Protein AF-A0A8H7BJP9-F1 (afdb_monomer_lite)

Structure (mmCIF, N/CA/C/O backbone):
data_AF-A0A8H7BJP9-F1
#
_entry.id   AF-A0A8H7BJP9-F1
#
loop_
_atom_site.group_PDB
_atom_site.id
_atom_site.type_symbol
_atom_site.label_atom_id
_atom_site.label_alt_id
_atom_site.label_comp_id
_atom_site.label_asym_id
_atom_site.label_entity_id
_atom_site.label_seq_id
_atom_site.pdbx_PDB_ins_code
_atom_site.Cartn_x
_atom_site.Cartn_y
_atom_site.Cartn_z
_atom_site.occupancy
_atom_site.B_iso_or_equiv
_atom_site.auth_seq_id
_atom_site.auth_comp_id
_atom_site.auth_asym_id
_atom_site.auth_atom_id
_atom_site.pdbx_PDB_model_num
ATOM 1 N N . MET A 1 1 ? 34.238 6.259 1.792 1.00 56.47 1 MET A N 1
ATOM 2 C CA . MET A 1 1 ? 33.805 6.046 0.398 1.00 56.47 1 MET A CA 1
ATOM 3 C C . MET A 1 1 ? 32.664 6.997 0.134 1.00 56.47 1 MET A C 1
ATOM 5 O O . MET A 1 1 ? 31.692 6.946 0.882 1.00 56.47 1 MET A O 1
ATOM 9 N N . GLU A 1 2 ? 32.837 7.898 -0.827 1.00 85.00 2 GLU A N 1
ATOM 10 C CA . GLU A 1 2 ? 31.797 8.832 -1.268 1.00 85.00 2 GLU A CA 1
ATOM 11 C C . GLU A 1 2 ? 30.540 8.046 -1.684 1.00 85.00 2 GLU A C 1
ATOM 13 O O . GLU A 1 2 ? 30.663 6.960 -2.253 1.00 85.00 2 GLU A O 1
ATOM 18 N N . LEU A 1 3 ? 29.339 8.536 -1.356 1.00 86.88 3 LEU A N 1
ATOM 19 C CA . LEU A 1 3 ? 28.077 7.824 -1.619 1.00 86.88 3 LEU A CA 1
ATOM 20 C C . LEU A 1 3 ? 27.932 7.447 -3.101 1.00 86.88 3 LEU A C 1
ATOM 22 O O . LEU A 1 3 ? 27.558 6.319 -3.410 1.00 86.88 3 LEU A O 1
ATOM 26 N N . THR A 1 4 ? 28.319 8.352 -4.000 1.00 86.44 4 THR A N 1
ATOM 27 C CA . THR A 1 4 ? 28.382 8.140 -5.453 1.00 86.44 4 THR A CA 1
ATOM 28 C C . THR A 1 4 ? 29.189 6.897 -5.826 1.00 86.44 4 THR A C 1
ATOM 30 O O . THR A 1 4 ? 28.762 6.095 -6.652 1.00 86.44 4 THR A O 1
ATOM 33 N N . GLU A 1 5 ? 30.333 6.697 -5.175 1.00 86.38 5 GLU A N 1
ATOM 34 C CA . GLU A 1 5 ? 31.206 5.552 -5.421 1.00 86.38 5 GLU A CA 1
ATOM 35 C C . GLU A 1 5 ? 30.614 4.257 -4.851 1.00 86.38 5 GLU A C 1
ATOM 37 O O . GLU A 1 5 ? 30.704 3.207 -5.481 1.00 86.38 5 GLU A O 1
ATOM 42 N N . LYS A 1 6 ? 29.912 4.328 -3.709 1.00 86.31 6 LYS A N 1
ATOM 43 C CA . LYS A 1 6 ? 29.147 3.178 -3.197 1.00 86.31 6 LYS A CA 1
ATOM 44 C C . LYS A 1 6 ? 28.046 2.751 -4.166 1.00 86.31 6 LYS A C 1
ATOM 46 O O . LYS A 1 6 ? 27.875 1.558 -4.407 1.00 86.31 6 LYS A O 1
ATOM 51 N N . VAL A 1 7 ? 27.301 3.717 -4.709 1.00 85.75 7 VAL A N 1
ATOM 52 C CA . VAL A 1 7 ? 26.249 3.460 -5.700 1.00 85.75 7 VAL A CA 1
ATOM 53 C C . VAL A 1 7 ? 26.863 2.847 -6.957 1.00 85.75 7 VAL A C 1
ATOM 55 O O . VAL A 1 7 ? 26.384 1.805 -7.394 1.00 85.75 7 VAL A O 1
ATOM 58 N N . ARG A 1 8 ? 27.961 3.414 -7.479 1.00 85.31 8 ARG A N 1
ATOM 59 C CA . ARG A 1 8 ? 28.689 2.873 -8.641 1.00 85.31 8 ARG A CA 1
ATOM 60 C C . ARG A 1 8 ? 29.083 1.412 -8.445 1.00 85.31 8 ARG A C 1
ATOM 62 O O . ARG A 1 8 ? 28.679 0.564 -9.233 1.00 85.31 8 ARG A O 1
ATOM 69 N N . GLN A 1 9 ? 29.814 1.120 -7.371 1.00 84.50 9 GLN A N 1
ATOM 70 C CA . GLN A 1 9 ? 30.292 -0.232 -7.076 1.00 84.50 9 GLN A CA 1
ATOM 71 C C . GLN A 1 9 ? 29.139 -1.220 -6.930 1.00 84.50 9 GLN A C 1
ATOM 73 O O . GLN A 1 9 ? 29.225 -2.362 -7.377 1.00 84.50 9 GLN A O 1
ATOM 78 N N . TRP A 1 10 ? 28.034 -0.789 -6.321 1.00 84.62 10 TRP A N 1
ATOM 79 C CA . TRP A 1 10 ? 26.868 -1.648 -6.203 1.00 84.62 10 TRP A CA 1
ATOM 80 C C . TRP A 1 10 ? 26.217 -1.932 -7.567 1.00 84.62 10 TRP A C 1
ATOM 82 O O . TRP A 1 10 ? 25.880 -3.083 -7.847 1.00 84.62 10 TRP A O 1
ATOM 92 N N . LEU A 1 11 ? 26.088 -0.918 -8.430 1.00 81.75 11 LEU A N 1
ATOM 93 C CA . LEU A 1 11 ? 25.561 -1.075 -9.789 1.00 81.75 11 LEU A CA 1
ATOM 94 C C . LEU A 1 11 ? 26.451 -1.981 -10.659 1.00 81.75 11 LEU A C 1
ATOM 96 O O . LEU A 1 11 ? 25.933 -2.784 -11.428 1.00 81.75 11 LEU A O 1
ATOM 100 N N . GLU A 1 12 ? 27.775 -1.920 -10.508 1.00 78.38 12 GLU A N 1
ATOM 101 C CA . GLU A 1 12 ? 28.727 -2.805 -11.203 1.00 78.38 12 GLU A CA 1
ATOM 102 C C . GLU A 1 12 ? 28.582 -4.279 -10.796 1.00 78.38 12 GLU A C 1
ATOM 104 O O . GLU A 1 12 ? 28.774 -5.191 -11.604 1.00 78.38 12 GLU A O 1
ATOM 109 N N . LEU A 1 13 ? 28.220 -4.526 -9.536 1.00 75.88 13 LEU A N 1
ATOM 110 C CA . LEU A 1 13 ? 28.045 -5.865 -8.972 1.00 75.88 13 LEU A CA 1
ATOM 111 C C . LEU A 1 13 ? 26.636 -6.433 -9.184 1.00 75.88 13 LEU A C 1
ATOM 113 O O . LEU A 1 13 ? 26.347 -7.548 -8.732 1.00 75.88 13 LEU A O 1
ATOM 117 N N . LEU A 1 14 ? 25.754 -5.701 -9.871 1.00 71.25 14 LEU A N 1
ATOM 118 C CA . LEU A 1 14 ? 24.419 -6.179 -10.196 1.00 71.25 14 LEU A CA 1
ATOM 119 C C . LEU A 1 14 ? 24.489 -7.468 -11.030 1.00 71.25 14 LEU A C 1
ATOM 121 O O . LEU A 1 14 ? 25.165 -7.504 -12.064 1.00 71.25 14 LEU A O 1
ATOM 125 N N . PRO A 1 15 ? 23.736 -8.516 -10.651 1.00 60.03 15 PRO A N 1
ATOM 126 C CA . PRO A 1 15 ? 23.698 -9.787 -11.370 1.00 60.03 15 PRO A CA 1
ATOM 127 C C . PRO A 1 15 ? 22.862 -9.722 -12.668 1.00 60.03 15 PRO A C 1
ATOM 129 O O . PRO A 1 15 ? 22.268 -10.720 -13.061 1.00 60.03 15 PRO A O 1
ATOM 132 N N . ILE A 1 16 ? 22.801 -8.561 -13.328 1.00 61.38 16 ILE A N 1
ATOM 133 C CA . ILE A 1 16 ? 22.075 -8.325 -14.583 1.00 61.38 16 ILE A CA 1
ATOM 134 C C . ILE A 1 16 ? 23.117 -8.217 -15.706 1.00 61.38 16 ILE A C 1
ATOM 136 O O . ILE A 1 16 ? 23.556 -7.124 -16.035 1.00 61.38 16 ILE A O 1
ATOM 140 N N . ARG A 1 17 ? 23.606 -9.347 -16.233 1.00 52.72 17 ARG A N 1
ATOM 141 C CA . ARG A 1 17 ? 24.662 -9.351 -17.264 1.00 52.72 17 ARG A CA 1
ATOM 142 C C . ARG A 1 17 ? 24.103 -9.663 -18.646 1.00 52.72 17 ARG A C 1
ATOM 144 O O . ARG A 1 17 ? 23.692 -10.796 -18.904 1.00 52.72 17 ARG A O 1
ATOM 151 N N . VAL A 1 18 ? 24.196 -8.702 -19.559 1.00 51.00 18 VAL A N 1
ATOM 152 C CA . VAL A 1 18 ? 24.001 -8.890 -21.004 1.00 51.00 18 VAL A CA 1
ATOM 153 C C . VAL A 1 18 ? 25.356 -9.122 -21.682 1.00 51.00 18 VAL A C 1
ATOM 155 O O . VAL A 1 18 ? 26.391 -8.736 -21.147 1.00 51.00 18 VAL A O 1
ATOM 158 N N . ARG A 1 19 ? 25.366 -9.786 -22.848 1.00 46.28 19 ARG A N 1
ATOM 159 C CA . ARG A 1 19 ? 26.585 -10.014 -23.645 1.00 46.28 19 ARG A CA 1
ATOM 160 C C . ARG A 1 19 ? 27.254 -8.707 -24.106 1.00 46.28 19 ARG A C 1
ATOM 162 O O . ARG A 1 19 ? 28.478 -8.706 -24.155 1.00 46.28 19 ARG A O 1
ATOM 169 N N . ASP A 1 20 ? 26.482 -7.637 -24.339 1.00 49.59 20 ASP A N 1
ATOM 170 C CA . ASP A 1 20 ? 26.975 -6.361 -24.895 1.00 49.59 20 ASP A CA 1
ATOM 171 C C . ASP A 1 20 ? 26.549 -5.079 -24.125 1.00 49.59 20 ASP A C 1
ATOM 173 O O . ASP A 1 20 ? 27.076 -4.007 -24.415 1.00 49.59 20 ASP A O 1
ATOM 177 N N . SER A 1 21 ? 25.665 -5.162 -23.114 1.00 56.09 21 SER A N 1
ATOM 178 C CA . SER A 1 21 ? 25.257 -4.020 -22.258 1.00 56.09 21 SER A CA 1
ATOM 179 C C . SER A 1 21 ? 25.691 -4.219 -20.802 1.00 56.09 21 SER A C 1
ATOM 181 O O . SER A 1 21 ? 25.569 -5.321 -20.255 1.00 56.09 21 SER A O 1
ATOM 183 N N . SER A 1 22 ? 26.193 -3.168 -20.145 1.00 66.12 22 SER A N 1
ATOM 184 C CA . SER A 1 22 ? 26.624 -3.267 -18.746 1.00 66.12 22 SER A CA 1
ATOM 185 C C . SER A 1 22 ? 25.413 -3.322 -17.801 1.00 66.12 22 SER A C 1
ATOM 187 O O . SER A 1 22 ? 24.374 -2.721 -18.076 1.00 66.12 22 SER A O 1
ATOM 189 N N . SER A 1 23 ? 25.533 -3.999 -16.649 1.00 71.69 23 SER A N 1
ATOM 190 C CA . SER A 1 23 ? 24.479 -4.023 -15.613 1.00 71.69 23 SER A CA 1
ATOM 191 C C . SER A 1 23 ? 24.035 -2.615 -15.184 1.00 71.69 23 SER A C 1
ATOM 193 O O . SER A 1 23 ? 22.908 -2.413 -14.726 1.00 71.69 23 SER A O 1
ATOM 195 N N . ILE A 1 24 ? 24.936 -1.642 -15.342 1.00 79.38 24 ILE A N 1
ATOM 196 C CA . ILE A 1 24 ? 24.729 -0.228 -15.051 1.00 79.38 24 ILE A CA 1
ATOM 197 C C . ILE A 1 24 ? 23.747 0.392 -16.048 1.00 79.38 24 ILE A C 1
ATOM 199 O O . ILE A 1 24 ? 22.848 1.111 -15.623 1.00 79.38 24 ILE A O 1
ATOM 203 N N . ASP A 1 25 ? 23.861 0.085 -17.342 1.00 80.88 25 ASP A N 1
ATOM 204 C CA . ASP A 1 25 ? 23.016 0.688 -18.380 1.00 80.88 25 ASP A CA 1
ATOM 205 C C . ASP A 1 25 ? 21.542 0.331 -18.164 1.00 80.88 25 ASP A C 1
ATOM 207 O O . ASP A 1 25 ? 20.677 1.207 -18.164 1.00 80.88 25 ASP A O 1
ATOM 211 N N . ILE A 1 26 ? 21.253 -0.941 -17.870 1.00 82.50 26 ILE A N 1
ATOM 212 C CA . ILE A 1 26 ? 19.890 -1.392 -17.549 1.00 82.50 26 ILE A CA 1
ATOM 213 C C . ILE A 1 26 ? 19.389 -0.710 -16.275 1.00 82.50 26 ILE A C 1
ATOM 215 O O . ILE A 1 26 ? 18.263 -0.216 -16.235 1.00 82.50 26 ILE A O 1
ATOM 219 N N . ALA A 1 27 ? 20.216 -0.649 -15.229 1.00 85.62 27 ALA A N 1
ATOM 220 C CA . ALA A 1 27 ? 19.838 0.003 -13.981 1.00 85.62 27 ALA A CA 1
ATOM 221 C C . ALA A 1 27 ? 19.524 1.496 -14.171 1.00 85.62 27 ALA A C 1
ATOM 223 O O . ALA A 1 27 ? 18.567 1.994 -13.576 1.00 85.62 27 ALA A O 1
ATOM 224 N N . ILE A 1 28 ? 20.277 2.190 -15.029 1.00 85.94 28 ILE A N 1
ATOM 225 C CA . ILE A 1 28 ? 20.031 3.587 -15.402 1.00 85.94 28 ILE A CA 1
ATOM 226 C C . ILE A 1 28 ? 18.720 3.715 -16.192 1.00 85.94 28 ILE A C 1
ATOM 228 O O . ILE A 1 28 ? 17.907 4.582 -15.873 1.00 85.94 28 ILE A O 1
ATOM 232 N N . GLN A 1 29 ? 18.444 2.833 -17.160 1.00 86.94 29 GLN A N 1
ATOM 233 C CA . GLN A 1 29 ? 17.166 2.844 -17.889 1.00 86.94 29 GLN A CA 1
ATOM 234 C C . GLN A 1 29 ? 15.960 2.644 -16.949 1.00 86.94 29 GLN A C 1
ATOM 236 O O . GLN A 1 29 ? 14.958 3.364 -17.046 1.00 86.94 29 GLN A O 1
ATOM 241 N N . VAL A 1 30 ? 16.061 1.704 -16.001 1.00 88.50 30 VAL A N 1
ATOM 242 C CA . VAL A 1 30 ? 15.042 1.470 -14.963 1.00 88.50 30 VAL A CA 1
ATOM 243 C C . VAL A 1 30 ? 14.878 2.712 -14.085 1.00 88.50 30 VAL A C 1
ATOM 245 O O . VAL A 1 30 ? 13.754 3.167 -13.862 1.00 88.50 30 VAL A O 1
ATOM 248 N N . PHE A 1 31 ? 15.990 3.290 -13.622 1.00 89.75 31 PHE A N 1
ATOM 249 C CA . PHE A 1 31 ? 16.003 4.510 -12.818 1.00 89.75 31 PHE A CA 1
ATOM 250 C C . PHE A 1 31 ? 15.279 5.659 -13.535 1.00 89.75 31 PHE A C 1
ATOM 252 O O . PHE A 1 31 ? 14.331 6.221 -12.984 1.00 89.75 31 PHE A O 1
ATOM 259 N N . HIS A 1 32 ? 15.639 5.953 -14.789 1.00 87.00 32 HIS A N 1
ATOM 260 C CA . HIS A 1 32 ? 14.995 6.998 -15.592 1.00 87.00 32 HIS A CA 1
ATOM 261 C C . HIS A 1 32 ? 13.494 6.755 -15.755 1.00 87.00 32 HIS A C 1
ATOM 263 O O . HIS A 1 32 ? 12.687 7.673 -15.594 1.00 87.00 32 HIS A O 1
ATOM 269 N N . SER A 1 33 ? 13.103 5.514 -16.051 1.00 86.81 33 SER A N 1
ATOM 270 C CA . SER A 1 33 ? 11.699 5.142 -16.247 1.00 86.81 33 SER A CA 1
ATOM 271 C C . SER A 1 33 ? 10.863 5.440 -15.004 1.00 86.81 33 SER A C 1
ATOM 273 O O . SER A 1 33 ? 9.784 6.024 -15.109 1.00 86.81 33 SER A O 1
ATOM 275 N N . LEU A 1 34 ? 11.391 5.114 -13.822 1.00 89.19 34 LEU A N 1
ATOM 276 C CA . LEU A 1 34 ? 10.744 5.345 -12.531 1.00 89.19 34 LEU A CA 1
ATOM 277 C C . LEU A 1 34 ? 10.738 6.825 -12.126 1.00 89.19 34 LEU A C 1
ATOM 279 O O . LEU A 1 34 ? 9.741 7.310 -11.583 1.00 89.19 34 LEU A O 1
ATOM 283 N N . ARG A 1 35 ? 11.811 7.571 -12.407 1.00 89.19 35 ARG A N 1
ATOM 284 C CA . ARG A 1 35 ? 11.872 9.013 -12.123 1.00 89.19 35 ARG A CA 1
ATOM 285 C C . ARG A 1 35 ? 10.869 9.813 -12.954 1.00 89.19 35 ARG A C 1
ATOM 287 O O . ARG A 1 35 ? 10.219 10.691 -12.393 1.00 89.19 35 ARG A O 1
ATOM 294 N N . LYS A 1 36 ? 10.640 9.448 -14.224 1.00 84.81 36 LYS A N 1
ATOM 295 C CA . LYS A 1 36 ? 9.620 10.074 -15.101 1.00 84.81 36 LYS A CA 1
ATOM 296 C C . LYS A 1 36 ? 8.205 10.071 -14.512 1.00 84.81 36 LYS A C 1
ATOM 298 O O . LYS A 1 36 ? 7.393 10.924 -14.858 1.00 84.81 36 LYS A O 1
ATOM 303 N N . ILE A 1 37 ? 7.909 9.117 -13.634 1.00 82.75 37 ILE A N 1
ATOM 304 C CA . ILE A 1 37 ? 6.606 8.960 -12.979 1.00 82.75 37 ILE A CA 1
ATOM 305 C C . ILE A 1 37 ? 6.675 9.255 -11.476 1.00 82.75 37 ILE A C 1
ATOM 307 O O . ILE A 1 37 ? 5.866 8.735 -10.713 1.00 82.75 37 ILE A O 1
ATOM 311 N N . HIS A 1 38 ? 7.635 10.072 -11.034 1.00 88.19 38 HIS A N 1
ATOM 312 C CA . HIS A 1 38 ? 7.782 10.533 -9.645 1.00 88.19 38 HIS A CA 1
ATOM 313 C C . HIS A 1 38 ? 7.994 9.419 -8.613 1.00 88.19 38 HIS A C 1
ATOM 315 O O . HIS A 1 38 ? 7.478 9.480 -7.499 1.00 88.19 38 HIS A O 1
ATOM 321 N N . CYS A 1 39 ? 8.766 8.381 -8.938 1.00 91.88 39 CYS A N 1
ATOM 322 C CA . CYS A 1 39 ? 9.269 7.480 -7.899 1.00 91.88 39 CYS A CA 1
ATOM 323 C C . CYS A 1 39 ? 10.460 8.113 -7.167 1.00 91.88 39 CYS A C 1
ATOM 325 O O . CYS A 1 39 ? 11.360 8.654 -7.804 1.00 91.88 39 CYS A O 1
ATOM 327 N N . CYS A 1 40 ? 10.502 8.021 -5.838 1.00 93.56 40 CYS A N 1
ATOM 328 C CA . CYS A 1 40 ? 11.639 8.485 -5.037 1.00 93.56 40 CYS A CA 1
ATOM 329 C C . CYS A 1 40 ? 12.898 7.628 -5.286 1.00 93.56 40 CYS A C 1
ATOM 331 O O . CYS A 1 40 ? 12.799 6.483 -5.746 1.00 93.56 40 CYS A O 1
ATOM 333 N N . HIS A 1 41 ? 14.082 8.149 -4.971 1.00 94.06 41 HIS A N 1
ATOM 334 C CA . HIS A 1 41 ? 15.368 7.491 -5.221 1.00 94.06 41 HIS A CA 1
ATOM 335 C C . HIS A 1 41 ? 15.485 6.165 -4.464 1.00 94.06 41 HIS A C 1
ATOM 337 O O . HIS A 1 41 ? 15.937 5.166 -5.026 1.00 94.06 41 HIS A O 1
ATOM 343 N N . ARG A 1 42 ? 14.970 6.095 -3.228 1.00 95.44 42 ARG A N 1
ATOM 344 C CA . ARG A 1 42 ? 14.884 4.834 -2.469 1.00 95.44 42 ARG A CA 1
ATOM 345 C C . ARG A 1 42 ? 14.008 3.790 -3.164 1.00 95.44 42 ARG A C 1
ATOM 347 O O . ARG A 1 42 ? 14.326 2.605 -3.142 1.00 95.44 42 ARG A O 1
ATOM 354 N N . CYS A 1 43 ? 12.911 4.189 -3.811 1.00 95.81 43 CYS A N 1
ATOM 355 C CA . CYS A 1 43 ? 12.119 3.245 -4.603 1.00 95.81 43 CYS A CA 1
ATOM 356 C C . CYS A 1 43 ? 12.852 2.832 -5.877 1.00 95.81 43 CYS A C 1
ATOM 358 O O . CYS A 1 43 ? 12.825 1.656 -6.214 1.00 95.81 43 CYS A O 1
ATOM 360 N N . CYS A 1 44 ? 13.590 3.732 -6.525 1.00 93.50 44 CYS A N 1
ATOM 361 C CA . CYS A 1 44 ? 14.430 3.354 -7.662 1.00 93.50 44 CYS A CA 1
ATOM 362 C C . CYS A 1 44 ? 15.447 2.268 -7.264 1.00 93.50 44 CYS A C 1
ATOM 364 O O . CYS A 1 44 ? 15.524 1.230 -7.918 1.00 93.50 44 CYS A O 1
ATOM 366 N N . LEU A 1 45 ? 16.121 2.419 -6.116 1.00 92.75 45 LEU A N 1
ATOM 367 C CA . LEU A 1 45 ? 16.990 1.378 -5.551 1.00 92.75 45 LEU A CA 1
ATOM 368 C C . LEU A 1 45 ? 16.253 0.042 -5.330 1.00 92.75 45 LEU A C 1
ATOM 370 O O . LEU A 1 45 ? 16.803 -1.015 -5.647 1.00 92.75 45 LEU A O 1
ATOM 374 N N . ARG A 1 46 ? 15.001 0.063 -4.844 1.00 94.69 46 ARG A N 1
ATOM 375 C CA . ARG A 1 46 ? 14.190 -1.160 -4.656 1.00 94.69 46 ARG A CA 1
ATOM 376 C C . ARG A 1 46 ? 13.919 -1.894 -5.959 1.00 94.69 46 ARG A C 1
ATOM 378 O O . ARG A 1 46 ? 14.036 -3.119 -5.991 1.00 94.69 46 ARG A O 1
ATOM 385 N N . PHE A 1 47 ? 13.554 -1.159 -7.002 1.00 91.81 47 PHE A N 1
ATOM 386 C CA . PHE A 1 47 ? 13.231 -1.719 -8.315 1.00 91.81 47 PHE A CA 1
ATOM 387 C C . PHE A 1 47 ? 14.468 -2.188 -9.073 1.00 91.81 47 PHE A C 1
ATOM 389 O O . PHE A 1 47 ? 14.380 -3.134 -9.843 1.00 91.81 47 PHE A O 1
ATOM 396 N N . ILE A 1 48 ? 15.635 -1.604 -8.806 1.00 88.75 48 ILE A N 1
ATOM 397 C CA . ILE A 1 48 ? 16.920 -2.101 -9.318 1.00 88.75 48 ILE A CA 1
ATOM 398 C C . ILE A 1 48 ? 17.417 -3.300 -8.478 1.00 88.75 48 ILE A C 1
ATOM 400 O O . ILE A 1 48 ? 18.313 -4.034 -8.875 1.00 88.75 48 ILE A O 1
ATOM 404 N N . GLY A 1 49 ? 16.770 -3.602 -7.346 1.00 87.44 49 GLY A N 1
ATOM 405 C CA . GLY A 1 49 ? 17.046 -4.792 -6.531 1.00 87.44 49 GLY A CA 1
ATOM 406 C C . GLY A 1 49 ? 18.130 -4.589 -5.471 1.00 87.44 49 GLY A C 1
ATOM 407 O O . GLY A 1 49 ? 18.736 -5.566 -5.014 1.00 87.44 49 GLY A O 1
ATOM 408 N N . CYS A 1 50 ? 18.362 -3.341 -5.050 1.00 87.75 50 CYS A N 1
ATOM 409 C CA . CYS A 1 50 ? 19.374 -2.983 -4.063 1.00 87.75 50 CYS A CA 1
ATOM 410 C C . CYS A 1 50 ? 19.197 -3.711 -2.735 1.00 87.75 50 CYS A C 1
ATOM 412 O O . CYS A 1 50 ? 18.164 -3.600 -2.072 1.00 87.75 50 CYS A O 1
ATOM 414 N N . ARG A 1 51 ? 20.233 -4.477 -2.366 1.00 87.00 51 ARG A N 1
ATOM 415 C CA . ARG A 1 51 ? 20.299 -5.277 -1.134 1.00 87.00 51 ARG A CA 1
ATOM 416 C C . ARG A 1 51 ? 21.092 -4.593 -0.025 1.00 87.00 51 ARG A C 1
ATOM 418 O O . ARG A 1 51 ? 20.974 -5.001 1.127 1.00 87.00 51 ARG A O 1
ATOM 425 N N . ASP A 1 52 ? 21.903 -3.597 -0.369 1.00 88.81 52 ASP A N 1
ATOM 426 C CA . ASP A 1 52 ? 22.695 -2.855 0.601 1.00 88.81 52 ASP A CA 1
ATOM 427 C C . ASP A 1 52 ? 21.804 -1.842 1.328 1.00 88.81 52 ASP A C 1
ATOM 429 O O . ASP A 1 52 ? 21.498 -0.763 0.821 1.00 88.81 52 ASP A O 1
ATOM 433 N N . LEU A 1 53 ? 21.380 -2.207 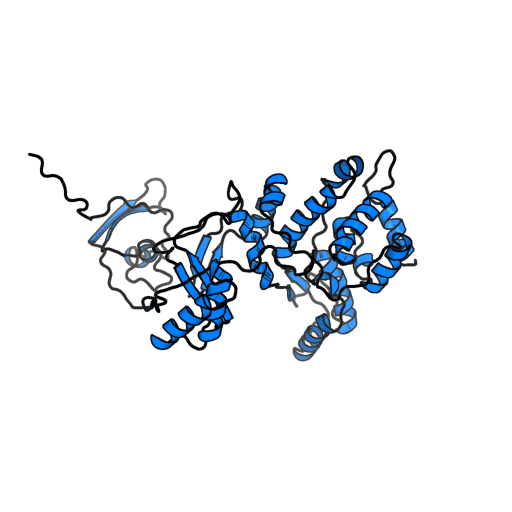2.540 1.00 90.62 53 LEU A N 1
ATOM 434 C CA . LEU A 1 53 ? 20.546 -1.362 3.393 1.00 90.62 53 LEU A CA 1
ATOM 435 C C . LEU A 1 53 ? 21.231 -0.048 3.791 1.00 90.62 53 LEU A C 1
ATOM 437 O O . LEU A 1 53 ? 20.534 0.890 4.170 1.00 90.62 53 LEU A O 1
ATOM 441 N N . SER A 1 54 ? 22.563 0.048 3.695 1.00 90.31 54 SER A N 1
ATOM 442 C CA . SER A 1 54 ? 23.278 1.286 4.006 1.00 90.31 54 SER A CA 1
ATOM 443 C C . SER A 1 54 ? 23.010 2.393 2.984 1.00 90.31 54 SER A C 1
ATOM 445 O O . SER A 1 54 ? 23.001 3.561 3.359 1.00 90.31 54 SER A O 1
ATOM 447 N N . LEU A 1 55 ? 22.708 2.045 1.727 1.00 92.25 55 LEU A N 1
ATOM 448 C CA . LEU A 1 55 ? 22.357 3.023 0.692 1.00 92.25 55 LEU A CA 1
ATOM 449 C C . LEU A 1 55 ? 20.986 3.659 0.939 1.00 92.25 55 LEU A C 1
ATOM 451 O O . LEU A 1 55 ? 20.794 4.835 0.663 1.00 92.25 55 LEU A O 1
ATOM 455 N N . TYR A 1 56 ? 20.038 2.911 1.506 1.00 94.69 56 TYR A N 1
ATOM 456 C CA . TYR A 1 56 ? 18.693 3.425 1.782 1.00 94.69 56 TYR A CA 1
ATOM 457 C C . TYR A 1 56 ? 18.658 4.475 2.895 1.00 94.69 56 TYR A C 1
ATOM 459 O O . TYR A 1 56 ? 17.701 5.243 2.957 1.00 94.69 56 TYR A O 1
ATOM 467 N N . ARG A 1 57 ? 19.679 4.499 3.758 1.00 93.44 57 ARG A N 1
ATOM 468 C CA . ARG A 1 57 ? 19.804 5.441 4.880 1.00 93.44 57 ARG A CA 1
ATOM 469 C C . ARG A 1 57 ? 20.195 6.848 4.448 1.00 93.44 57 ARG A C 1
ATOM 471 O O . ARG A 1 57 ? 19.897 7.788 5.174 1.00 93.44 57 ARG A O 1
ATOM 478 N N . ALA A 1 58 ? 20.826 6.982 3.282 1.00 93.56 58 ALA A N 1
ATOM 479 C CA . ALA A 1 58 ? 21.086 8.284 2.689 1.00 93.56 58 ALA A CA 1
ATOM 480 C C . ALA A 1 58 ? 19.761 9.012 2.424 1.00 93.56 58 ALA A C 1
ATOM 482 O O . ALA A 1 58 ? 18.753 8.369 2.093 1.00 93.56 58 ALA A O 1
ATOM 483 N N . SER A 1 59 ? 19.754 10.331 2.592 1.00 92.44 59 SER A N 1
ATOM 484 C CA . SER A 1 59 ? 18.581 11.164 2.327 1.00 92.44 59 SER A CA 1
ATOM 485 C C . SER A 1 59 ? 18.208 11.136 0.842 1.00 92.44 59 SER A C 1
ATOM 487 O O . SER A 1 59 ? 19.016 10.773 -0.017 1.00 92.44 59 SER A O 1
ATOM 489 N N . GLU A 1 60 ? 16.971 11.513 0.509 1.00 91.31 60 GLU A N 1
ATOM 490 C CA . GLU A 1 60 ? 16.565 11.633 -0.900 1.00 91.31 60 GLU A CA 1
ATOM 491 C C . GLU A 1 60 ? 17.437 12.650 -1.658 1.00 91.31 60 GLU A C 1
ATOM 493 O O . GLU A 1 60 ? 17.784 12.390 -2.806 1.00 91.31 60 GLU A O 1
ATOM 498 N N . GLU A 1 61 ? 17.893 13.720 -0.998 1.00 89.81 61 GLU A N 1
ATOM 499 C CA . GLU A 1 61 ? 18.820 14.706 -1.570 1.00 89.81 61 GLU A CA 1
ATOM 500 C C . GLU A 1 61 ? 20.222 14.119 -1.806 1.00 89.81 61 GLU A C 1
ATOM 502 O O . GLU A 1 61 ? 20.817 14.303 -2.871 1.00 89.81 61 GLU A O 1
ATOM 507 N N . GLU A 1 62 ? 20.763 13.377 -0.837 1.00 92.25 62 GLU A N 1
ATOM 508 C CA . GLU A 1 62 ? 22.062 12.710 -0.970 1.00 92.25 62 GLU A CA 1
ATOM 509 C C . GLU A 1 62 ? 22.039 11.676 -2.099 1.00 92.25 62 GLU A C 1
ATOM 511 O O . GLU A 1 62 ? 22.964 11.612 -2.913 1.00 92.25 62 GLU A O 1
ATOM 516 N N . LEU A 1 63 ? 20.959 10.894 -2.186 1.00 91.81 63 LEU A N 1
ATOM 517 C CA . LEU A 1 63 ? 20.750 9.945 -3.273 1.00 91.81 63 LEU A CA 1
ATOM 518 C C . LEU A 1 63 ? 20.582 10.662 -4.612 1.00 91.81 63 LEU A C 1
ATOM 520 O O . LEU A 1 63 ? 21.205 10.244 -5.585 1.00 91.81 63 LEU A O 1
ATOM 524 N N . ALA A 1 64 ? 19.814 11.750 -4.675 1.00 89.19 64 ALA A N 1
ATOM 525 C CA . ALA A 1 64 ? 19.686 12.557 -5.884 1.00 89.19 64 ALA A CA 1
ATOM 526 C C . ALA A 1 64 ? 21.058 13.029 -6.379 1.00 89.19 64 ALA A C 1
ATOM 528 O O . ALA A 1 64 ? 21.394 12.853 -7.549 1.00 89.19 64 ALA A O 1
ATOM 529 N N . ASN A 1 65 ? 21.891 13.554 -5.478 1.00 88.69 65 ASN A N 1
ATOM 530 C CA . ASN A 1 65 ? 23.248 13.986 -5.797 1.00 88.69 65 ASN A CA 1
ATOM 531 C C . ASN A 1 65 ? 24.141 12.831 -6.270 1.00 88.69 65 ASN A C 1
ATOM 533 O O . ASN A 1 65 ? 24.878 12.995 -7.241 1.00 88.69 65 ASN A O 1
ATOM 537 N N . ALA A 1 66 ? 24.041 11.655 -5.648 1.00 88.88 66 ALA A N 1
ATOM 538 C CA . ALA A 1 66 ? 24.775 10.471 -6.085 1.00 88.88 66 ALA A CA 1
ATOM 539 C C . ALA A 1 66 ? 24.336 10.001 -7.485 1.00 88.88 66 ALA A C 1
ATOM 541 O O . ALA A 1 66 ? 25.177 9.633 -8.304 1.00 88.88 66 ALA A O 1
ATOM 542 N N . PHE A 1 67 ? 23.034 10.048 -7.785 1.00 86.06 67 PHE A N 1
ATOM 543 C CA . PHE A 1 67 ? 22.494 9.642 -9.083 1.00 86.06 67 PHE A CA 1
ATOM 544 C C . PHE A 1 67 ? 22.732 10.671 -10.200 1.00 86.06 67 PHE A C 1
ATOM 546 O O . PHE A 1 67 ? 22.839 10.271 -11.358 1.00 86.06 67 PHE A O 1
ATOM 553 N N . ARG A 1 68 ? 22.941 11.960 -9.884 1.00 83.56 68 ARG A N 1
ATOM 554 C CA . ARG A 1 68 ? 23.317 13.000 -10.870 1.00 83.56 68 ARG A CA 1
ATOM 555 C C . ARG A 1 68 ? 24.596 12.682 -11.646 1.00 83.56 68 ARG A C 1
ATOM 557 O O . ARG A 1 68 ? 24.751 13.126 -12.780 1.00 83.56 68 ARG A O 1
ATOM 564 N N . ALA A 1 69 ? 25.507 11.906 -11.056 1.00 79.94 69 ALA A N 1
ATOM 565 C CA . ALA A 1 69 ? 26.720 11.450 -11.735 1.00 79.94 69 ALA A CA 1
ATOM 566 C C . ALA A 1 69 ? 26.437 10.476 -12.896 1.00 79.94 69 ALA A C 1
ATOM 568 O O . ALA A 1 69 ? 27.302 10.275 -13.746 1.00 79.94 69 ALA A O 1
ATOM 569 N N . PHE A 1 70 ? 25.245 9.877 -12.922 1.00 76.00 70 PHE A N 1
ATOM 570 C CA . PHE A 1 70 ? 24.798 8.910 -13.924 1.00 76.00 70 PHE A CA 1
ATOM 571 C C . PHE A 1 70 ? 23.652 9.458 -14.788 1.00 76.00 70 PHE A C 1
ATOM 573 O O . PHE A 1 70 ? 23.465 8.989 -15.906 1.00 76.00 70 PHE A O 1
ATOM 580 N N . ASP A 1 71 ? 22.923 10.466 -14.293 1.00 68.81 71 ASP A N 1
ATOM 581 C CA . ASP A 1 71 ? 21.798 11.105 -14.974 1.00 68.81 71 ASP A CA 1
ATOM 582 C C . ASP A 1 71 ? 21.778 12.629 -14.755 1.00 68.81 71 ASP A C 1
ATOM 584 O O . ASP A 1 71 ? 21.416 13.129 -13.689 1.00 68.81 71 ASP A O 1
ATOM 588 N N . GLN A 1 72 ? 22.124 13.389 -15.796 1.00 66.12 72 GLN A N 1
ATOM 589 C CA . GLN A 1 72 ? 22.047 14.855 -15.781 1.00 66.12 72 GLN A CA 1
ATOM 590 C C . GLN A 1 72 ? 20.636 15.385 -16.098 1.00 66.12 72 GLN A C 1
ATOM 592 O O . GLN A 1 72 ? 20.401 16.585 -15.983 1.00 66.12 72 GLN A O 1
ATOM 597 N N . SER A 1 73 ? 19.694 14.517 -16.489 1.00 59.69 73 SER A N 1
ATOM 598 C CA . SER A 1 73 ? 18.322 14.880 -16.872 1.00 59.69 73 SER A CA 1
ATOM 599 C C . SER A 1 73 ? 17.347 14.971 -15.692 1.00 59.69 73 SER A C 1
ATOM 601 O O . SER A 1 73 ? 16.141 15.125 -15.893 1.00 59.69 73 SER A O 1
ATOM 603 N N . ALA A 1 74 ? 17.867 14.911 -14.461 1.00 54.81 74 ALA A N 1
ATOM 604 C CA . ALA A 1 74 ? 17.092 14.933 -13.230 1.00 54.81 74 ALA A CA 1
ATOM 605 C C . ALA A 1 74 ? 16.115 16.122 -13.182 1.00 54.81 74 ALA A C 1
ATOM 607 O O . ALA A 1 74 ? 16.504 17.277 -13.008 1.00 54.81 74 ALA A O 1
ATOM 608 N N . THR A 1 75 ? 14.823 15.820 -13.300 1.00 54.94 75 THR A N 1
ATOM 609 C CA . THR A 1 75 ? 13.740 16.773 -13.051 1.00 54.94 75 THR A CA 1
ATOM 610 C C . THR A 1 75 ? 13.700 17.146 -11.572 1.00 54.94 75 THR A C 1
ATOM 612 O O . THR A 1 75 ? 13.867 16.272 -10.714 1.00 54.94 75 THR A O 1
ATOM 615 N N . GLU A 1 76 ? 13.450 18.428 -11.286 1.00 55.44 76 GLU A N 1
ATOM 616 C CA . GLU A 1 76 ? 13.274 18.962 -9.931 1.00 55.44 76 GLU A CA 1
ATOM 617 C C . GLU A 1 76 ? 12.281 18.127 -9.109 1.00 55.44 76 GLU A C 1
ATOM 619 O O . GLU A 1 76 ? 11.318 17.561 -9.638 1.00 55.44 76 GLU A O 1
ATOM 624 N N . GLU A 1 77 ? 12.538 18.028 -7.803 1.00 56.16 77 GLU A N 1
ATOM 625 C CA . GLU A 1 77 ? 11.661 17.327 -6.873 1.00 56.16 77 GLU A CA 1
ATOM 626 C C . GLU A 1 77 ? 10.275 17.971 -6.883 1.00 56.16 77 GLU A C 1
ATOM 628 O O . GLU A 1 77 ? 10.075 19.089 -6.408 1.00 56.16 77 GLU A O 1
ATOM 633 N N . SER A 1 78 ? 9.285 17.249 -7.407 1.00 55.94 78 SER A N 1
ATOM 634 C CA . SER A 1 78 ? 7.906 17.590 -7.107 1.00 55.94 78 SER A CA 1
ATOM 635 C C . SER A 1 78 ? 7.671 17.270 -5.629 1.00 55.94 78 SER A C 1
ATOM 637 O O . SER A 1 78 ? 8.026 16.192 -5.152 1.00 55.94 78 SER A O 1
ATOM 639 N N . GLY A 1 79 ? 7.037 18.181 -4.888 1.00 68.19 79 GLY A N 1
ATOM 640 C CA . GLY A 1 79 ? 6.584 17.922 -3.513 1.00 68.19 79 GLY A CA 1
ATOM 641 C C . GLY A 1 79 ? 5.491 16.844 -3.417 1.00 68.19 79 GLY A C 1
ATOM 642 O O . GLY A 1 79 ? 4.829 16.732 -2.389 1.00 68.19 79 GLY A O 1
ATOM 643 N N . ALA A 1 80 ? 5.257 16.085 -4.491 1.00 82.38 80 ALA A N 1
ATOM 644 C CA . ALA A 1 80 ? 4.267 15.033 -4.554 1.00 82.38 80 ALA A CA 1
ATOM 645 C C . ALA A 1 80 ? 4.780 13.747 -3.875 1.00 82.38 80 ALA A C 1
ATOM 647 O O . ALA A 1 80 ? 5.976 13.431 -3.937 1.00 82.38 80 ALA A O 1
ATOM 648 N N . PRO A 1 81 ? 3.876 12.960 -3.266 1.00 89.06 81 PRO A N 1
ATOM 649 C CA . PRO A 1 81 ? 4.211 11.639 -2.763 1.00 89.06 81 PRO A CA 1
ATOM 650 C C . PRO A 1 81 ? 4.664 10.700 -3.883 1.00 89.06 81 PRO A C 1
ATOM 652 O O . PRO A 1 81 ? 4.089 10.661 -4.970 1.00 89.06 81 PRO A O 1
ATOM 655 N N . CYS A 1 82 ? 5.665 9.884 -3.574 1.00 92.44 82 CYS A N 1
ATOM 656 C CA . CYS A 1 82 ? 6.224 8.883 -4.467 1.00 92.44 82 CYS A CA 1
ATOM 657 C C . CYS A 1 82 ? 5.149 7.933 -5.011 1.00 92.44 82 CYS A C 1
ATOM 659 O O . CYS A 1 82 ? 4.428 7.301 -4.237 1.00 92.44 82 CYS A O 1
ATOM 661 N N . THR A 1 83 ? 5.118 7.733 -6.330 1.00 90.12 83 THR A N 1
ATOM 662 C CA . THR A 1 83 ? 4.140 6.847 -6.989 1.00 90.12 83 THR A CA 1
ATOM 663 C C . THR A 1 83 ? 4.219 5.396 -6.505 1.00 90.12 83 THR A C 1
ATOM 665 O O . THR A 1 83 ? 3.191 4.724 -6.429 1.00 90.12 83 THR A O 1
ATOM 668 N N . ALA A 1 84 ? 5.412 4.911 -6.147 1.00 90.88 84 ALA A N 1
ATOM 669 C CA . ALA A 1 84 ? 5.614 3.539 -5.684 1.00 90.88 84 ALA A CA 1
ATOM 670 C C . ALA A 1 84 ? 5.271 3.347 -4.199 1.00 90.88 84 ALA A C 1
ATOM 672 O O . ALA A 1 84 ? 4.508 2.451 -3.851 1.00 90.88 84 ALA A O 1
ATOM 673 N N . CYS A 1 85 ? 5.843 4.166 -3.307 1.00 93.50 85 CYS A N 1
ATOM 674 C CA . CYS A 1 85 ? 5.719 3.967 -1.857 1.00 93.50 85 CYS A CA 1
ATOM 675 C C . CYS A 1 85 ? 4.713 4.884 -1.163 1.00 93.50 85 CYS A C 1
ATOM 677 O O . CYS A 1 85 ? 4.544 4.750 0.046 1.00 93.50 85 CYS A O 1
ATOM 679 N N . LEU A 1 86 ? 4.074 5.810 -1.885 1.00 90.62 86 LEU A N 1
ATOM 680 C CA . LEU A 1 86 ? 3.099 6.760 -1.337 1.00 90.62 86 LEU A CA 1
ATOM 681 C C . LEU A 1 86 ? 3.670 7.570 -0.163 1.00 90.62 86 LEU A C 1
ATOM 683 O O . LEU A 1 86 ? 3.018 7.773 0.854 1.00 90.62 86 LEU A O 1
ATOM 687 N N . GLY A 1 87 ? 4.940 7.963 -0.272 1.00 92.44 87 GLY A N 1
ATOM 688 C CA . GLY A 1 87 ? 5.653 8.696 0.774 1.00 92.44 87 GLY A CA 1
ATOM 689 C C . GLY A 1 87 ? 6.326 7.823 1.843 1.00 92.44 87 GLY A C 1
ATOM 690 O O . GLY A 1 87 ? 7.227 8.304 2.524 1.00 92.44 87 GLY A O 1
ATOM 691 N N . ALA A 1 88 ? 5.985 6.531 1.955 1.00 92.88 88 ALA A N 1
ATOM 692 C CA . ALA A 1 88 ? 6.437 5.674 3.060 1.00 92.88 88 ALA A CA 1
ATOM 693 C C . ALA A 1 88 ? 7.964 5.565 3.198 1.00 92.88 88 ALA A C 1
ATOM 695 O O . ALA A 1 88 ? 8.473 5.497 4.310 1.00 92.88 88 ALA A O 1
ATOM 696 N N . LEU A 1 89 ? 8.697 5.533 2.080 1.00 95.19 89 LEU A N 1
ATOM 697 C CA . LEU A 1 89 ? 10.169 5.562 2.079 1.00 95.19 89 LEU A CA 1
ATOM 698 C C . LEU A 1 89 ? 10.734 6.949 1.789 1.00 95.19 89 LEU A C 1
ATOM 700 O O . LEU A 1 89 ? 11.839 7.248 2.223 1.00 95.19 89 LEU A O 1
ATOM 704 N N . GLN A 1 90 ? 9.991 7.778 1.058 1.00 94.38 90 GLN A N 1
ATOM 705 C CA . GLN A 1 90 ? 10.412 9.128 0.684 1.00 94.38 90 GLN A CA 1
ATOM 706 C C . GLN A 1 90 ? 10.587 10.013 1.921 1.00 94.38 90 GLN A C 1
ATOM 708 O O . GLN A 1 90 ? 11.565 10.738 2.007 1.00 94.38 90 GLN A O 1
ATOM 713 N N . TYR A 1 91 ? 9.675 9.907 2.892 1.00 93.19 91 TYR A N 1
ATOM 714 C CA . TYR A 1 91 ? 9.659 10.755 4.086 1.00 93.19 91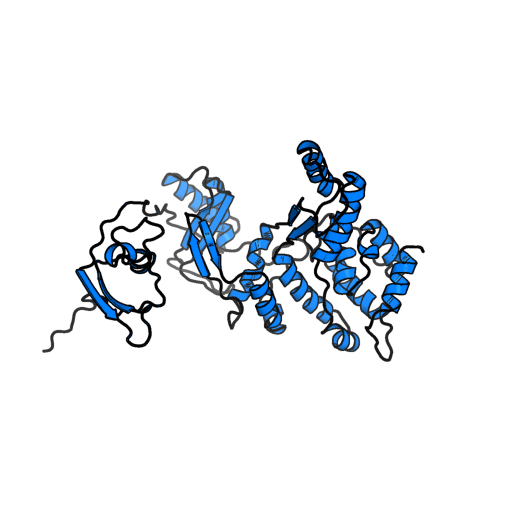 TYR A CA 1
ATOM 715 C C . TYR A 1 91 ? 10.150 10.041 5.354 1.00 93.19 91 TYR A C 1
ATOM 717 O O . TYR A 1 91 ? 10.044 10.589 6.451 1.00 93.19 91 TYR A O 1
ATOM 725 N N . ALA A 1 92 ? 10.673 8.817 5.224 1.00 92.50 92 ALA A N 1
ATOM 726 C CA . ALA A 1 92 ? 10.987 7.934 6.349 1.00 92.50 92 ALA A CA 1
ATOM 727 C C . ALA A 1 92 ? 12.015 8.512 7.339 1.00 92.50 92 ALA A C 1
ATOM 729 O O . ALA A 1 92 ? 11.978 8.173 8.516 1.00 92.50 92 ALA A O 1
ATOM 730 N N . ASP A 1 93 ? 12.920 9.365 6.873 1.00 92.38 93 ASP A N 1
ATOM 731 C CA . ASP A 1 93 ? 13.981 10.023 7.641 1.00 92.38 93 ASP A CA 1
ATOM 732 C C . ASP A 1 93 ? 13.662 11.476 8.014 1.00 92.38 93 ASP A C 1
ATOM 734 O O . ASP A 1 93 ? 14.491 12.153 8.621 1.00 92.38 93 ASP A O 1
ATOM 738 N N . THR A 1 94 ? 12.474 11.974 7.664 1.00 92.00 94 THR A N 1
ATOM 739 C CA . THR A 1 94 ? 12.106 13.364 7.939 1.00 92.00 94 THR A CA 1
ATOM 740 C C . THR A 1 94 ? 11.737 13.563 9.407 1.00 92.00 94 THR A C 1
ATOM 742 O O . THR A 1 94 ? 11.064 12.733 10.023 1.00 92.00 94 THR A O 1
ATOM 745 N N . ALA A 1 95 ? 12.126 14.714 9.957 1.00 89.69 95 ALA A N 1
ATOM 746 C CA . ALA A 1 95 ? 11.781 15.110 11.321 1.00 89.69 95 ALA A CA 1
ATOM 747 C C . ALA A 1 95 ? 10.256 15.138 11.537 1.00 89.69 95 ALA A C 1
ATOM 749 O O . ALA A 1 95 ? 9.757 14.566 12.497 1.00 89.69 95 ALA A O 1
ATOM 750 N N . ALA A 1 96 ? 9.499 15.668 10.569 1.00 88.25 96 ALA A N 1
ATOM 751 C CA . ALA A 1 96 ? 8.034 15.707 10.615 1.00 88.25 96 ALA A CA 1
ATOM 752 C C . ALA A 1 96 ? 7.383 14.323 10.804 1.00 88.25 96 ALA A C 1
ATOM 754 O O . ALA A 1 96 ? 6.293 14.220 11.364 1.00 88.25 96 ALA A O 1
ATOM 755 N N . PHE A 1 97 ? 8.044 13.264 10.336 1.00 87.56 97 PHE A N 1
ATOM 756 C CA . PHE A 1 97 ? 7.552 11.898 10.436 1.00 87.56 97 PHE A CA 1
ATOM 757 C C . PHE A 1 97 ? 8.011 11.190 11.722 1.00 87.56 97 PHE A C 1
ATOM 759 O O . PHE A 1 97 ? 7.268 10.383 12.280 1.00 87.56 97 PHE A O 1
ATOM 766 N N . LEU A 1 98 ? 9.219 11.493 12.208 1.00 89.44 98 LEU A N 1
ATOM 767 C CA . LEU A 1 98 ? 9.841 10.832 13.363 1.00 89.44 98 LEU A CA 1
ATOM 768 C C . LEU A 1 98 ? 9.569 11.524 14.702 1.00 89.44 98 LEU A C 1
ATOM 770 O O . LEU A 1 98 ? 9.379 10.838 15.709 1.00 89.44 98 LEU A O 1
ATOM 774 N N . ASP A 1 99 ? 9.550 12.856 14.728 1.00 90.50 99 ASP A N 1
ATOM 775 C CA . ASP A 1 99 ? 9.474 13.655 15.956 1.00 90.50 99 ASP A CA 1
ATOM 776 C C . ASP A 1 99 ? 8.229 13.334 16.787 1.00 90.50 99 ASP A C 1
ATOM 778 O O . ASP A 1 99 ? 8.397 12.996 17.960 1.00 90.50 99 ASP A O 1
ATOM 782 N N . PRO A 1 100 ? 7.006 13.286 16.214 1.00 91.56 100 PRO A N 1
ATOM 783 C CA . PRO A 1 100 ? 5.807 13.001 17.004 1.00 91.56 100 PRO A CA 1
ATOM 784 C C . PRO A 1 100 ? 5.849 11.625 17.680 1.00 91.56 100 PRO A C 1
ATOM 786 O O . PRO A 1 100 ? 5.241 11.411 18.731 1.00 91.56 100 PRO A O 1
ATOM 789 N N . VAL A 1 101 ? 6.558 10.668 17.073 1.00 89.38 101 VAL A N 1
ATOM 790 C CA . VAL A 1 101 ? 6.721 9.319 17.620 1.00 89.38 101 VAL A CA 1
ATOM 791 C C . VAL A 1 101 ? 7.762 9.312 18.732 1.00 89.38 101 VAL A C 1
ATOM 793 O O . VAL A 1 101 ? 7.511 8.719 19.780 1.00 89.38 101 VAL A O 1
ATOM 796 N N . CYS A 1 102 ? 8.891 9.998 18.548 1.00 89.56 102 CYS A N 1
ATOM 797 C CA . CYS A 1 102 ? 9.933 10.107 19.571 1.00 89.56 102 CYS A CA 1
ATOM 798 C C . CYS A 1 102 ? 9.423 10.849 20.814 1.00 89.56 102 CYS A C 1
ATOM 800 O O . CYS A 1 102 ? 9.546 10.333 21.921 1.00 89.56 102 CYS A O 1
ATOM 802 N N . GLU A 1 103 ? 8.741 11.980 20.629 1.00 90.81 103 GLU A N 1
ATOM 803 C CA . GLU A 1 103 ? 8.111 12.745 21.713 1.00 90.81 103 GLU A CA 1
ATOM 804 C C . GLU A 1 103 ? 7.098 11.900 22.496 1.00 90.81 103 GLU A C 1
ATOM 806 O O . GLU A 1 103 ? 7.008 11.971 23.725 1.00 90.81 103 GLU A O 1
ATOM 811 N N . ARG A 1 104 ? 6.329 11.054 21.794 1.00 89.69 104 ARG A N 1
ATOM 812 C CA . ARG A 1 104 ? 5.394 10.144 22.455 1.00 89.69 104 ARG A CA 1
ATOM 813 C C . ARG A 1 104 ? 6.124 9.086 23.278 1.00 89.69 104 ARG A C 1
ATOM 815 O O . ARG A 1 104 ? 5.678 8.801 24.383 1.00 89.69 104 ARG A O 1
ATOM 822 N N . LEU A 1 105 ? 7.216 8.518 22.771 1.00 85.81 105 LEU A N 1
ATOM 823 C CA . LEU A 1 105 ? 8.007 7.517 23.497 1.00 85.81 105 LEU A CA 1
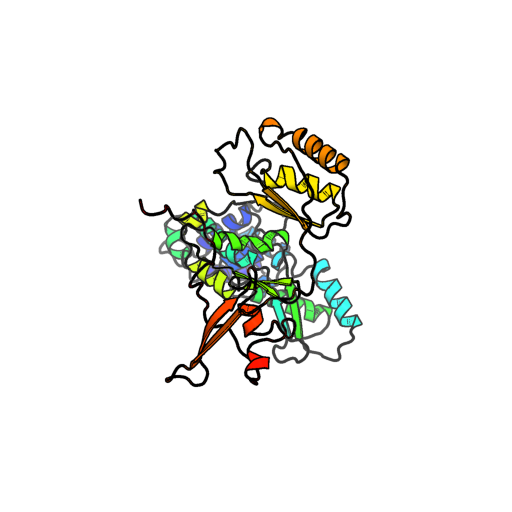ATOM 824 C C . LEU A 1 105 ? 8.631 8.090 24.765 1.00 85.81 105 LEU A C 1
ATOM 826 O O . LEU A 1 105 ? 8.566 7.447 25.811 1.00 85.81 105 LEU A O 1
ATOM 830 N N . GLU A 1 106 ? 9.179 9.302 24.678 1.00 85.44 106 GLU A N 1
ATOM 831 C CA . GLU A 1 106 ? 9.730 10.021 25.828 1.00 85.44 106 GLU A CA 1
ATOM 832 C C . GLU A 1 106 ? 8.655 10.256 26.894 1.00 85.44 106 GLU A C 1
ATOM 834 O O . GLU A 1 106 ? 8.879 10.000 28.076 1.00 85.44 106 GLU A O 1
ATOM 839 N N . LYS A 1 107 ? 7.450 10.664 26.477 1.00 89.06 107 LYS A N 1
ATOM 840 C CA . LYS A 1 107 ? 6.327 10.906 27.389 1.00 89.06 107 LYS A CA 1
ATOM 841 C C . LYS A 1 107 ? 5.834 9.645 28.105 1.00 89.06 107 LYS A C 1
ATOM 843 O O . LYS A 1 107 ? 5.409 9.735 29.254 1.00 89.06 107 LYS A O 1
ATOM 848 N N . GLU A 1 108 ? 5.835 8.498 27.432 1.00 85.19 108 GLU A N 1
ATOM 849 C CA . GLU A 1 108 ? 5.407 7.222 28.026 1.00 85.19 108 GLU A CA 1
ATOM 850 C C . GLU A 1 108 ? 6.459 6.645 28.995 1.00 85.19 108 GLU A C 1
ATOM 852 O O . GLU A 1 108 ? 6.123 5.783 29.805 1.00 85.19 108 GLU A O 1
ATOM 857 N N . ASN A 1 109 ? 7.704 7.143 28.955 1.00 79.56 109 ASN A N 1
ATOM 858 C CA . ASN A 1 109 ? 8.788 6.814 29.888 1.00 79.56 109 ASN A CA 1
ATOM 859 C C . ASN A 1 109 ? 9.023 5.297 30.059 1.00 79.56 109 ASN A C 1
ATOM 861 O O . ASN A 1 109 ? 9.059 4.769 31.172 1.00 79.56 109 ASN A O 1
ATOM 865 N N . TYR A 1 110 ? 9.158 4.577 28.943 1.00 77.44 110 TYR A N 1
ATOM 866 C CA . TYR A 1 110 ? 9.442 3.141 28.959 1.00 77.44 110 TYR A CA 1
ATOM 867 C C . TYR A 1 110 ? 10.846 2.840 29.514 1.00 77.44 110 TYR A C 1
ATOM 869 O O . TYR A 1 110 ? 11.847 3.337 29.004 1.00 77.44 110 TYR A O 1
ATOM 877 N N . GLU A 1 111 ? 10.940 1.937 30.491 1.00 80.19 111 GLU A N 1
ATOM 878 C CA . GLU A 1 111 ? 12.211 1.463 31.062 1.00 80.19 111 GLU A CA 1
ATOM 879 C C . GLU A 1 111 ? 12.855 0.364 30.193 1.00 80.19 111 GLU A C 1
ATOM 881 O O . GLU A 1 111 ? 12.982 -0.793 30.592 1.00 80.19 111 GLU A O 1
ATOM 886 N N . SER A 1 112 ? 13.238 0.694 28.959 1.00 83.31 112 SER A N 1
ATOM 887 C CA . SER A 1 112 ? 13.962 -0.232 28.079 1.00 83.31 112 SER A CA 1
ATOM 888 C C . SER A 1 112 ? 15.006 0.503 27.252 1.00 83.31 112 SER A C 1
ATOM 890 O O . SER A 1 112 ? 14.734 1.572 26.725 1.00 83.31 112 SER A O 1
ATOM 892 N N . GLY A 1 113 ? 16.187 -0.097 27.082 1.00 86.94 113 GLY A N 1
ATOM 893 C CA . GLY A 1 113 ? 17.204 0.375 26.131 1.00 86.94 113 GLY A CA 1
ATOM 894 C C . GLY A 1 113 ? 17.056 -0.212 24.723 1.00 86.94 113 GLY A C 1
ATOM 895 O O . GLY A 1 113 ? 17.824 0.143 23.830 1.00 86.94 113 GLY A O 1
ATOM 896 N N . TYR A 1 114 ? 16.103 -1.130 24.526 1.00 90.75 114 TYR A N 1
ATOM 897 C CA . TYR A 1 114 ? 15.925 -1.880 23.283 1.00 90.75 114 TYR A CA 1
ATOM 898 C C . TYR A 1 114 ? 14.468 -1.905 22.823 1.00 90.75 114 TYR A C 1
ATOM 900 O O . TYR A 1 114 ? 13.553 -1.957 23.646 1.00 90.75 114 TYR A O 1
ATOM 908 N N . VAL A 1 115 ? 14.235 -1.983 21.514 1.00 88.75 115 VAL A N 1
ATOM 909 C CA . VAL A 1 115 ? 12.896 -2.058 20.915 1.00 88.75 115 VAL A CA 1
ATOM 910 C C . VAL A 1 115 ? 12.847 -3.040 19.743 1.00 88.75 115 VAL A C 1
ATOM 912 O O . VAL A 1 115 ? 13.716 -3.048 18.871 1.00 88.75 115 VAL A O 1
ATOM 915 N N . ASN A 1 116 ? 11.794 -3.854 19.699 1.00 89.12 116 ASN A N 1
ATOM 916 C CA . ASN A 1 116 ? 11.449 -4.675 18.547 1.00 89.12 116 ASN A CA 1
ATOM 917 C C . ASN A 1 116 ? 10.584 -3.838 17.598 1.00 89.12 116 ASN A C 1
ATOM 919 O O . ASN A 1 116 ? 9.398 -3.616 17.859 1.00 89.12 116 ASN A O 1
ATOM 923 N N . LEU A 1 117 ? 11.197 -3.361 16.513 1.00 89.69 117 LEU A N 1
ATOM 924 C CA . LEU A 1 117 ? 10.547 -2.546 15.493 1.00 89.69 117 LEU A CA 1
ATOM 925 C C . LEU A 1 117 ? 9.928 -3.418 14.395 1.00 89.69 117 LEU A C 1
ATOM 927 O O . LEU A 1 117 ? 10.617 -4.108 13.640 1.00 89.69 117 LEU A O 1
ATOM 931 N N . THR A 1 118 ? 8.615 -3.300 14.240 1.00 89.00 118 THR A N 1
ATOM 932 C CA . THR A 1 118 ? 7.856 -3.883 13.131 1.00 89.00 118 THR A CA 1
ATOM 933 C C . THR A 1 118 ? 7.123 -2.787 12.368 1.00 89.00 118 THR A C 1
ATOM 935 O O . THR A 1 118 ? 6.804 -1.737 12.925 1.00 89.00 118 THR A O 1
ATOM 938 N N . CYS A 1 119 ? 6.852 -3.011 11.081 1.00 89.56 119 CYS A N 1
ATOM 939 C CA . CYS A 1 119 ? 6.098 -2.058 10.278 1.00 89.56 119 CYS A CA 1
ATOM 940 C C . CYS A 1 119 ? 5.074 -2.731 9.361 1.00 89.56 119 CYS A C 1
ATOM 942 O O . CYS A 1 119 ? 5.245 -3.862 8.893 1.00 89.56 119 CYS A O 1
ATOM 944 N N . THR A 1 120 ? 4.001 -1.997 9.096 1.00 87.75 120 THR A N 1
ATOM 945 C CA . THR A 1 120 ? 2.963 -2.331 8.127 1.00 87.75 120 THR A CA 1
ATOM 946 C C . THR A 1 120 ? 2.946 -1.240 7.063 1.00 87.75 120 THR A C 1
ATOM 948 O O . THR A 1 120 ? 2.738 -0.082 7.391 1.00 87.75 120 THR A O 1
ATOM 951 N N . ILE A 1 121 ? 3.179 -1.606 5.802 1.00 88.50 121 ILE A N 1
ATOM 952 C CA . ILE A 1 121 ? 3.218 -0.689 4.645 1.00 88.50 121 ILE A CA 1
ATOM 953 C C . ILE A 1 121 ? 1.884 -0.762 3.897 1.00 88.50 121 ILE A C 1
ATOM 955 O O . ILE A 1 121 ? 1.381 -1.881 3.798 1.00 88.50 121 ILE A O 1
ATOM 959 N N . PRO A 1 122 ? 1.309 0.321 3.336 1.00 86.62 122 PRO A N 1
ATOM 960 C CA . PRO A 1 122 ? -0.004 0.269 2.695 1.00 86.62 122 PRO A CA 1
ATOM 961 C C . PRO A 1 122 ? -0.123 -0.884 1.694 1.00 86.62 122 PRO A C 1
ATOM 963 O O . PRO A 1 122 ? 0.806 -1.160 0.935 1.00 86.62 122 PRO A O 1
ATOM 966 N N . ILE A 1 123 ? -1.270 -1.574 1.700 1.00 84.12 123 ILE A N 1
ATOM 967 C CA . ILE A 1 123 ? -1.538 -2.696 0.778 1.00 84.12 123 ILE A CA 1
ATOM 968 C C . ILE A 1 123 ? -1.358 -2.251 -0.674 1.00 84.12 123 ILE A C 1
ATOM 970 O O . ILE A 1 123 ? -0.885 -3.029 -1.500 1.00 84.12 123 ILE A O 1
ATOM 974 N N . SER A 1 124 ? -1.656 -0.983 -0.953 1.00 82.44 124 SER A N 1
ATOM 975 C CA . SER A 1 124 ? -1.549 -0.414 -2.283 1.00 82.44 124 SER A CA 1
ATOM 976 C C . SER A 1 124 ? -0.142 -0.421 -2.872 1.00 82.44 124 SER A C 1
ATOM 978 O O . SER A 1 124 ? 0.017 -0.477 -4.089 1.00 82.44 124 SER A O 1
ATOM 980 N N . VAL A 1 125 ? 0.893 -0.443 -2.030 1.00 89.88 125 VAL A N 1
ATOM 981 C CA . VAL A 1 125 ? 2.278 -0.573 -2.497 1.00 89.88 125 VAL A CA 1
ATOM 982 C C . VAL A 1 125 ? 2.500 -1.920 -3.196 1.00 89.88 125 VAL A C 1
ATOM 984 O O . VAL A 1 125 ? 3.268 -1.984 -4.145 1.00 89.88 125 VAL A O 1
ATOM 987 N N . MET A 1 126 ? 1.781 -2.982 -2.809 1.00 87.69 126 MET A N 1
ATOM 988 C CA . MET A 1 126 ? 1.970 -4.320 -3.387 1.00 87.69 126 MET A CA 1
ATOM 989 C C . MET A 1 126 ? 1.554 -4.397 -4.858 1.00 87.69 126 MET A C 1
ATOM 991 O O . MET A 1 126 ? 2.295 -4.937 -5.676 1.00 87.69 126 MET A O 1
ATOM 995 N N . HIS A 1 127 ? 0.379 -3.870 -5.218 1.00 81.31 127 HIS A N 1
ATOM 996 C CA . HIS A 1 127 ? -0.026 -3.862 -6.626 1.00 81.31 127 HIS A CA 1
ATOM 997 C C . HIS A 1 127 ? 0.691 -2.761 -7.402 1.00 81.31 127 HIS A C 1
ATOM 999 O O . HIS A 1 127 ? 0.991 -2.973 -8.569 1.00 81.31 127 HIS A O 1
ATOM 1005 N N . ARG A 1 128 ? 1.041 -1.629 -6.773 1.00 86.75 128 ARG A N 1
ATOM 1006 C CA . ARG A 1 128 ? 1.894 -0.608 -7.405 1.00 86.75 128 ARG A CA 1
ATOM 1007 C C . ARG A 1 128 ? 3.247 -1.190 -7.796 1.00 86.75 128 ARG A C 1
ATOM 1009 O O . ARG A 1 128 ? 3.645 -1.006 -8.936 1.00 86.75 128 ARG A O 1
ATOM 1016 N N . ASP A 1 129 ? 3.897 -1.958 -6.923 1.00 89.56 129 ASP A N 1
ATOM 1017 C CA . ASP A 1 129 ? 5.151 -2.654 -7.239 1.00 89.56 129 ASP A CA 1
ATOM 1018 C C . ASP A 1 129 ? 5.011 -3.561 -8.476 1.00 89.56 129 ASP A C 1
ATOM 1020 O O . ASP A 1 129 ? 5.878 -3.567 -9.352 1.00 89.56 129 ASP A O 1
ATOM 1024 N N . HIS A 1 130 ? 3.893 -4.284 -8.587 1.00 85.31 130 HIS A N 1
ATOM 1025 C CA . HIS A 1 130 ? 3.608 -5.147 -9.733 1.0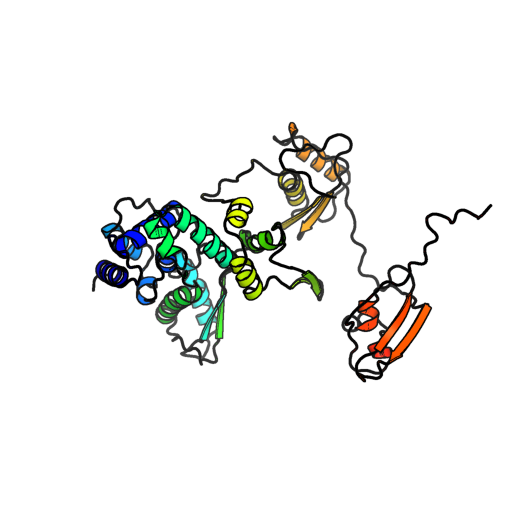0 85.31 130 HIS A CA 1
ATOM 1026 C C . HIS A 1 130 ? 3.352 -4.350 -11.026 1.00 85.31 130 HIS A C 1
ATOM 1028 O O . HIS A 1 130 ? 3.985 -4.602 -12.047 1.00 85.31 130 HIS A O 1
ATOM 1034 N N . LEU A 1 131 ? 2.481 -3.340 -10.990 1.00 80.75 131 LEU A N 1
ATOM 1035 C CA . LEU A 1 131 ? 2.139 -2.536 -12.171 1.00 80.75 131 LEU A CA 1
ATOM 1036 C C . LEU A 1 131 ? 3.313 -1.692 -12.663 1.00 80.75 131 LEU A C 1
ATOM 1038 O O . LEU A 1 131 ? 3.538 -1.564 -13.863 1.00 80.75 131 LEU A O 1
ATOM 1042 N N . LEU A 1 132 ? 4.088 -1.133 -11.735 1.00 86.75 132 LEU A N 1
ATOM 1043 C CA . LEU A 1 132 ? 5.307 -0.405 -12.059 1.00 86.75 132 LEU A CA 1
ATOM 1044 C C . LEU A 1 132 ? 6.354 -1.325 -12.669 1.00 86.75 132 LEU A C 1
ATOM 1046 O O . LEU A 1 132 ? 7.110 -0.877 -13.524 1.00 86.75 132 LEU A O 1
ATOM 1050 N N . SER A 1 133 ? 6.372 -2.601 -12.281 1.00 87.06 133 SER A N 1
ATOM 1051 C CA . SER A 1 133 ? 7.231 -3.575 -12.938 1.00 87.06 133 SER A CA 1
ATOM 1052 C C . SER A 1 133 ? 6.852 -3.777 -14.402 1.00 87.06 133 SER A C 1
ATOM 1054 O O . SER A 1 133 ? 7.715 -3.716 -15.272 1.00 87.06 133 SER A O 1
ATOM 1056 N N . ILE A 1 134 ? 5.559 -3.930 -14.693 1.00 82.19 134 ILE A N 1
ATOM 1057 C CA . ILE A 1 134 ? 5.066 -4.025 -16.075 1.00 82.19 134 ILE A CA 1
ATOM 1058 C C . ILE A 1 134 ? 5.436 -2.759 -16.857 1.00 82.19 134 ILE A C 1
ATOM 1060 O O . ILE A 1 134 ? 5.998 -2.854 -17.944 1.00 82.19 134 ILE A O 1
ATOM 1064 N N . TYR A 1 135 ? 5.206 -1.579 -16.275 1.00 83.44 135 TYR A N 1
ATOM 1065 C CA . TYR A 1 135 ? 5.573 -0.309 -16.898 1.00 83.44 135 TYR A CA 1
ATOM 1066 C C . TYR A 1 135 ? 7.071 -0.205 -17.202 1.00 83.44 135 TYR A C 1
ATOM 1068 O O . TYR A 1 135 ? 7.431 0.148 -18.320 1.00 83.44 135 TYR A O 1
ATOM 1076 N N . VAL A 1 136 ? 7.941 -0.500 -16.229 1.00 85.25 136 VAL A N 1
ATOM 1077 C CA . VAL A 1 136 ? 9.396 -0.456 -16.425 1.00 85.25 136 VAL A CA 1
ATOM 1078 C C . VAL A 1 136 ? 9.790 -1.398 -17.552 1.00 85.25 136 VAL A C 1
ATOM 1080 O O . VAL A 1 136 ? 10.496 -0.972 -18.457 1.00 85.25 136 VAL A O 1
ATOM 1083 N N . CYS A 1 137 ? 9.276 -2.630 -17.551 1.00 84.44 137 CYS A N 1
ATOM 1084 C CA . CYS A 1 137 ? 9.501 -3.583 -18.633 1.00 84.44 137 CYS A CA 1
ATOM 1085 C C . CYS A 1 137 ? 9.095 -2.993 -19.996 1.00 84.44 137 CYS A C 1
ATOM 1087 O O . CYS A 1 137 ? 9.860 -3.077 -20.948 1.00 84.44 137 CYS A O 1
ATOM 1089 N N . ASP A 1 138 ? 7.954 -2.306 -20.088 1.00 80.50 138 ASP A N 1
ATOM 1090 C CA . ASP A 1 138 ? 7.496 -1.672 -21.331 1.00 80.50 138 ASP A CA 1
ATOM 1091 C C . ASP A 1 138 ? 8.407 -0.514 -21.805 1.00 80.50 138 ASP A C 1
ATOM 1093 O O . ASP A 1 138 ? 8.393 -0.187 -22.992 1.00 80.50 138 ASP A O 1
ATOM 1097 N N . GLN A 1 139 ? 9.202 0.097 -20.915 1.00 82.62 139 GLN A N 1
ATOM 1098 C CA . GLN A 1 139 ? 10.152 1.171 -21.253 1.00 82.62 139 GLN A CA 1
ATOM 1099 C C . GLN A 1 139 ? 11.545 0.680 -21.670 1.00 82.62 139 GLN A C 1
ATOM 1101 O O . GLN A 1 139 ? 12.300 1.455 -22.256 1.00 82.62 139 GLN A O 1
ATOM 1106 N N . LEU A 1 140 ? 11.904 -0.559 -21.337 1.00 84.12 140 LEU A N 1
ATOM 1107 C CA . LEU A 1 140 ? 13.215 -1.125 -21.656 1.00 84.12 140 LEU A CA 1
ATOM 1108 C C . LEU A 1 140 ? 13.297 -1.532 -23.136 1.00 84.12 140 LEU A C 1
ATOM 1110 O O . LEU A 1 140 ? 12.278 -1.743 -23.790 1.00 84.12 140 LEU A O 1
ATOM 1114 N N . ASP A 1 141 ? 14.504 -1.661 -23.681 1.00 82.94 141 ASP A N 1
ATOM 1115 C CA . ASP A 1 141 ? 14.712 -2.328 -24.972 1.00 82.94 141 ASP A CA 1
ATOM 1116 C C . ASP A 1 141 ? 14.508 -3.857 -24.860 1.00 82.94 141 ASP A C 1
ATOM 1118 O O . ASP A 1 141 ? 14.492 -4.419 -23.766 1.00 82.94 141 ASP A O 1
ATOM 1122 N N . GLU A 1 142 ? 14.312 -4.558 -25.982 1.00 80.38 142 GLU A N 1
ATOM 1123 C CA . GLU A 1 142 ? 13.989 -6.001 -25.977 1.00 80.38 142 GLU A CA 1
ATOM 1124 C C . GLU A 1 142 ? 15.057 -6.874 -25.289 1.00 80.38 142 GLU A C 1
ATOM 1126 O O . GLU A 1 142 ? 14.733 -7.905 -24.689 1.00 80.38 142 GLU A O 1
ATOM 1131 N N . GLU A 1 143 ? 16.322 -6.454 -25.331 1.00 75.62 143 GLU A N 1
ATOM 1132 C CA . GLU A 1 143 ? 17.432 -7.173 -24.709 1.00 75.62 143 GLU A CA 1
ATOM 1133 C C . GLU A 1 143 ? 17.408 -7.012 -23.179 1.00 75.62 143 GLU A C 1
ATOM 1135 O O . GLU A 1 143 ? 17.455 -8.004 -22.441 1.00 75.62 143 GLU A O 1
ATOM 1140 N N . ALA A 1 144 ? 17.227 -5.782 -22.695 1.00 78.12 144 ALA A N 1
ATOM 1141 C CA . ALA A 1 144 ? 17.069 -5.451 -21.285 1.00 78.12 144 ALA A CA 1
ATOM 1142 C C . ALA A 1 144 ? 15.776 -6.040 -20.695 1.00 78.12 144 ALA A C 1
ATOM 1144 O O . ALA A 1 144 ? 15.795 -6.570 -19.579 1.00 78.12 144 ALA A O 1
ATOM 1145 N N . LYS A 1 145 ? 14.668 -6.037 -21.451 1.00 80.19 145 LYS A N 1
ATOM 1146 C CA . LYS A 1 145 ? 13.390 -6.657 -21.056 1.00 80.19 145 LYS A CA 1
ATOM 1147 C C . LYS A 1 145 ? 13.552 -8.121 -20.683 1.00 80.19 145 LYS A C 1
ATOM 1149 O O . LYS A 1 145 ? 13.073 -8.537 -19.630 1.00 80.19 145 LYS A O 1
ATOM 1154 N N . CYS A 1 146 ? 14.233 -8.909 -21.518 1.00 74.50 146 CYS A N 1
ATOM 1155 C CA . CYS A 1 146 ? 14.394 -10.347 -21.291 1.00 74.50 146 CYS A CA 1
ATOM 1156 C C . CYS A 1 146 ? 15.096 -10.657 -19.962 1.00 74.50 146 CYS A C 1
ATOM 1158 O O . CYS A 1 146 ? 14.758 -11.640 -19.301 1.00 74.50 146 CYS A O 1
ATOM 1160 N N . GLN A 1 147 ? 16.045 -9.815 -19.552 1.00 71.69 147 GLN A N 1
ATOM 1161 C CA . GLN A 1 147 ? 16.763 -9.987 -18.289 1.00 71.69 147 GLN A CA 1
ATOM 1162 C C . GLN A 1 147 ? 15.991 -9.432 -17.095 1.00 71.69 147 GLN A C 1
ATOM 1164 O O . GLN A 1 147 ? 15.989 -10.033 -16.020 1.00 71.69 147 GLN A O 1
ATOM 1169 N N . TRP A 1 148 ? 15.310 -8.304 -17.289 1.00 78.12 148 TRP A N 1
ATOM 1170 C CA . TRP A 1 148 ? 14.594 -7.615 -16.226 1.00 78.12 148 TRP A CA 1
ATOM 1171 C C . TRP A 1 148 ? 13.240 -8.261 -15.891 1.00 78.12 148 TRP A C 1
ATOM 1173 O O . TRP A 1 148 ? 12.784 -8.164 -14.758 1.00 78.12 148 TRP A O 1
ATOM 1183 N N . LYS A 1 149 ? 12.615 -8.999 -16.818 1.00 70.88 149 LYS A N 1
ATOM 1184 C CA . LYS A 1 149 ? 11.277 -9.603 -16.643 1.00 70.88 149 LYS A CA 1
ATOM 1185 C C . LYS A 1 149 ? 11.122 -10.483 -15.393 1.00 70.88 149 LYS A C 1
ATOM 1187 O O . LYS A 1 149 ? 10.027 -10.579 -14.851 1.00 70.88 149 LYS A O 1
ATOM 1192 N N . ASN A 1 150 ? 12.202 -11.111 -14.923 1.00 67.38 150 ASN A N 1
ATOM 1193 C CA . ASN A 1 150 ? 12.201 -11.954 -13.718 1.00 67.38 150 ASN A CA 1
ATOM 1194 C C . ASN A 1 150 ? 12.819 -11.262 -12.492 1.00 67.38 150 ASN A C 1
ATOM 1196 O O . ASN A 1 150 ? 13.114 -11.909 -11.484 1.00 67.38 150 ASN A O 1
ATOM 1200 N N . HIS A 1 151 ? 13.069 -9.958 -12.582 1.00 77.19 151 HIS A N 1
ATOM 1201 C CA . HIS A 1 151 ? 13.719 -9.204 -11.528 1.00 77.19 151 HIS A CA 1
ATOM 1202 C C . HIS A 1 151 ? 12.768 -8.975 -10.353 1.00 77.19 151 HIS A C 1
ATOM 1204 O O . HIS A 1 151 ? 11.656 -8.473 -10.501 1.00 77.19 151 HIS A O 1
ATOM 1210 N N . ALA A 1 152 ? 13.216 -9.342 -9.154 1.00 79.31 152 ALA A N 1
ATOM 1211 C CA . ALA A 1 152 ? 12.417 -9.197 -7.947 1.00 79.31 152 ALA A CA 1
ATOM 1212 C C . ALA A 1 152 ? 12.588 -7.797 -7.343 1.00 79.31 152 ALA A C 1
ATOM 1214 O O . ALA A 1 152 ? 13.659 -7.454 -6.830 1.00 79.31 152 ALA A O 1
ATOM 1215 N N . VAL A 1 153 ? 11.503 -7.019 -7.334 1.00 88.00 153 VAL A N 1
ATOM 1216 C CA . VAL A 1 153 ? 11.435 -5.747 -6.606 1.00 88.00 153 VAL A CA 1
ATOM 1217 C C . VAL A 1 153 ? 11.551 -6.007 -5.103 1.00 88.00 153 VAL A C 1
ATOM 1219 O O . VAL A 1 153 ? 10.902 -6.894 -4.545 1.00 88.00 153 VAL A O 1
ATOM 1222 N N . ARG A 1 154 ? 12.396 -5.229 -4.422 1.00 89.69 154 ARG A N 1
ATOM 1223 C CA . ARG A 1 154 ? 12.586 -5.344 -2.970 1.00 89.69 154 ARG A CA 1
ATOM 1224 C C . ARG A 1 154 ? 11.352 -4.871 -2.200 1.00 89.69 154 ARG A C 1
ATOM 1226 O O . ARG A 1 154 ? 10.848 -3.774 -2.446 1.00 89.69 154 ARG A O 1
ATOM 1233 N N . ASP A 1 155 ? 10.926 -5.662 -1.213 1.00 90.06 155 ASP A N 1
ATOM 1234 C CA . ASP A 1 155 ? 9.866 -5.276 -0.273 1.00 90.06 155 ASP A CA 1
ATOM 1235 C C . ASP A 1 155 ? 10.281 -3.997 0.493 1.00 90.06 155 ASP A C 1
ATOM 1237 O O . ASP A 1 155 ? 11.432 -3.886 0.928 1.00 90.06 155 ASP A O 1
ATOM 1241 N N . PRO A 1 156 ? 9.378 -3.014 0.653 1.00 92.88 156 PRO A N 1
ATOM 1242 C CA . PRO A 1 156 ? 9.679 -1.738 1.304 1.00 92.88 156 PRO A CA 1
ATOM 1243 C C . PRO A 1 156 ? 9.976 -1.840 2.805 1.00 92.88 156 PRO A C 1
ATOM 1245 O O . PRO A 1 156 ? 10.574 -0.920 3.359 1.00 92.88 156 PRO A O 1
ATOM 1248 N N . LYS A 1 157 ? 9.568 -2.915 3.488 1.00 90.38 157 LYS A N 1
ATOM 1249 C CA . LYS A 1 157 ? 9.675 -3.037 4.950 1.00 90.38 157 LYS A CA 1
ATOM 1250 C C . LYS A 1 157 ? 11.113 -3.057 5.438 1.00 90.38 157 LYS A C 1
ATOM 1252 O O . LYS A 1 157 ? 11.401 -2.460 6.470 1.00 90.38 157 LYS A O 1
ATOM 1257 N N . ASP A 1 158 ? 12.003 -3.761 4.745 1.00 91.19 158 ASP A N 1
ATOM 1258 C CA . ASP A 1 158 ? 13.402 -3.868 5.167 1.00 91.19 158 ASP A CA 1
ATOM 1259 C C . ASP A 1 158 ? 14.146 -2.531 5.018 1.00 91.19 158 ASP A C 1
ATOM 1261 O O . ASP A 1 158 ? 14.717 -2.083 6.014 1.00 91.19 158 ASP A O 1
ATOM 1265 N N . PRO A 1 159 ? 14.067 -1.826 3.867 1.00 94.25 159 PRO A N 1
ATOM 1266 C CA . PRO A 1 159 ? 14.526 -0.443 3.754 1.00 94.25 159 PRO A CA 1
ATOM 1267 C C . PRO A 1 159 ? 13.921 0.485 4.807 1.00 94.25 159 PRO A C 1
ATOM 1269 O O . PRO A 1 159 ? 14.655 1.224 5.456 1.00 94.25 159 PRO A O 1
ATOM 1272 N N . PHE A 1 160 ? 12.605 0.408 5.029 1.00 94.88 160 PHE A N 1
ATOM 1273 C CA . PHE A 1 160 ? 11.932 1.238 6.026 1.00 94.88 160 PHE A CA 1
ATOM 1274 C C . PHE A 1 160 ? 12.519 1.020 7.422 1.00 94.88 160 PHE A C 1
ATOM 1276 O O . PHE A 1 160 ? 12.950 1.976 8.055 1.00 94.88 160 PHE A O 1
ATOM 1283 N N . LYS A 1 161 ? 12.599 -0.236 7.883 1.00 92.44 161 LYS A N 1
ATOM 1284 C CA . LYS A 1 161 ? 13.179 -0.587 9.190 1.00 92.44 161 LYS A CA 1
ATOM 1285 C C . LYS A 1 161 ? 14.645 -0.178 9.302 1.00 92.44 161 LYS A C 1
ATOM 1287 O O . LYS A 1 161 ? 15.077 0.159 10.397 1.00 92.44 161 LYS A O 1
ATOM 1292 N N . ALA A 1 162 ? 15.411 -0.219 8.211 1.00 92.00 162 ALA A N 1
ATOM 1293 C CA . ALA A 1 162 ? 16.806 0.208 8.216 1.00 92.00 162 ALA A CA 1
ATOM 1294 C C . ALA A 1 162 ? 16.939 1.721 8.439 1.00 92.00 162 ALA A C 1
ATOM 1296 O O . ALA A 1 162 ? 17.748 2.130 9.267 1.00 92.00 162 ALA A O 1
ATOM 1297 N N . ILE A 1 163 ? 16.126 2.522 7.741 1.00 94.38 163 ILE A N 1
ATOM 1298 C CA . ILE A 1 163 ? 16.088 3.985 7.888 1.00 94.38 163 ILE A CA 1
ATOM 1299 C C . ILE A 1 163 ? 15.577 4.354 9.283 1.00 94.38 163 ILE A C 1
ATOM 1301 O O . ILE A 1 163 ? 16.252 5.039 10.046 1.00 94.38 163 ILE A O 1
ATOM 1305 N N . TRP A 1 164 ? 14.397 3.843 9.641 1.00 92.44 164 TRP A N 1
ATOM 1306 C CA . TRP A 1 164 ? 13.760 4.131 10.922 1.00 92.44 164 TRP A CA 1
ATOM 1307 C C . TRP A 1 164 ? 14.566 3.632 12.106 1.00 92.44 164 TRP A C 1
ATOM 1309 O O . TRP A 1 164 ? 14.631 4.314 13.116 1.00 92.44 164 TRP A O 1
ATOM 1319 N N . GLY A 1 165 ? 15.179 2.456 12.001 1.00 91.88 165 GLY A N 1
ATOM 1320 C CA . GLY A 1 165 ? 15.960 1.889 13.089 1.00 91.88 165 GLY A CA 1
ATOM 1321 C C . GLY A 1 165 ? 17.148 2.768 13.466 1.00 91.88 165 GLY A C 1
ATOM 1322 O O . GLY A 1 165 ? 17.377 3.008 14.649 1.00 91.88 165 GLY A O 1
ATOM 1323 N N . GLU A 1 166 ? 17.866 3.285 12.468 1.00 92.69 166 GLU A N 1
ATOM 1324 C CA . GLU A 1 166 ? 18.976 4.215 12.682 1.00 92.69 166 GLU A CA 1
ATOM 1325 C C . GLU A 1 166 ? 18.478 5.538 13.269 1.00 92.69 166 GLU A C 1
ATOM 1327 O O . GLU A 1 166 ? 18.928 5.936 14.341 1.00 92.69 166 GLU A O 1
ATOM 1332 N N . LYS A 1 167 ? 17.473 6.160 12.642 1.00 93.06 167 LYS A N 1
ATOM 1333 C CA . LYS A 1 167 ? 16.946 7.459 13.080 1.00 93.06 167 LYS A CA 1
ATOM 1334 C C . LYS A 1 167 ? 16.308 7.409 14.467 1.00 93.06 167 LYS A C 1
ATOM 1336 O O . LYS A 1 167 ? 16.504 8.314 15.273 1.00 93.06 167 LYS A O 1
ATOM 1341 N N . LEU A 1 168 ? 15.588 6.335 14.780 1.00 91.75 168 LEU A N 1
ATOM 1342 C CA . LEU A 1 168 ? 15.022 6.109 16.106 1.00 91.75 168 LEU A CA 1
ATOM 1343 C C . LEU A 1 168 ? 16.128 5.940 17.151 1.00 91.75 168 LEU A C 1
ATOM 1345 O O . LEU A 1 168 ? 16.025 6.519 18.231 1.00 91.75 168 LEU A O 1
ATOM 1349 N N . THR A 1 169 ? 17.194 5.200 16.828 1.00 92.94 169 THR A N 1
ATOM 1350 C CA . THR A 1 169 ? 18.346 5.032 17.730 1.00 92.94 169 THR A CA 1
ATOM 1351 C C . THR A 1 169 ? 19.042 6.370 17.979 1.00 92.94 169 THR A C 1
ATOM 1353 O O . THR A 1 169 ? 19.321 6.700 19.127 1.00 92.94 169 THR A O 1
ATOM 1356 N N . GLU A 1 170 ? 19.280 7.162 16.928 1.00 92.62 170 GLU A N 1
ATOM 1357 C CA . GLU A 1 170 ? 19.898 8.494 17.020 1.00 92.62 170 GLU A CA 1
ATOM 1358 C C . GLU A 1 170 ? 19.088 9.451 17.902 1.00 92.62 170 GLU A C 1
ATOM 1360 O O . GLU A 1 170 ? 19.664 10.231 18.657 1.00 92.62 170 GLU A O 1
ATOM 1365 N N . ARG A 1 171 ? 17.754 9.398 17.806 1.00 90.19 171 ARG A N 1
ATOM 1366 C CA . ARG A 1 171 ? 16.860 10.361 18.462 1.00 90.19 171 ARG A CA 1
ATOM 1367 C C . ARG A 1 171 ? 16.436 9.966 19.868 1.00 90.19 171 ARG A C 1
ATOM 1369 O O . ARG A 1 171 ? 16.386 10.828 20.731 1.00 90.19 171 ARG A O 1
ATOM 1376 N N . SER A 1 172 ? 16.146 8.688 20.096 1.00 88.62 172 SER A N 1
ATOM 1377 C CA . SER A 1 172 ? 15.618 8.191 21.377 1.00 88.62 172 SER A CA 1
ATOM 1378 C C . SER A 1 172 ? 16.642 7.419 22.214 1.00 88.62 172 SER A C 1
ATOM 1380 O O . SER A 1 172 ? 16.385 7.114 23.374 1.00 88.62 172 SER A O 1
ATOM 1382 N N . GLY A 1 173 ? 17.781 7.030 21.629 1.00 89.50 173 GLY A N 1
ATOM 1383 C CA . GLY A 1 173 ? 18.747 6.123 22.256 1.00 89.50 173 GLY A CA 1
ATOM 1384 C C . GLY A 1 173 ? 18.317 4.648 22.289 1.00 89.50 173 GLY A C 1
ATOM 1385 O O . GLY A 1 173 ? 19.126 3.794 22.662 1.00 89.50 173 GLY A O 1
ATOM 1386 N N . LEU A 1 174 ? 17.084 4.318 21.879 1.00 89.94 174 LEU A N 1
ATOM 1387 C CA . LEU A 1 174 ? 16.583 2.943 21.823 1.00 89.94 174 LEU A CA 1
ATOM 1388 C C . LEU A 1 174 ? 17.269 2.156 20.708 1.00 89.94 174 LEU A C 1
ATOM 1390 O O . LEU A 1 174 ? 17.156 2.494 19.533 1.00 89.94 174 LEU A O 1
ATOM 1394 N N . LYS A 1 175 ? 17.922 1.051 21.065 1.00 92.75 175 LYS A N 1
ATOM 1395 C CA . LYS A 1 175 ? 18.558 0.151 20.098 1.00 92.75 175 LYS A CA 1
ATOM 1396 C C . LYS A 1 175 ? 17.551 -0.843 19.531 1.00 92.75 175 LYS A C 1
ATOM 1398 O O . LYS A 1 175 ? 16.698 -1.362 20.246 1.00 92.75 175 LYS A O 1
ATOM 1403 N N . ILE A 1 176 ? 17.674 -1.171 18.250 1.00 91.19 176 ILE A N 1
ATOM 1404 C CA . ILE A 1 176 ? 16.800 -2.168 17.625 1.00 91.19 176 ILE A CA 1
ATOM 1405 C C . ILE A 1 176 ? 17.241 -3.582 18.023 1.00 91.19 176 ILE A C 1
ATOM 1407 O O . ILE A 1 176 ? 18.362 -3.987 17.726 1.00 91.19 176 ILE A O 1
ATOM 1411 N N . ASP A 1 177 ? 16.341 -4.339 18.652 1.00 88.38 177 ASP A N 1
ATOM 1412 C CA . ASP A 1 177 ? 16.517 -5.762 18.964 1.00 88.38 177 ASP A CA 1
ATOM 1413 C C . ASP A 1 177 ? 15.191 -6.513 18.731 1.00 88.38 177 ASP A C 1
ATOM 1415 O O . ASP A 1 177 ? 14.210 -6.260 19.440 1.00 88.38 177 ASP A O 1
ATOM 1419 N N . PRO A 1 178 ? 15.128 -7.454 17.769 1.00 84.75 178 PRO A N 1
ATOM 1420 C CA . PRO A 1 178 ? 13.946 -8.288 17.533 1.00 84.75 178 PRO A CA 1
ATOM 1421 C C . PRO A 1 178 ? 13.481 -9.092 18.757 1.00 84.75 178 PRO A C 1
ATOM 1423 O O . PRO A 1 178 ? 12.312 -9.473 18.830 1.00 84.75 178 PRO A O 1
ATOM 1426 N N . SER A 1 179 ? 14.373 -9.345 19.713 1.00 86.56 179 SER A N 1
ATOM 1427 C CA . SER A 1 179 ? 14.090 -10.085 20.947 1.00 86.56 179 SER A CA 1
ATOM 1428 C C . SER A 1 179 ? 13.569 -9.189 22.071 1.00 86.56 179 SER A C 1
ATOM 1430 O O . SER A 1 179 ? 13.168 -9.700 23.116 1.00 86.56 179 SER A O 1
ATOM 1432 N N . SER A 1 180 ? 13.562 -7.864 21.879 1.00 86.25 180 SER A N 1
ATOM 1433 C CA . SER A 1 180 ? 13.121 -6.929 22.912 1.00 86.25 180 SER A CA 1
ATOM 1434 C C . SER A 1 180 ? 11.646 -7.150 23.281 1.00 86.25 180 SER A C 1
ATOM 1436 O O . SER A 1 180 ? 10.800 -7.304 22.388 1.00 86.25 180 SER A O 1
ATOM 1438 N N . PRO A 1 181 ? 11.303 -7.114 24.585 1.00 80.25 181 PRO A N 1
ATOM 1439 C CA . PRO A 1 181 ? 9.916 -7.159 25.039 1.00 80.25 181 PRO A CA 1
ATOM 1440 C C . PRO A 1 181 ? 9.146 -5.876 24.692 1.00 80.25 181 PRO A C 1
ATOM 1442 O O . PRO A 1 181 ? 7.925 -5.921 24.534 1.00 80.25 181 PRO A O 1
ATOM 1445 N N . LEU A 1 182 ? 9.839 -4.741 24.538 1.00 84.62 182 LEU A N 1
ATOM 1446 C CA . LEU A 1 182 ? 9.231 -3.496 24.081 1.00 84.62 182 LEU A CA 1
ATOM 1447 C C . LEU A 1 182 ? 8.994 -3.593 22.573 1.00 84.62 182 LEU A C 1
ATOM 1449 O O . LEU A 1 182 ? 9.930 -3.508 21.778 1.00 84.62 182 LEU A O 1
ATOM 1453 N N . ARG A 1 183 ? 7.735 -3.777 22.173 1.00 86.44 183 ARG A N 1
ATOM 1454 C CA . ARG A 1 183 ? 7.345 -3.886 20.764 1.00 86.44 183 ARG A CA 1
ATOM 1455 C C . ARG A 1 183 ? 6.774 -2.574 20.251 1.00 86.44 183 ARG A C 1
ATOM 1457 O O . ARG A 1 183 ? 5.761 -2.094 20.749 1.00 86.44 183 ARG A O 1
ATOM 1464 N N . MET A 1 184 ? 7.361 -2.074 19.172 1.00 88.25 184 MET A N 1
ATOM 1465 C CA . MET A 1 184 ? 6.843 -0.951 18.404 1.00 88.25 184 MET A CA 1
ATOM 1466 C C . MET A 1 184 ? 6.341 -1.450 17.052 1.00 88.25 184 MET A C 1
ATOM 1468 O O . MET A 1 184 ? 7.051 -2.142 16.322 1.00 88.25 184 MET A O 1
ATOM 1472 N N . THR A 1 185 ? 5.101 -1.104 16.713 1.00 89.12 185 THR A N 1
ATOM 1473 C CA . THR A 1 185 ? 4.522 -1.400 15.398 1.00 89.12 185 THR A CA 1
ATOM 1474 C C . THR A 1 185 ? 4.149 -0.097 14.715 1.00 89.12 185 THR A C 1
ATOM 1476 O O . THR A 1 185 ? 3.221 0.579 15.148 1.00 89.12 185 THR A O 1
ATOM 1479 N N . VAL A 1 186 ? 4.856 0.242 13.640 1.00 87.75 186 VAL A N 1
ATOM 1480 C CA . VAL A 1 186 ? 4.554 1.417 12.818 1.00 87.75 186 VAL A CA 1
ATOM 1481 C C . VAL A 1 186 ? 3.585 1.003 11.717 1.00 87.75 186 VAL A C 1
ATOM 1483 O O . VAL A 1 186 ? 3.940 0.226 10.829 1.00 87.75 186 VAL A O 1
ATOM 1486 N N . VAL A 1 187 ? 2.344 1.480 11.781 1.00 89.19 187 VAL A N 1
ATOM 1487 C CA . VAL A 1 187 ? 1.320 1.180 10.774 1.00 89.19 187 VAL A CA 1
ATOM 1488 C C . VAL A 1 187 ? 1.169 2.379 9.854 1.00 89.19 187 VAL A C 1
ATOM 1490 O O . VAL A 1 187 ? 0.710 3.435 10.274 1.00 89.19 187 VAL A O 1
ATOM 1493 N N . LEU A 1 188 ? 1.576 2.204 8.600 1.00 88.56 188 LEU A N 1
ATOM 1494 C CA . LEU A 1 188 ? 1.408 3.188 7.543 1.00 88.56 188 LEU A CA 1
ATOM 1495 C C . LEU A 1 188 ? 0.162 2.828 6.742 1.00 88.56 188 LEU A C 1
ATOM 1497 O O . LEU A 1 188 ? 0.087 1.760 6.124 1.00 88.56 188 LEU A O 1
ATOM 1501 N N . GLU A 1 189 ? -0.811 3.728 6.764 1.00 82.75 189 GLU A N 1
ATOM 1502 C CA . GLU A 1 189 ? -2.070 3.611 6.036 1.00 82.75 189 GLU A CA 1
ATOM 1503 C C . GLU A 1 189 ? -2.141 4.697 4.962 1.00 82.75 189 GLU A C 1
ATOM 1505 O O . GLU A 1 189 ? -1.590 5.783 5.119 1.00 82.75 189 GLU A O 1
ATOM 1510 N N . HIS A 1 190 ? -2.810 4.389 3.854 1.00 82.50 190 HIS A N 1
ATOM 1511 C CA . HIS A 1 190 ? -3.103 5.354 2.797 1.00 82.50 190 HIS A CA 1
ATOM 1512 C C . HIS A 1 190 ? -4.537 5.109 2.328 1.00 82.50 190 HIS A C 1
ATOM 1514 O O . HIS A 1 190 ? -4.804 4.215 1.512 1.00 82.50 190 HIS A O 1
ATOM 1520 N N . ASN A 1 191 ? -5.466 5.839 2.945 1.00 76.44 191 ASN A N 1
ATOM 1521 C CA . ASN A 1 191 ? -6.902 5.568 2.889 1.00 76.44 191 ASN A CA 1
ATOM 1522 C C . ASN A 1 191 ? -7.454 5.719 1.471 1.00 76.44 191 ASN A C 1
ATOM 1524 O O . ASN A 1 191 ? -8.223 4.868 1.020 1.00 76.44 191 ASN A O 1
ATOM 1528 N N . GLU A 1 192 ? -6.968 6.718 0.742 1.00 77.50 192 GLU A N 1
ATOM 1529 C CA . GLU A 1 192 ? -7.318 7.049 -0.638 1.00 77.50 192 GLU A CA 1
ATOM 1530 C C . GLU A 1 192 ? -7.069 5.871 -1.587 1.00 77.50 192 GLU A C 1
ATOM 1532 O O . GLU A 1 192 ? -7.795 5.683 -2.556 1.00 77.50 192 GLU A O 1
ATOM 1537 N N . THR A 1 193 ? -6.071 5.035 -1.282 1.00 77.62 193 THR A N 1
ATOM 1538 C CA . THR A 1 193 ? -5.694 3.877 -2.114 1.00 77.62 193 THR A CA 1
ATOM 1539 C C . THR A 1 193 ? -6.021 2.533 -1.469 1.00 77.62 193 THR A C 1
ATOM 1541 O O . THR A 1 193 ? -5.678 1.483 -2.006 1.00 77.62 193 THR A O 1
ATOM 1544 N N . SER A 1 194 ? -6.677 2.533 -0.305 1.00 75.12 194 SER A N 1
ATOM 1545 C CA . SER A 1 194 ? -6.928 1.331 0.510 1.00 75.12 194 SER A CA 1
ATOM 1546 C C . SER A 1 194 ? -7.798 0.271 -0.174 1.00 75.12 194 SER A C 1
ATOM 1548 O O . SER A 1 194 ? -7.881 -0.862 0.296 1.00 75.12 194 SER A O 1
ATOM 1550 N N . SER A 1 195 ? -8.461 0.641 -1.269 1.00 76.75 195 SER A N 1
ATOM 1551 C CA . SER A 1 195 ? -9.343 -0.221 -2.051 1.00 76.75 195 SER A CA 1
ATOM 1552 C C . SER A 1 195 ? -8.831 -0.511 -3.461 1.00 76.75 195 SER A C 1
ATOM 1554 O O . SER A 1 195 ? -9.496 -1.247 -4.187 1.00 76.75 195 SER A O 1
ATOM 1556 N N . GLU A 1 196 ? -7.662 0.017 -3.848 1.00 74.75 196 GLU A N 1
ATOM 1557 C CA . GLU A 1 196 ? -7.133 -0.141 -5.208 1.00 74.75 196 GLU A CA 1
ATOM 1558 C C . GLU A 1 196 ? -6.997 -1.624 -5.585 1.00 74.75 196 GLU A C 1
ATOM 1560 O O . GLU A 1 196 ? -7.439 -2.003 -6.662 1.00 74.75 196 GLU A O 1
ATOM 1565 N N . HIS A 1 197 ? -6.519 -2.494 -4.683 1.00 78.12 197 HIS A N 1
ATOM 1566 C CA . HIS A 1 197 ? -6.338 -3.938 -4.928 1.00 78.12 197 HIS A CA 1
ATOM 1567 C C . HIS A 1 197 ? -7.623 -4.688 -5.307 1.00 78.12 197 HIS A C 1
ATOM 1569 O O . HIS A 1 197 ? -7.560 -5.811 -5.805 1.00 78.12 197 HIS A O 1
ATOM 1575 N N . LEU A 1 198 ? -8.799 -4.096 -5.085 1.00 77.69 198 LEU A N 1
ATOM 1576 C CA . LEU A 1 198 ? -10.077 -4.711 -5.433 1.00 77.69 198 LEU A CA 1
ATOM 1577 C C . LEU A 1 198 ? -10.293 -4.822 -6.945 1.00 77.69 198 LEU A C 1
ATOM 1579 O O . LEU A 1 198 ? -11.193 -5.559 -7.348 1.00 77.69 198 LEU A O 1
ATOM 1583 N N . PHE A 1 199 ? -9.473 -4.180 -7.786 1.00 70.25 199 PHE A N 1
ATOM 1584 C CA . PHE A 1 199 ? -9.495 -4.425 -9.233 1.00 70.25 199 PHE A CA 1
ATOM 1585 C C . PHE A 1 199 ? -9.269 -5.914 -9.564 1.00 70.25 199 PHE A C 1
ATOM 1587 O O . PHE A 1 199 ? -9.857 -6.432 -10.507 1.00 70.25 199 PHE A O 1
ATOM 1594 N N . LEU A 1 200 ? -8.530 -6.643 -8.716 1.00 69.00 200 LEU A N 1
ATOM 1595 C CA . LEU A 1 200 ? -8.303 -8.091 -8.837 1.00 69.00 200 LEU A CA 1
ATOM 1596 C C . LEU A 1 200 ? -9.581 -8.930 -8.656 1.00 69.00 200 LEU A C 1
ATOM 1598 O O . LEU A 1 200 ? -9.597 -10.120 -8.959 1.00 69.00 200 LEU A O 1
ATOM 1602 N N . THR A 1 201 ? -10.658 -8.330 -8.142 1.00 73.31 201 THR A N 1
ATOM 1603 C CA . THR A 1 201 ? -11.990 -8.956 -8.077 1.00 73.31 201 THR A CA 1
ATOM 1604 C C . THR A 1 201 ? -12.793 -8.760 -9.368 1.00 73.31 201 THR A C 1
ATOM 1606 O O . THR A 1 201 ? -13.824 -9.402 -9.546 1.00 73.31 201 THR A O 1
ATOM 1609 N N . GLN A 1 202 ? -12.337 -7.858 -10.244 1.00 66.19 202 GLN A N 1
ATOM 1610 C CA . GLN A 1 202 ? -13.031 -7.389 -11.448 1.00 66.19 202 GLN A CA 1
ATOM 1611 C C . GLN A 1 202 ? -12.355 -7.858 -12.747 1.00 66.19 202 GLN A C 1
ATOM 1613 O O . GLN A 1 202 ? -12.802 -7.498 -13.835 1.00 66.19 202 GLN A O 1
ATOM 1618 N N . THR A 1 203 ? -11.292 -8.659 -12.647 1.00 62.53 203 THR A N 1
ATOM 1619 C CA . THR A 1 203 ? -10.668 -9.346 -13.784 1.00 62.53 203 THR A CA 1
ATOM 1620 C C . THR A 1 203 ? -11.663 -10.308 -14.450 1.00 62.53 203 THR A C 1
ATOM 1622 O O . THR A 1 203 ? -12.599 -10.791 -13.807 1.00 62.53 203 THR A O 1
ATOM 1625 N N . LYS A 1 204 ? -11.464 -10.613 -15.741 1.00 62.53 204 LYS A N 1
ATOM 1626 C CA . LYS A 1 204 ? -12.278 -11.538 -16.554 1.00 62.53 204 LYS A CA 1
ATOM 1627 C C . LYS A 1 204 ? -12.520 -12.856 -15.825 1.00 62.53 204 LYS A C 1
ATOM 1629 O O . LYS A 1 204 ? -13.627 -13.387 -15.845 1.00 62.53 204 LYS A O 1
ATOM 1634 N N . VAL A 1 205 ? -11.477 -13.351 -15.161 1.00 72.94 205 VAL A N 1
ATOM 1635 C CA . VAL A 1 205 ? -11.559 -14.403 -14.151 1.00 72.94 205 VAL A CA 1
ATOM 1636 C C . VAL A 1 205 ? -11.139 -13.782 -12.819 1.00 72.94 205 VAL A C 1
ATOM 1638 O O . VAL A 1 205 ? -9.968 -13.425 -12.690 1.00 72.94 205 VAL A O 1
ATOM 1641 N N . PRO A 1 206 ? -12.046 -13.623 -11.834 1.00 74.25 206 PRO A N 1
ATOM 1642 C CA . PRO A 1 206 ? -11.715 -12.992 -10.558 1.00 74.25 206 PRO A CA 1
ATOM 1643 C C . PRO A 1 206 ? -10.556 -13.701 -9.847 1.00 74.25 206 PRO A C 1
ATOM 1645 O O . PRO A 1 206 ? -10.699 -14.842 -9.398 1.00 74.25 206 PRO A O 1
ATOM 1648 N N . LEU A 1 207 ? -9.421 -13.008 -9.728 1.00 79.56 207 LEU A N 1
ATOM 1649 C CA . LEU A 1 207 ? -8.206 -13.525 -9.086 1.00 79.56 207 LEU A CA 1
ATOM 1650 C C . LEU A 1 207 ? -8.257 -13.369 -7.565 1.00 79.56 207 LEU A C 1
ATOM 1652 O O . LEU A 1 207 ? -7.626 -14.130 -6.834 1.00 79.56 207 LEU A O 1
ATOM 1656 N N . LEU A 1 208 ? -9.041 -12.406 -7.077 1.00 81.81 208 LEU A N 1
ATOM 1657 C CA . LEU A 1 208 ? -9.268 -12.177 -5.656 1.00 81.81 208 LEU A CA 1
ATOM 1658 C C . LEU A 1 208 ? -10.743 -12.407 -5.306 1.00 81.81 208 LEU A C 1
ATOM 1660 O O . LEU A 1 208 ? -11.644 -11.798 -5.881 1.00 81.81 208 LEU A O 1
ATOM 1664 N N . LYS A 1 209 ? -11.004 -13.271 -4.320 1.00 80.19 209 LYS A N 1
ATOM 1665 C CA . LYS A 1 209 ? -12.360 -13.580 -3.839 1.00 80.19 209 LYS A CA 1
ATOM 1666 C C . LYS A 1 209 ? -12.587 -12.947 -2.472 1.00 80.19 209 LYS A C 1
ATOM 1668 O O . LYS A 1 209 ? -12.326 -13.564 -1.443 1.00 80.19 209 LYS A O 1
ATOM 1673 N N . VAL A 1 210 ? -13.102 -11.719 -2.460 1.00 76.69 210 VAL A N 1
ATOM 1674 C CA . VAL A 1 210 ? -13.354 -10.977 -1.216 1.00 76.69 210 VAL A CA 1
ATOM 1675 C C . VAL A 1 210 ? -14.780 -11.213 -0.727 1.00 76.69 210 VAL A C 1
ATOM 1677 O O . VAL A 1 210 ? -15.751 -10.884 -1.406 1.00 76.69 210 VAL A O 1
ATOM 1680 N N . ARG A 1 211 ? -14.917 -11.741 0.489 1.00 73.00 211 ARG A N 1
ATOM 1681 C CA . ARG A 1 211 ? -16.194 -11.910 1.189 1.00 73.00 211 ARG A CA 1
ATOM 1682 C C . ARG A 1 211 ? -16.338 -10.827 2.253 1.00 73.00 211 ARG A C 1
ATOM 1684 O O . ARG A 1 211 ? -15.435 -10.608 3.058 1.00 73.00 211 ARG A O 1
ATOM 1691 N N . LYS A 1 212 ? -17.485 -10.148 2.278 1.00 66.50 212 LYS A N 1
ATOM 1692 C CA . LYS A 1 212 ? -17.830 -9.174 3.325 1.00 66.50 212 LYS A CA 1
ATOM 1693 C C . LYS A 1 212 ? -18.782 -9.835 4.310 1.00 66.50 212 LYS A C 1
ATOM 1695 O O . LYS A 1 212 ? -19.820 -10.342 3.901 1.00 66.50 212 LYS A O 1
ATOM 1700 N N . PHE A 1 213 ? -18.448 -9.807 5.591 1.00 55.47 213 PHE A N 1
ATOM 1701 C CA . PHE A 1 213 ? -19.311 -10.310 6.657 1.00 55.47 213 PHE A CA 1
ATOM 1702 C C . PHE A 1 213 ? -19.337 -9.310 7.811 1.00 55.47 213 PHE A C 1
ATOM 1704 O O . PHE A 1 213 ? -18.427 -8.500 7.995 1.00 55.47 213 PHE A O 1
ATOM 1711 N N . LYS A 1 214 ? -20.433 -9.301 8.563 1.00 41.56 214 LYS A N 1
ATOM 1712 C CA . LYS A 1 214 ? -20.667 -8.324 9.626 1.00 41.56 214 LYS A CA 1
ATOM 1713 C C . LYS A 1 214 ? -20.293 -8.973 10.957 1.00 41.56 214 LYS A C 1
ATOM 1715 O O . LYS A 1 214 ? -20.885 -9.979 11.318 1.00 41.56 214 LYS A O 1
ATOM 1720 N N . LYS A 1 215 ? -19.324 -8.410 11.683 1.00 43.69 215 LYS A N 1
ATOM 1721 C CA . LYS A 1 215 ? -18.922 -8.880 13.018 1.00 43.69 215 LYS A CA 1
ATOM 1722 C C . LYS A 1 215 ? -19.008 -7.711 13.995 1.00 43.69 215 LYS A C 1
ATOM 1724 O O . LYS A 1 215 ? -18.325 -6.706 13.818 1.00 43.69 215 LYS A O 1
ATOM 1729 N N . GLY A 1 216 ? -19.903 -7.803 14.982 1.00 45.56 216 GLY A N 1
ATOM 1730 C CA . GLY A 1 216 ? -20.074 -6.767 16.012 1.00 45.56 216 GLY A CA 1
ATOM 1731 C C . GLY A 1 216 ? -20.403 -5.371 15.464 1.00 45.56 216 GLY A C 1
ATOM 1732 O O . GLY A 1 216 ? -19.869 -4.379 15.941 1.00 45.56 216 GLY A O 1
ATOM 1733 N N . GLY A 1 217 ? -21.212 -5.279 14.402 1.00 45.91 217 GLY A N 1
ATOM 1734 C CA . GLY A 1 217 ? -21.563 -3.996 13.776 1.00 45.91 217 GLY A CA 1
ATOM 1735 C C . GLY A 1 217 ? -20.507 -3.418 12.821 1.00 45.91 217 GLY A C 1
ATOM 1736 O O . GLY A 1 217 ? -20.844 -2.523 12.051 1.00 45.91 217 GLY A O 1
ATOM 1737 N N . ARG A 1 218 ? -19.285 -3.970 12.773 1.00 33.62 218 ARG A N 1
ATOM 1738 C CA . ARG A 1 218 ? -18.260 -3.630 11.771 1.00 33.62 218 ARG A CA 1
ATOM 1739 C C . ARG A 1 218 ? -18.312 -4.597 10.586 1.00 33.62 218 ARG A C 1
ATOM 1741 O O . ARG A 1 218 ? -18.375 -5.817 10.755 1.00 33.62 218 ARG A O 1
ATOM 1748 N N . VAL A 1 219 ? -18.286 -4.054 9.368 1.00 53.03 219 VAL A N 1
ATOM 1749 C CA . VAL A 1 219 ? -18.099 -4.855 8.150 1.00 53.03 219 VAL A CA 1
ATOM 1750 C C . VAL A 1 219 ? -16.638 -5.279 8.105 1.00 53.03 219 VAL A C 1
ATOM 1752 O O . VAL A 1 219 ? -15.753 -4.446 7.937 1.00 53.03 219 VAL A O 1
ATOM 1755 N N . THR A 1 220 ? -16.396 -6.573 8.268 1.00 47.38 220 THR A N 1
ATOM 1756 C CA . THR A 1 220 ? -15.068 -7.174 8.160 1.00 47.38 220 THR A CA 1
ATOM 1757 C C . THR A 1 220 ? -14.957 -7.830 6.785 1.00 47.38 220 THR A C 1
ATOM 1759 O O . THR A 1 220 ? -15.913 -8.442 6.298 1.00 47.38 220 THR A O 1
ATOM 1762 N N . ARG A 1 221 ? -13.816 -7.656 6.119 1.00 62.41 221 ARG A N 1
ATOM 1763 C CA . ARG A 1 221 ? -13.521 -8.290 4.828 1.00 62.41 221 ARG A CA 1
ATOM 1764 C C . ARG A 1 221 ? -12.621 -9.500 5.076 1.00 62.41 221 ARG A C 1
ATOM 1766 O O . ARG A 1 221 ? -11.750 -9.448 5.939 1.00 62.41 221 ARG A O 1
ATOM 1773 N N . SER A 1 222 ? -12.891 -10.603 4.387 1.00 65.06 222 SER A N 1
ATOM 1774 C CA . SER A 1 222 ? -12.021 -11.783 4.330 1.00 65.06 222 SER A CA 1
ATOM 1775 C C . SER A 1 222 ? -11.735 -12.104 2.869 1.00 65.06 222 SER A C 1
ATOM 1777 O O . SER A 1 222 ? -12.579 -11.863 2.005 1.00 65.06 222 SER A O 1
ATOM 1779 N N . GLY A 1 223 ? -10.545 -12.632 2.597 1.00 69.56 223 GLY A N 1
ATOM 1780 C CA . GLY A 1 223 ? -10.087 -12.959 1.246 1.00 69.56 223 GLY A CA 1
ATOM 1781 C C . GLY A 1 223 ? -9.272 -11.864 0.554 1.00 69.56 223 GLY A C 1
ATOM 1782 O O . GLY A 1 223 ? -8.831 -12.078 -0.566 1.00 69.56 223 GLY A O 1
ATOM 1783 N N . ASP A 1 224 ? -9.020 -10.724 1.205 1.00 75.88 224 ASP A N 1
ATOM 1784 C CA . ASP A 1 224 ? -8.087 -9.678 0.757 1.00 75.88 224 ASP A CA 1
ATOM 1785 C C . ASP A 1 224 ? -6.864 -9.535 1.678 1.00 75.88 224 ASP A C 1
ATOM 1787 O O . ASP A 1 224 ? -6.313 -8.450 1.864 1.00 75.88 224 ASP A O 1
ATOM 1791 N N . SER A 1 225 ? -6.402 -10.648 2.261 1.00 83.12 225 SER A N 1
ATOM 1792 C CA . SER A 1 225 ? -5.129 -10.656 2.986 1.00 83.12 225 SER A CA 1
ATOM 1793 C C . SER A 1 225 ? -3.964 -10.324 2.045 1.00 83.12 225 SER A C 1
ATOM 1795 O O . SER A 1 225 ? -4.013 -10.617 0.850 1.00 83.12 225 SER A O 1
ATOM 1797 N N . ARG A 1 226 ? -2.855 -9.803 2.592 1.00 81.38 226 ARG A N 1
ATOM 1798 C CA . ARG A 1 226 ? -1.624 -9.568 1.811 1.00 81.38 226 ARG A CA 1
ATOM 1799 C C . ARG A 1 226 ? -1.163 -10.809 1.041 1.00 81.38 226 ARG A C 1
ATOM 1801 O O . ARG A 1 226 ? -0.735 -10.680 -0.097 1.00 81.38 226 ARG A O 1
ATOM 1808 N N . SER A 1 227 ? -1.271 -11.999 1.637 1.00 82.25 227 SER A N 1
ATOM 1809 C CA . SER A 1 227 ? -0.928 -13.257 0.962 1.00 82.25 227 SER A CA 1
ATOM 1810 C C . SER A 1 227 ? -1.838 -13.540 -0.236 1.00 82.25 227 SER A C 1
ATOM 1812 O O . SER A 1 227 ? -1.333 -13.860 -1.307 1.00 82.25 227 SER A O 1
ATOM 1814 N N . SER A 1 228 ? -3.150 -13.339 -0.080 1.00 85.88 228 SER A N 1
ATOM 1815 C CA . SER A 1 228 ? -4.136 -13.532 -1.154 1.00 85.88 228 SER A CA 1
ATOM 1816 C C . SER A 1 228 ? -3.902 -12.548 -2.302 1.00 85.88 228 SER A C 1
ATOM 1818 O O . SER A 1 228 ? -3.924 -12.927 -3.467 1.00 85.88 228 SER A O 1
ATOM 1820 N N . ILE A 1 229 ? -3.608 -11.284 -1.978 1.00 84.44 229 ILE A N 1
ATOM 1821 C CA . ILE A 1 229 ? -3.298 -10.249 -2.973 1.00 84.44 229 ILE A CA 1
ATOM 1822 C C . ILE A 1 229 ? -1.995 -10.578 -3.710 1.00 84.44 229 ILE A C 1
ATOM 1824 O O . ILE A 1 229 ? -1.948 -10.482 -4.931 1.00 84.44 229 ILE A O 1
ATOM 1828 N N . ALA A 1 230 ? -0.946 -11.008 -3.001 1.00 84.88 230 ALA A N 1
ATOM 1829 C CA . ALA A 1 230 ? 0.321 -11.400 -3.623 1.00 84.88 230 ALA A CA 1
ATOM 1830 C C . ALA A 1 230 ? 0.175 -12.608 -4.564 1.00 84.88 230 ALA A C 1
ATOM 1832 O O . ALA A 1 230 ? 0.876 -12.706 -5.568 1.00 84.88 230 ALA A O 1
ATOM 1833 N N . GLU A 1 231 ? -0.704 -13.555 -4.244 1.00 86.19 231 GLU A N 1
ATOM 1834 C CA . GLU A 1 231 ? -1.017 -14.689 -5.116 1.00 86.19 231 GLU A CA 1
ATOM 1835 C C . GLU A 1 231 ? -1.831 -14.276 -6.345 1.00 86.19 231 GLU A C 1
ATOM 1837 O O . GLU A 1 231 ? -1.484 -14.663 -7.463 1.00 86.19 231 GLU A O 1
ATOM 1842 N N . ALA A 1 232 ? -2.838 -13.424 -6.155 1.00 83.62 232 ALA A N 1
ATOM 1843 C CA . ALA A 1 232 ? -3.623 -12.863 -7.246 1.00 83.62 232 ALA A CA 1
ATOM 1844 C C . ALA A 1 232 ? -2.748 -12.059 -8.224 1.00 83.62 232 ALA A C 1
ATOM 1846 O O . ALA A 1 232 ? -2.839 -12.273 -9.426 1.00 83.62 232 ALA A O 1
ATOM 1847 N N . LEU A 1 233 ? -1.840 -11.210 -7.726 1.00 83.56 233 LEU A N 1
ATOM 1848 C CA . LEU A 1 233 ? -0.909 -10.442 -8.567 1.00 83.56 233 LEU A CA 1
ATOM 1849 C C . LEU A 1 233 ? 0.063 -11.334 -9.350 1.00 83.56 233 LEU A C 1
ATOM 1851 O O . LEU A 1 233 ? 0.363 -11.039 -10.496 1.00 83.56 233 LEU A O 1
ATOM 1855 N N . ARG A 1 234 ? 0.537 -12.448 -8.774 1.00 85.62 234 ARG A N 1
ATOM 1856 C CA . ARG A 1 234 ? 1.383 -13.414 -9.507 1.00 85.62 234 ARG A CA 1
ATOM 1857 C C . ARG A 1 234 ? 0.643 -14.135 -10.633 1.00 85.62 234 ARG A C 1
ATOM 1859 O O . ARG A 1 234 ? 1.288 -14.647 -11.539 1.00 85.62 234 ARG A O 1
ATOM 1866 N N . SER A 1 235 ? -0.681 -14.211 -10.533 1.00 84.62 235 SER A N 1
ATOM 1867 C CA . SER A 1 235 ? -1.548 -14.893 -11.497 1.00 84.62 235 SER A CA 1
ATOM 1868 C C . SER A 1 235 ? -2.185 -13.927 -12.501 1.00 84.62 235 SER A C 1
ATOM 1870 O O . SER A 1 235 ? -2.939 -14.365 -13.367 1.00 84.62 235 SER A O 1
ATOM 1872 N N . LEU A 1 236 ? -1.927 -12.623 -12.363 1.00 75.00 236 LEU A N 1
ATOM 1873 C CA . LEU A 1 236 ? -2.461 -11.589 -13.236 1.00 75.00 236 LEU A CA 1
ATOM 1874 C C . LEU A 1 236 ? -1.701 -11.594 -14.563 1.00 75.00 236 LEU A C 1
ATOM 1876 O O . LEU A 1 236 ? -0.479 -11.489 -14.581 1.00 75.00 236 LEU A O 1
ATOM 1880 N N . ASP A 1 237 ? -2.434 -11.710 -15.667 1.00 76.12 237 ASP A N 1
ATOM 1881 C CA . ASP A 1 237 ? -1.863 -11.592 -17.006 1.00 76.12 237 ASP A CA 1
ATOM 1882 C C . ASP A 1 237 ? -1.472 -10.136 -17.296 1.00 76.12 237 ASP A C 1
ATOM 1884 O O . ASP A 1 237 ? -2.255 -9.219 -17.040 1.00 76.12 237 ASP A O 1
ATOM 1888 N N . ASP A 1 238 ? -0.290 -9.909 -17.876 1.00 70.25 238 ASP A N 1
ATOM 1889 C CA . ASP A 1 238 ? 0.194 -8.551 -18.127 1.00 70.25 238 ASP A CA 1
ATOM 1890 C C . ASP A 1 238 ? -0.727 -7.776 -19.101 1.00 70.25 238 ASP A C 1
ATOM 1892 O O . ASP A 1 238 ? -0.822 -6.550 -19.029 1.00 70.25 238 ASP A O 1
ATOM 1896 N N . THR A 1 239 ? -1.397 -8.442 -20.052 1.00 65.38 239 THR A N 1
ATOM 1897 C CA . THR A 1 239 ? -2.344 -7.785 -20.979 1.00 65.38 239 THR A CA 1
ATOM 1898 C C . THR A 1 239 ? -3.588 -7.342 -20.221 1.00 65.38 239 THR A C 1
ATOM 1900 O O . THR A 1 239 ? -4.082 -6.228 -20.404 1.00 65.38 239 THR A O 1
ATOM 1903 N N . GLU A 1 240 ? -4.083 -8.207 -19.339 1.00 62.84 240 GLU A N 1
ATOM 1904 C CA . GLU A 1 240 ? -5.209 -7.899 -18.472 1.00 62.84 240 GLU A CA 1
ATOM 1905 C C . GLU A 1 240 ? -4.875 -6.775 -17.484 1.00 62.84 240 GLU A C 1
ATOM 1907 O O . GLU A 1 240 ? -5.664 -5.835 -17.368 1.00 62.84 240 GLU A O 1
ATOM 1912 N N . ALA A 1 241 ? -3.687 -6.801 -16.870 1.00 61.31 241 ALA A N 1
ATOM 1913 C CA . ALA A 1 241 ? -3.178 -5.727 -16.024 1.00 61.31 241 ALA A CA 1
ATOM 1914 C C . ALA A 1 241 ? -3.223 -4.383 -16.763 1.00 61.31 241 ALA A C 1
ATOM 1916 O O . ALA A 1 241 ? -3.845 -3.442 -16.279 1.00 61.31 241 ALA A O 1
ATOM 1917 N N . ARG A 1 242 ? -2.678 -4.328 -17.987 1.00 59.19 242 ARG A N 1
ATOM 1918 C CA . ARG A 1 242 ? -2.690 -3.123 -18.837 1.00 59.19 242 ARG A CA 1
ATOM 1919 C C . ARG A 1 242 ? -4.098 -2.627 -19.165 1.00 59.19 242 ARG A C 1
ATOM 1921 O O . ARG A 1 242 ? -4.304 -1.424 -19.289 1.00 59.19 242 ARG A O 1
ATOM 1928 N N . SER A 1 243 ? -5.065 -3.534 -19.307 1.00 48.59 243 SER A N 1
ATOM 1929 C CA . SER A 1 243 ? -6.451 -3.188 -19.654 1.00 48.59 243 SER A CA 1
ATOM 1930 C C . SER A 1 243 ? -7.311 -2.746 -18.463 1.00 48.59 243 SER A C 1
ATOM 1932 O O . SER A 1 243 ? -8.290 -2.030 -18.656 1.00 48.59 243 SER A O 1
ATOM 1934 N N . GLN A 1 244 ? -6.956 -3.168 -17.245 1.00 42.91 244 GLN A N 1
ATOM 1935 C CA . GLN A 1 244 ? -7.780 -3.009 -16.041 1.00 42.91 244 GLN A CA 1
ATOM 1936 C C . GLN A 1 244 ? -7.228 -1.984 -15.045 1.00 42.91 244 GLN A C 1
ATOM 1938 O O . GLN A 1 244 ? -7.853 -1.747 -14.011 1.00 42.91 244 GLN A O 1
ATOM 1943 N N . THR A 1 245 ? -6.078 -1.361 -15.321 1.00 39.41 245 THR A N 1
ATOM 1944 C CA . THR A 1 245 ? -5.478 -0.376 -14.411 1.00 39.41 245 THR A CA 1
ATOM 1945 C C . THR A 1 245 ? -5.541 1.036 -14.986 1.00 39.41 245 THR A C 1
ATOM 1947 O O . THR A 1 245 ? -4.746 1.379 -15.863 1.00 39.41 245 THR A O 1
ATOM 1950 N N . PRO A 1 246 ? -6.445 1.896 -14.481 1.00 32.97 246 PRO A N 1
ATOM 1951 C CA . PRO A 1 246 ? -6.399 3.324 -14.743 1.00 32.97 246 PRO A CA 1
ATOM 1952 C C . PRO A 1 246 ? -5.135 3.890 -14.100 1.00 32.97 246 PRO A C 1
ATOM 1954 O O . PRO A 1 246 ? -4.981 3.925 -12.879 1.00 32.97 246 PRO A O 1
ATOM 1957 N N . TRP A 1 247 ? -4.201 4.309 -14.937 1.00 41.41 247 TRP A N 1
ATOM 1958 C CA . TRP A 1 247 ? -2.951 4.902 -14.506 1.00 41.41 247 TRP A CA 1
ATOM 1959 C C . TRP A 1 247 ? -3.198 6.382 -14.186 1.00 41.41 247 TRP A C 1
ATOM 1961 O O . TRP A 1 247 ? -3.448 7.185 -15.082 1.00 41.41 247 TRP A O 1
ATOM 1971 N N . ALA A 1 248 ? -3.164 6.751 -12.905 1.00 39.28 248 ALA A N 1
ATOM 1972 C CA . ALA A 1 248 ? -3.152 8.147 -12.476 1.00 39.28 248 ALA A CA 1
ATOM 1973 C C . ALA A 1 248 ? -1.723 8.528 -12.067 1.00 39.28 248 ALA A C 1
ATOM 1975 O O . ALA A 1 248 ? -1.307 8.320 -10.928 1.00 39.28 248 ALA A O 1
ATOM 1976 N N . VAL A 1 249 ? -0.968 9.081 -13.016 1.00 35.22 249 VAL A N 1
ATOM 1977 C CA . VAL A 1 249 ? 0.307 9.769 -12.770 1.00 35.22 249 VAL A CA 1
ATOM 1978 C C . VAL A 1 249 ? 0.014 11.275 -12.817 1.00 35.22 249 VAL A C 1
ATOM 1980 O O . VAL A 1 249 ? -0.641 11.747 -13.743 1.00 35.22 249 VAL A O 1
ATOM 1983 N N . ASN A 1 250 ? 0.466 12.033 -11.813 1.00 34.12 250 ASN A N 1
ATOM 1984 C CA . ASN A 1 250 ? 0.300 13.496 -11.672 1.00 34.12 250 ASN A CA 1
ATOM 1985 C C . ASN A 1 250 ? -1.100 14.026 -11.322 1.00 34.12 250 ASN A C 1
ATOM 1987 O O . ASN A 1 250 ? -1.447 15.135 -11.724 1.00 34.12 250 ASN A O 1
ATOM 1991 N N . GLY A 1 251 ? -1.922 13.276 -10.582 1.00 40.06 251 GLY A N 1
ATOM 1992 C CA . GLY A 1 251 ? -3.176 13.822 -10.037 1.00 40.06 251 GLY A CA 1
ATOM 1993 C C . GLY A 1 251 ? -4.193 14.304 -11.085 1.00 40.06 251 GLY A C 1
ATOM 1994 O O . GLY A 1 251 ? -5.143 15.001 -10.735 1.00 40.06 251 GLY A O 1
ATOM 1995 N N . LYS A 1 252 ? -4.034 13.936 -12.364 1.00 29.91 252 LYS A N 1
ATOM 1996 C CA . LYS A 1 252 ? -5.023 14.213 -13.409 1.00 29.91 252 LYS A CA 1
ATOM 1997 C C . LYS A 1 252 ? -5.923 12.999 -13.618 1.00 29.91 252 LYS A C 1
ATOM 1999 O O . LYS A 1 252 ? -5.477 11.945 -14.061 1.00 29.91 252 LYS A O 1
ATOM 2004 N N . LYS A 1 253 ? -7.202 13.186 -13.274 1.00 32.16 253 LYS A N 1
ATOM 2005 C CA . LYS A 1 253 ? -8.300 12.234 -13.478 1.00 32.16 253 LYS A CA 1
ATOM 2006 C C . LYS A 1 253 ? -8.450 11.888 -14.967 1.00 32.16 253 LYS A C 1
ATOM 2008 O O . LYS A 1 253 ? -8.533 12.784 -15.801 1.00 32.16 253 LYS A O 1
ATOM 2013 N N . LEU A 1 254 ? -8.560 10.597 -15.281 1.00 32.06 254 LEU A N 1
ATOM 2014 C CA . LEU A 1 254 ? -8.904 10.057 -16.606 1.00 32.06 254 LEU A CA 1
ATOM 2015 C C . LEU A 1 254 ? -10.411 9.746 -16.676 1.00 32.06 254 LEU A C 1
ATOM 2017 O O . LEU A 1 254 ? -10.825 8.608 -16.846 1.00 32.06 254 LEU A O 1
ATOM 2021 N N . ALA A 1 255 ? -11.217 10.777 -16.430 1.00 34.47 255 ALA A N 1
ATOM 2022 C CA . ALA A 1 255 ? -12.617 10.965 -16.827 1.00 34.47 255 ALA A CA 1
ATOM 2023 C C . ALA A 1 255 ? -13.121 12.208 -16.084 1.00 34.47 255 ALA A C 1
ATOM 2025 O O . ALA A 1 255 ? -12.877 12.368 -14.886 1.00 34.47 255 ALA A O 1
ATOM 2026 N N . GLU A 1 256 ? -13.809 13.101 -16.783 1.00 43.59 256 GLU A N 1
ATOM 2027 C CA . GLU A 1 256 ? -14.166 14.437 -16.298 1.00 43.59 256 GLU A CA 1
ATOM 2028 C C . GLU A 1 256 ? -15.412 14.442 -15.386 1.00 43.59 256 GLU A C 1
ATOM 2030 O O . GLU A 1 256 ? -16.243 15.337 -15.467 1.00 43.59 256 GLU A O 1
ATOM 2035 N N . LYS A 1 257 ? -15.464 13.486 -14.440 1.00 51.25 257 LYS A N 1
ATOM 2036 C CA . LYS A 1 257 ? -16.555 13.108 -13.510 1.00 51.25 257 LYS A CA 1
ATOM 2037 C C . LYS A 1 257 ? -17.349 11.896 -13.999 1.00 51.25 257 LYS A C 1
ATOM 2039 O O . LYS A 1 257 ? -17.754 11.805 -15.153 1.00 51.25 257 LYS A O 1
ATOM 2044 N N . CYS A 1 258 ? -17.574 10.947 -13.094 1.00 61.69 258 CYS A N 1
ATOM 2045 C CA . CYS A 1 258 ? -18.433 9.785 -13.312 1.00 61.69 258 CYS A CA 1
ATOM 2046 C C . CYS A 1 258 ? -19.800 9.984 -12.637 1.00 61.69 258 CYS A C 1
ATOM 2048 O O . CYS A 1 258 ? -19.937 10.795 -11.721 1.00 61.69 258 CYS A O 1
ATOM 2050 N N . VAL A 1 259 ? -20.809 9.210 -13.055 1.00 68.56 259 VAL A N 1
ATOM 2051 C CA . VAL A 1 259 ? -22.194 9.305 -12.544 1.00 68.56 259 VAL A CA 1
ATOM 2052 C C . VAL A 1 259 ? -22.251 9.289 -11.011 1.00 68.56 259 VAL A C 1
ATOM 2054 O O . VAL A 1 259 ? -22.983 10.071 -10.409 1.00 68.56 259 VAL A O 1
ATOM 2057 N N . SER A 1 260 ? -21.442 8.443 -10.364 1.00 77.25 260 SER A N 1
ATOM 2058 C CA . SER A 1 260 ? -21.394 8.361 -8.902 1.00 77.25 260 SER A CA 1
ATOM 2059 C C . SER A 1 260 ? -20.817 9.613 -8.248 1.00 77.25 260 SER A C 1
ATOM 2061 O O . SER A 1 260 ? -21.304 9.995 -7.192 1.00 77.25 260 SER A O 1
ATOM 2063 N N . GLU A 1 261 ? -19.814 10.255 -8.857 1.00 75.50 261 GLU A N 1
ATOM 2064 C CA . GLU A 1 261 ? -19.221 11.493 -8.335 1.00 75.50 261 GLU A CA 1
ATOM 2065 C C . GLU A 1 261 ? -20.183 12.675 -8.479 1.00 75.50 261 GLU A C 1
ATOM 2067 O O . GLU A 1 261 ? -20.360 13.427 -7.523 1.00 75.50 261 GLU A O 1
ATOM 2072 N N . CYS A 1 262 ? -20.852 12.810 -9.633 1.00 81.06 262 CYS A N 1
ATOM 2073 C CA . CYS A 1 262 ? -21.820 13.889 -9.865 1.00 81.06 262 CYS A CA 1
ATOM 2074 C C . CYS A 1 262 ? -22.969 13.870 -8.848 1.00 81.06 262 CYS A C 1
ATOM 2076 O O . CYS A 1 262 ? -23.450 14.923 -8.441 1.00 81.06 262 CYS A O 1
ATOM 2078 N N . ILE A 1 263 ? -23.400 12.676 -8.437 1.00 84.50 263 ILE A N 1
ATOM 2079 C CA . ILE A 1 263 ? -24.525 12.497 -7.516 1.00 84.50 263 ILE A CA 1
ATOM 2080 C C . ILE A 1 263 ? -24.040 12.470 -6.061 1.00 84.50 263 ILE A C 1
ATOM 2082 O O . ILE A 1 263 ? -24.552 13.194 -5.210 1.00 84.50 263 ILE A O 1
ATOM 2086 N N . GLY A 1 264 ? -23.055 11.629 -5.753 1.00 85.25 264 GLY A N 1
ATOM 2087 C CA . GLY A 1 264 ? -22.648 11.335 -4.382 1.00 85.25 264 GLY A CA 1
ATOM 2088 C C . GLY A 1 264 ? -21.975 12.501 -3.663 1.00 85.25 264 GLY A C 1
ATOM 2089 O O . GLY A 1 264 ? -22.192 12.667 -2.464 1.00 85.25 264 GLY A O 1
ATOM 2090 N N . GLU A 1 265 ? -21.222 13.350 -4.372 1.00 87.00 265 GLU A N 1
ATOM 2091 C CA . GLU A 1 265 ? -20.583 14.523 -3.761 1.00 87.00 265 GLU A CA 1
ATOM 2092 C C . GLU A 1 265 ? -21.610 15.538 -3.246 1.00 87.00 265 GLU A C 1
ATOM 2094 O O . GLU A 1 265 ? -21.485 16.000 -2.110 1.00 87.00 265 GLU A O 1
ATOM 2099 N N . VAL A 1 266 ? -22.665 15.816 -4.022 1.00 93.06 266 VAL A N 1
ATOM 2100 C CA . VAL A 1 266 ? -23.755 16.712 -3.599 1.00 93.06 266 VAL A CA 1
ATOM 2101 C C . VAL A 1 266 ? -24.452 16.137 -2.363 1.00 93.06 266 VAL A C 1
ATOM 2103 O O . VAL A 1 266 ? -24.566 16.806 -1.334 1.00 93.06 266 VAL A O 1
ATOM 2106 N N . LEU A 1 267 ? -24.831 14.855 -2.404 1.00 92.31 267 LEU A N 1
ATOM 2107 C CA . LEU A 1 267 ? -25.502 14.204 -1.274 1.00 92.31 267 LEU A CA 1
ATOM 2108 C C . LEU A 1 267 ? -24.630 14.192 -0.005 1.00 92.31 267 LEU A C 1
ATOM 2110 O O . LEU A 1 267 ? -25.132 14.443 1.095 1.00 92.31 267 LEU A O 1
ATOM 2114 N N . LYS A 1 268 ? -23.321 13.940 -0.140 1.00 92.88 268 LYS A N 1
ATOM 2115 C CA . LYS A 1 268 ? -22.354 13.960 0.969 1.00 92.88 268 LYS A CA 1
ATOM 2116 C C . LYS A 1 268 ? -22.258 15.343 1.605 1.00 92.88 268 LYS A C 1
ATOM 2118 O O . LYS A 1 268 ? -22.271 15.433 2.833 1.00 92.88 268 LYS A O 1
ATOM 2123 N N . GLN A 1 269 ? -22.184 16.404 0.801 1.00 91.94 269 GLN A N 1
ATOM 2124 C CA . GLN A 1 269 ? -22.082 17.781 1.292 1.00 91.94 269 GLN A CA 1
ATOM 2125 C C . GLN A 1 269 ? -23.326 18.190 2.091 1.00 91.94 269 GLN A C 1
ATOM 2127 O O . GLN A 1 269 ? -23.205 18.647 3.231 1.00 91.94 269 GLN A O 1
ATOM 2132 N N . HIS A 1 270 ? -24.519 17.931 1.552 1.00 92.50 270 HIS A N 1
ATOM 2133 C CA . HIS A 1 270 ? -25.792 18.239 2.220 1.00 92.50 270 HIS A CA 1
ATOM 2134 C C . HIS A 1 270 ? -26.005 17.438 3.510 1.00 92.50 270 HIS A C 1
ATOM 2136 O O . HIS A 1 270 ? -26.461 17.978 4.523 1.00 92.50 270 HIS A O 1
ATOM 2142 N N . CYS A 1 271 ? -25.615 16.160 3.512 1.00 86.06 271 CYS A N 1
ATOM 2143 C CA . CYS A 1 271 ? -25.700 15.289 4.689 1.00 86.06 271 CYS A CA 1
ATOM 2144 C C . CYS A 1 271 ? -24.541 15.481 5.685 1.00 86.06 271 CYS A C 1
ATOM 2146 O O . CYS A 1 271 ? -24.561 14.895 6.775 1.00 86.06 271 CYS A O 1
ATOM 2148 N N . ARG A 1 272 ? -23.521 16.276 5.326 1.00 89.50 272 ARG A N 1
ATOM 2149 C CA . ARG A 1 272 ? -22.257 16.425 6.067 1.00 89.50 272 ARG A CA 1
ATOM 2150 C C . ARG A 1 272 ? -21.640 15.059 6.398 1.00 89.50 272 ARG A C 1
ATOM 2152 O O . ARG A 1 272 ? -21.376 14.755 7.561 1.00 89.50 272 ARG A O 1
ATOM 2159 N N . GLY A 1 273 ? -21.524 14.199 5.391 1.00 77.50 273 GLY A N 1
ATOM 2160 C CA . GLY A 1 273 ? -20.902 12.878 5.503 1.00 77.50 273 GLY A CA 1
ATOM 2161 C C . GLY A 1 273 ? -19.384 12.933 5.359 1.00 77.50 273 GLY A C 1
ATOM 2162 O O . GLY A 1 273 ? -18.858 13.855 4.741 1.00 77.50 273 GLY A O 1
ATOM 2163 N N . ASP A 1 274 ? -18.690 11.932 5.903 1.00 64.50 274 ASP A N 1
ATOM 2164 C CA . ASP A 1 274 ? -17.257 11.731 5.629 1.00 64.50 274 ASP A CA 1
ATOM 2165 C C . ASP A 1 274 ? -17.032 11.206 4.212 1.00 64.50 274 ASP A C 1
ATOM 2167 O O . ASP A 1 274 ? -16.067 11.574 3.550 1.00 64.50 274 ASP A O 1
ATOM 2171 N N . ASP A 1 275 ? -17.940 10.349 3.749 1.00 75.25 275 ASP A N 1
ATOM 2172 C CA . ASP A 1 275 ? -17.847 9.669 2.463 1.00 75.25 275 ASP A CA 1
ATOM 2173 C C . ASP A 1 275 ? -19.239 9.188 2.012 1.00 75.25 275 ASP A C 1
ATOM 2175 O O . ASP A 1 275 ? -20.232 9.376 2.724 1.00 75.25 275 ASP A O 1
ATOM 2179 N N . TYR A 1 276 ? -19.335 8.547 0.851 1.00 81.38 276 TYR A N 1
ATOM 2180 C CA . TYR A 1 276 ? -20.547 7.877 0.391 1.00 81.38 276 TYR A CA 1
ATOM 2181 C C . TYR A 1 276 ? -20.251 6.567 -0.343 1.00 81.38 276 TYR A C 1
ATOM 2183 O O . TYR A 1 276 ? -19.179 6.334 -0.892 1.00 81.38 276 TYR A O 1
ATOM 2191 N N . LYS A 1 277 ? -21.257 5.697 -0.397 1.00 68.62 277 LYS A N 1
ATOM 2192 C CA . LYS A 1 277 ? -21.255 4.475 -1.195 1.00 68.62 277 LYS A CA 1
ATOM 2193 C C . LYS A 1 277 ? -22.406 4.519 -2.188 1.00 68.62 277 LYS A C 1
ATOM 2195 O O . LYS A 1 277 ? -23.570 4.450 -1.802 1.00 68.62 277 LYS A O 1
ATOM 2200 N N . PHE A 1 278 ? -22.063 4.575 -3.469 1.00 75.25 278 PHE A N 1
ATOM 2201 C CA . PHE A 1 278 ? -23.015 4.573 -4.574 1.00 75.25 278 PHE A CA 1
ATOM 2202 C C . PHE A 1 278 ? -23.190 3.154 -5.138 1.00 75.25 278 PHE A C 1
ATOM 2204 O O . PHE A 1 278 ? -22.213 2.475 -5.450 1.00 75.25 278 PHE A O 1
ATOM 2211 N N . VAL A 1 279 ? -24.433 2.691 -5.252 1.00 64.88 279 VAL A N 1
ATOM 2212 C CA . VAL A 1 279 ? -24.798 1.356 -5.744 1.00 64.88 279 VAL A CA 1
ATOM 2213 C C . VAL A 1 279 ? -25.889 1.500 -6.808 1.00 64.88 279 VAL A C 1
ATOM 2215 O O . VAL A 1 279 ? -27.056 1.676 -6.457 1.00 64.88 279 VAL A O 1
ATOM 2218 N N . PRO A 1 280 ? -25.557 1.429 -8.105 1.00 58.94 280 PRO A N 1
ATOM 2219 C CA . PRO A 1 280 ? -26.562 1.406 -9.159 1.00 58.94 280 PRO A CA 1
ATOM 2220 C C . PRO A 1 280 ? -27.211 0.017 -9.258 1.00 58.94 280 PRO A C 1
ATOM 2222 O O . PRO A 1 280 ? -26.579 -1.006 -8.982 1.00 58.94 280 PRO A O 1
ATOM 2225 N N . ALA A 1 281 ? -28.476 -0.043 -9.673 1.00 58.22 281 ALA A N 1
ATOM 2226 C CA . ALA A 1 281 ? -29.185 -1.295 -9.927 1.00 58.22 281 ALA A CA 1
ATOM 2227 C C . ALA A 1 281 ? -28.763 -1.894 -11.281 1.00 58.22 281 ALA A C 1
ATOM 2229 O O . ALA A 1 281 ? -29.565 -1.926 -12.206 1.00 58.22 281 ALA A O 1
ATOM 2230 N N . GLY A 1 282 ? -27.499 -2.312 -11.417 1.00 45.84 282 GLY A N 1
ATOM 2231 C CA . GLY A 1 282 ? -26.856 -2.748 -12.670 1.00 45.84 282 GLY A CA 1
ATOM 2232 C C . GLY A 1 282 ? -25.834 -1.731 -13.198 1.00 45.84 282 GLY A C 1
ATOM 2233 O O . GLY A 1 282 ? -25.630 -0.693 -12.574 1.00 45.84 282 GLY A O 1
ATOM 2234 N N . ARG A 1 283 ? -25.160 -2.033 -14.316 1.00 46.16 283 ARG A N 1
ATOM 2235 C CA . ARG A 1 283 ? -24.100 -1.188 -14.894 1.00 46.16 283 ARG A CA 1
ATOM 2236 C C . ARG A 1 283 ? -24.110 -1.255 -16.420 1.00 46.16 283 ARG A C 1
ATOM 2238 O O . ARG A 1 283 ? -24.265 -2.335 -16.981 1.00 46.16 283 ARG A O 1
ATOM 2245 N N . GLU A 1 284 ? -23.903 -0.111 -17.054 1.00 49.53 284 GLU A N 1
ATOM 2246 C CA . GLU A 1 284 ? -23.642 0.044 -18.482 1.00 49.53 284 GLU A CA 1
ATOM 2247 C C . GLU A 1 284 ? -22.159 0.335 -18.756 1.00 49.53 284 GLU A C 1
ATOM 2249 O O . GLU A 1 284 ? -21.427 0.808 -17.877 1.00 49.53 284 GLU A O 1
ATOM 2254 N N . ASP A 1 285 ? -21.720 0.065 -19.987 1.00 42.78 285 ASP A N 1
ATOM 2255 C CA . ASP A 1 285 ? -20.399 0.470 -20.470 1.00 42.78 285 ASP A CA 1
ATOM 2256 C C . ASP A 1 285 ? -20.303 2.000 -20.592 1.00 42.78 285 ASP A C 1
ATOM 2258 O O . ASP A 1 285 ? -21.299 2.695 -20.788 1.00 42.78 285 ASP A O 1
ATOM 2262 N N . ALA A 1 286 ? -19.087 2.545 -20.501 1.00 41.81 286 ALA A N 1
ATOM 2263 C CA . ALA A 1 286 ? -18.851 3.994 -20.444 1.00 41.81 286 ALA A CA 1
ATOM 2264 C C . ALA A 1 286 ? -19.335 4.773 -21.686 1.00 41.81 286 ALA A C 1
ATOM 2266 O O . ALA A 1 286 ? -19.537 5.981 -21.615 1.00 41.81 286 ALA A O 1
ATOM 2267 N N . ASN A 1 287 ? -19.523 4.098 -22.821 1.00 48.66 287 ASN A N 1
ATOM 2268 C CA . ASN A 1 287 ? -20.023 4.673 -24.071 1.00 48.66 287 ASN A CA 1
ATOM 2269 C C . ASN A 1 287 ? -21.530 4.434 -24.298 1.00 48.66 287 ASN A C 1
ATOM 2271 O O . ASN A 1 287 ? -22.032 4.703 -25.392 1.00 48.66 287 ASN A O 1
ATOM 2275 N N . VAL A 1 288 ? -22.259 3.935 -23.296 1.00 48.41 288 VAL A N 1
ATOM 2276 C CA . VAL A 1 288 ? -23.691 3.625 -23.383 1.00 48.41 288 VAL A CA 1
ATOM 2277 C C . VAL A 1 288 ? -24.493 4.606 -22.528 1.00 48.41 288 VAL A C 1
ATOM 2279 O O . VAL A 1 288 ? -24.217 4.804 -21.349 1.00 48.41 288 VAL A O 1
ATOM 2282 N N . ARG A 1 289 ? -25.525 5.221 -23.122 1.00 59.88 289 ARG A N 1
ATOM 2283 C CA . ARG A 1 289 ? -26.425 6.152 -22.420 1.00 59.88 289 ARG A CA 1
ATOM 2284 C C . ARG A 1 289 ? -27.650 5.429 -21.867 1.00 59.88 289 ARG A C 1
ATOM 2286 O O . ARG A 1 289 ? -28.327 4.712 -22.601 1.00 59.88 289 ARG A O 1
ATOM 2293 N N . MET A 1 290 ? -27.986 5.705 -20.608 1.00 62.72 290 MET A N 1
ATOM 2294 C CA . MET A 1 290 ? -29.237 5.276 -19.979 1.00 62.72 290 MET A CA 1
ATOM 2295 C C . MET A 1 290 ? -30.305 6.369 -20.142 1.00 62.72 290 MET A C 1
ATOM 2297 O O . MET A 1 290 ? -30.256 7.401 -19.481 1.00 62.72 290 MET A O 1
ATOM 2301 N N . LEU A 1 291 ? -31.266 6.148 -21.042 1.00 74.62 291 LEU A N 1
ATOM 2302 C CA . LEU A 1 291 ? -32.343 7.092 -21.374 1.00 74.62 291 LEU A CA 1
ATOM 2303 C C . LEU A 1 291 ? -33.682 6.744 -20.680 1.00 74.62 291 LEU A C 1
ATOM 2305 O O . LEU A 1 291 ? -33.787 5.795 -19.905 1.00 74.62 291 LEU A O 1
ATOM 2309 N N . GLY A 1 292 ? -34.747 7.498 -20.970 1.00 79.69 292 GLY A N 1
ATOM 2310 C CA . GLY A 1 292 ? -36.116 7.159 -20.557 1.00 79.69 292 GLY A CA 1
ATOM 2311 C C . GLY A 1 292 ? -36.375 7.333 -19.057 1.00 79.69 292 GLY A C 1
ATOM 2312 O O . GLY A 1 292 ? -36.239 8.436 -18.526 1.00 79.69 292 GLY A O 1
ATOM 2313 N N . SER A 1 293 ? -36.803 6.267 -18.366 1.00 74.81 293 SER A N 1
ATOM 2314 C CA . SER A 1 293 ? -37.093 6.296 -16.920 1.00 74.81 293 SER A CA 1
ATOM 2315 C C . SER A 1 293 ? -35.828 6.409 -16.045 1.00 74.81 293 SER A C 1
ATOM 2317 O O . SER A 1 293 ? -35.927 6.783 -14.875 1.00 74.81 293 SER A O 1
ATOM 2319 N N . GLY A 1 294 ? -34.642 6.195 -16.618 1.00 75.25 294 GLY A N 1
ATOM 2320 C CA . GLY A 1 294 ? -33.375 6.167 -15.884 1.00 75.25 294 GLY A CA 1
ATOM 2321 C C . GLY A 1 294 ? -33.169 4.858 -15.112 1.00 75.25 294 GLY A C 1
ATOM 2322 O O . GLY A 1 294 ? -34.075 4.023 -15.025 1.00 75.25 294 GLY A O 1
ATOM 2323 N N . ARG A 1 295 ? -31.964 4.679 -14.555 1.00 75.00 295 ARG A N 1
ATOM 2324 C CA . ARG A 1 295 ? -31.591 3.512 -13.741 1.00 75.00 295 ARG A CA 1
ATOM 2325 C C . ARG A 1 295 ? -31.727 3.832 -12.246 1.00 75.00 295 ARG A C 1
ATOM 2327 O O . ARG A 1 295 ? -31.153 4.825 -11.797 1.00 75.00 295 ARG A O 1
ATOM 2334 N N . PRO A 1 296 ? -32.419 2.990 -11.456 1.00 78.19 296 PRO A N 1
ATOM 2335 C CA . PRO A 1 296 ? -32.451 3.143 -10.006 1.00 78.19 296 PRO A CA 1
ATOM 2336 C C . PRO A 1 296 ? -31.059 2.998 -9.388 1.00 78.19 296 PRO A C 1
ATOM 2338 O O . PRO A 1 296 ? -30.243 2.192 -9.836 1.00 78.19 296 PRO A O 1
ATOM 2341 N N . PHE A 1 297 ? -30.804 3.732 -8.313 1.00 79.25 297 PHE A N 1
ATOM 2342 C CA . PHE A 1 297 ? -29.578 3.610 -7.536 1.00 79.25 297 PHE A CA 1
ATOM 2343 C C . PHE A 1 297 ? -29.864 3.792 -6.047 1.00 79.25 297 PHE A C 1
ATOM 2345 O O . PHE A 1 297 ? -30.901 4.314 -5.643 1.00 79.25 297 PHE A O 1
ATOM 2352 N N . TYR A 1 298 ? -28.911 3.362 -5.232 1.00 80.56 298 TYR A N 1
ATOM 2353 C CA . TYR A 1 298 ? -28.870 3.573 -3.798 1.00 80.56 298 TYR A CA 1
ATOM 2354 C C . TYR A 1 298 ? -27.575 4.303 -3.443 1.00 80.56 298 TYR A C 1
ATOM 2356 O O . TYR A 1 298 ? -26.501 3.910 -3.895 1.00 80.56 298 TYR A O 1
ATOM 2364 N N . CYS A 1 299 ? -27.667 5.362 -2.641 1.00 80.19 299 CYS A N 1
ATOM 2365 C CA . CYS A 1 299 ? -26.506 6.103 -2.158 1.00 80.19 299 CYS A CA 1
ATOM 2366 C C . CYS A 1 299 ? -26.531 6.157 -0.629 1.00 80.19 299 CYS A C 1
ATOM 2368 O O . CYS A 1 299 ? -27.418 6.763 -0.033 1.00 80.19 299 CYS A O 1
ATOM 2370 N N . GLU A 1 300 ? -25.562 5.503 0.003 1.00 81.75 300 GLU A N 1
ATOM 2371 C CA . GLU A 1 300 ? -25.394 5.476 1.456 1.00 81.75 300 GLU A CA 1
ATOM 2372 C C . GLU A 1 300 ? -24.364 6.525 1.861 1.00 81.75 300 GLU A C 1
ATOM 2374 O O . GLU A 1 300 ? -23.208 6.432 1.457 1.00 81.75 300 GLU A O 1
ATOM 2379 N N . ILE A 1 301 ? -24.762 7.513 2.661 1.00 83.12 301 ILE A N 1
ATOM 2380 C CA . ILE A 1 301 ? -23.820 8.487 3.217 1.00 83.12 301 ILE A CA 1
ATOM 2381 C C . ILE A 1 301 ? -23.165 7.901 4.468 1.00 83.12 301 ILE A C 1
ATOM 2383 O O . ILE A 1 301 ? -23.850 7.442 5.383 1.00 83.12 301 ILE A O 1
ATOM 2387 N N . ILE A 1 302 ? -21.836 7.937 4.514 1.00 72.88 302 ILE A N 1
ATOM 2388 C CA . ILE A 1 302 ? -21.027 7.429 5.619 1.00 72.88 302 ILE A CA 1
ATOM 2389 C C . ILE A 1 302 ? -20.831 8.534 6.656 1.00 72.88 302 ILE A C 1
ATOM 2391 O O . ILE A 1 302 ? -20.411 9.645 6.335 1.00 72.88 302 ILE A O 1
ATOM 2395 N N . ASN A 1 303 ? -21.132 8.210 7.916 1.00 62.06 303 ASN A N 1
ATOM 2396 C CA . ASN A 1 303 ? -21.045 9.116 9.064 1.00 62.06 303 ASN A CA 1
ATOM 2397 C C . ASN A 1 303 ? -21.711 10.496 8.830 1.00 62.06 303 ASN A C 1
ATOM 2399 O O . ASN A 1 303 ? -21.061 11.539 8.956 1.00 62.06 303 ASN A O 1
ATOM 2403 N N . PRO A 1 304 ? -23.000 10.540 8.444 1.00 78.06 304 PRO A N 1
ATOM 2404 C CA . PRO A 1 304 ? -23.687 11.803 8.214 1.00 78.06 304 PRO A CA 1
ATOM 2405 C C . PRO A 1 304 ? -23.865 12.551 9.537 1.00 78.06 304 PRO A C 1
ATOM 2407 O O . PRO A 1 304 ? -24.510 12.052 10.460 1.00 78.06 304 PRO A O 1
ATOM 2410 N N . ARG A 1 305 ? -23.362 13.788 9.624 1.00 84.56 305 ARG A N 1
ATOM 2411 C CA . ARG A 1 305 ? -23.681 14.673 10.763 1.00 84.56 305 ARG A CA 1
ATOM 2412 C C . ARG A 1 305 ? -25.108 15.207 10.660 1.00 84.56 305 ARG A C 1
ATOM 2414 O O . ARG A 1 305 ? -25.639 15.719 11.642 1.00 84.56 305 ARG A O 1
ATOM 2421 N N . ARG A 1 306 ? -25.735 15.072 9.487 1.00 84.44 306 ARG A N 1
ATOM 2422 C CA . ARG A 1 306 ? -27.131 15.419 9.240 1.00 84.44 306 ARG A CA 1
ATOM 2423 C C . ARG A 1 306 ? -27.876 14.275 8.528 1.00 84.44 306 ARG A C 1
ATOM 2425 O O . ARG A 1 306 ? -28.056 14.320 7.316 1.00 84.44 306 ARG A O 1
ATOM 2432 N N . PRO A 1 307 ? -28.312 13.238 9.268 1.00 72.56 307 PRO A N 1
ATOM 2433 C CA . PRO A 1 307 ? -28.911 12.030 8.690 1.00 72.56 307 PRO A CA 1
ATOM 2434 C C . PRO A 1 307 ? -30.383 12.172 8.279 1.00 72.56 307 PRO A C 1
ATOM 2436 O O . PRO A 1 307 ? -30.919 11.263 7.651 1.00 72.56 307 PRO A O 1
ATOM 2439 N N . VAL A 1 308 ? -31.061 13.255 8.666 1.00 80.50 308 VAL A N 1
ATOM 2440 C CA . VAL A 1 308 ? -32.481 13.490 8.366 1.00 80.50 308 VAL A CA 1
ATOM 2441 C C . VAL A 1 308 ? -32.602 14.792 7.588 1.00 80.50 308 VAL A C 1
ATOM 2443 O O . VAL A 1 308 ? -32.196 15.849 8.077 1.00 80.50 308 VAL A O 1
ATOM 2446 N N . LEU A 1 309 ? -33.157 14.694 6.383 1.00 82.88 309 LEU A N 1
ATOM 2447 C CA . LEU A 1 309 ? -33.399 15.806 5.469 1.00 82.88 309 LEU A CA 1
ATOM 2448 C C . LEU A 1 309 ? -34.886 15.843 5.109 1.00 82.88 309 LEU A C 1
ATOM 2450 O O . LEU A 1 309 ? -35.556 14.811 5.061 1.00 82.88 309 LEU A O 1
ATOM 2454 N N . SER A 1 310 ? -35.416 17.038 4.882 1.00 87.75 310 SER A N 1
ATOM 2455 C CA . SER A 1 310 ? -36.801 17.226 4.454 1.00 87.75 310 SER A CA 1
ATOM 2456 C C . SER A 1 310 ? -36.981 16.914 2.965 1.00 87.75 310 SER A C 1
ATOM 2458 O O . SER A 1 310 ? -36.035 16.960 2.181 1.00 87.75 310 SER A O 1
ATOM 2460 N N . ALA A 1 311 ? -38.221 16.653 2.540 1.00 87.25 311 ALA A N 1
ATOM 2461 C CA . ALA A 1 311 ? -38.535 16.446 1.123 1.00 87.25 311 ALA A CA 1
ATOM 2462 C C . ALA A 1 311 ? -38.135 17.649 0.242 1.00 87.25 311 ALA A C 1
ATOM 2464 O O . ALA A 1 311 ? -37.717 17.466 -0.898 1.00 87.25 311 ALA A O 1
ATOM 2465 N N . LYS A 1 312 ? -38.211 18.873 0.786 1.00 92.19 312 LYS A N 1
ATOM 2466 C CA . LYS A 1 312 ? -37.758 20.091 0.101 1.00 92.19 312 LYS A CA 1
ATOM 2467 C C . LYS A 1 312 ? -36.255 20.049 -0.179 1.00 92.19 312 LYS A C 1
ATOM 2469 O O . LYS A 1 312 ? -35.834 20.403 -1.268 1.00 92.19 312 LYS A O 1
ATOM 2474 N N . GLU A 1 313 ? -35.466 19.567 0.770 1.00 92.50 313 GLU A N 1
ATOM 2475 C CA . GLU A 1 313 ? -34.007 19.496 0.640 1.00 92.50 313 GLU A CA 1
ATOM 2476 C C . GLU A 1 313 ? -33.571 18.395 -0.321 1.00 92.50 313 GLU A C 1
ATOM 2478 O O . GLU A 1 313 ? -32.633 18.582 -1.085 1.00 92.50 313 GLU A O 1
ATOM 2483 N N . PHE A 1 314 ? -34.292 17.271 -0.360 1.00 90.94 314 PHE A N 1
ATOM 2484 C CA . PHE A 1 314 ? -34.098 16.294 -1.433 1.00 90.94 314 PHE A CA 1
ATOM 2485 C C . PHE A 1 314 ? -34.376 16.895 -2.803 1.00 90.94 314 PHE A C 1
ATOM 2487 O O . PHE A 1 314 ? -33.617 16.643 -3.737 1.00 90.94 314 PHE A O 1
ATOM 2494 N N . LYS A 1 315 ? -35.407 17.738 -2.910 1.00 92.19 315 LYS A N 1
ATOM 2495 C CA . LYS A 1 315 ? -35.705 18.425 -4.160 1.00 92.19 315 LYS A CA 1
ATOM 2496 C C . LYS A 1 315 ? -34.623 19.440 -4.545 1.00 92.19 315 LYS A C 1
ATOM 2498 O O . LYS A 1 315 ? -34.214 19.470 -5.698 1.00 92.19 315 LYS A O 1
ATOM 2503 N N . GLU A 1 316 ? -34.111 20.201 -3.581 1.00 94.50 316 GLU A N 1
ATOM 2504 C CA . GLU A 1 316 ? -32.982 21.121 -3.781 1.00 94.50 316 GLU A CA 1
ATOM 2505 C C . GLU A 1 316 ? -31.726 20.377 -4.258 1.00 94.50 316 GLU A C 1
ATOM 2507 O O . GLU A 1 316 ? -31.084 20.820 -5.205 1.00 94.50 316 GLU A O 1
ATOM 2512 N N . MET A 1 317 ? -31.418 19.213 -3.675 1.00 94.06 317 MET A N 1
ATOM 2513 C CA . MET A 1 317 ? -30.299 18.372 -4.115 1.00 94.06 317 MET A CA 1
ATOM 2514 C C . MET A 1 317 ? -30.496 17.828 -5.534 1.00 94.06 317 MET A C 1
ATOM 2516 O O . MET A 1 317 ? -29.538 17.780 -6.302 1.00 94.06 317 MET A O 1
ATOM 2520 N N . GLU A 1 318 ? -31.715 17.424 -5.911 1.00 94.12 318 GLU A N 1
ATOM 2521 C CA . GLU A 1 318 ? -32.007 17.039 -7.299 1.00 94.12 318 GLU A CA 1
ATOM 2522 C C . GLU A 1 318 ? -31.746 18.190 -8.266 1.00 94.12 318 GLU A C 1
ATOM 2524 O O . GLU A 1 318 ? -31.114 17.995 -9.303 1.00 94.12 318 GLU A O 1
ATOM 2529 N N . ASP A 1 319 ? -32.255 19.376 -7.937 1.00 95.12 319 ASP A N 1
ATOM 2530 C CA . ASP A 1 319 ? -32.153 20.552 -8.791 1.00 95.12 319 ASP A CA 1
ATOM 2531 C C . ASP A 1 319 ? -30.692 21.014 -8.903 1.00 95.12 319 ASP A C 1
ATOM 2533 O O . ASP A 1 319 ? -30.248 21.371 -9.993 1.00 95.12 319 ASP A O 1
ATOM 2537 N N . GLU A 1 320 ? -29.916 20.917 -7.819 1.00 95.00 320 GLU A N 1
ATOM 2538 C CA . GLU A 1 320 ? -28.474 21.171 -7.816 1.00 95.00 320 GLU A CA 1
ATOM 2539 C C . GLU A 1 320 ? -27.724 20.189 -8.721 1.00 95.00 320 GLU A C 1
ATOM 2541 O O . GLU A 1 320 ? -26.983 20.625 -9.603 1.00 95.00 320 GLU A O 1
ATOM 2546 N N . ILE A 1 321 ? -27.954 18.878 -8.566 1.00 91.62 321 ILE A N 1
ATOM 2547 C CA . ILE A 1 321 ? -27.319 17.845 -9.403 1.00 91.62 321 ILE A CA 1
ATOM 2548 C C . ILE A 1 321 ? -27.656 18.074 -10.883 1.00 91.62 321 ILE A C 1
ATOM 2550 O O . ILE A 1 321 ? -26.771 18.011 -11.736 1.00 91.62 321 ILE A O 1
ATOM 2554 N N . ASN A 1 322 ? -28.914 18.397 -11.187 1.00 93.19 322 ASN A N 1
ATOM 2555 C CA . ASN A 1 322 ? -29.387 18.652 -12.549 1.00 93.19 322 ASN A CA 1
ATOM 2556 C C . ASN A 1 322 ? -28.916 19.998 -13.130 1.00 93.19 322 ASN A C 1
ATOM 2558 O O . ASN A 1 322 ? -29.032 20.213 -14.337 1.00 93.19 322 ASN A O 1
ATOM 2562 N N . ALA A 1 323 ? -28.390 20.903 -12.302 1.00 91.75 323 ALA A N 1
ATOM 2563 C CA . ALA A 1 323 ? -27.830 22.187 -12.719 1.00 91.75 323 ALA A CA 1
ATOM 2564 C C . ALA A 1 323 ? -26.295 22.171 -12.855 1.00 91.75 323 ALA A C 1
ATOM 2566 O O . ALA A 1 323 ? -25.717 23.156 -13.323 1.00 91.75 323 ALA A O 1
ATOM 2567 N N . LEU A 1 324 ? -25.624 21.076 -12.472 1.00 85.38 324 LEU A N 1
ATOM 2568 C CA . LEU A 1 324 ? -24.176 20.927 -12.627 1.00 85.38 324 LEU A CA 1
ATOM 2569 C C . LEU A 1 324 ? -23.749 21.036 -14.106 1.00 85.38 324 LEU A C 1
ATOM 2571 O O . LEU A 1 324 ? -24.537 20.749 -15.007 1.00 85.38 324 LEU A O 1
ATOM 2575 N N . PRO A 1 325 ? -22.472 21.361 -14.398 1.00 82.62 325 PRO A N 1
ATOM 2576 C CA . PRO A 1 325 ? -21.958 21.367 -15.772 1.00 82.62 325 PRO A CA 1
ATOM 2577 C C . PRO A 1 325 ? -22.170 20.050 -16.538 1.00 82.62 325 PRO A C 1
ATOM 2579 O O . PRO A 1 325 ? -22.208 20.066 -17.759 1.00 82.62 325 PRO A O 1
ATOM 2582 N N . SER A 1 326 ? -22.352 18.932 -15.825 1.00 75.19 326 SER A N 1
ATOM 2583 C CA . SER A 1 326 ? -22.659 17.604 -16.370 1.00 75.19 326 SER A CA 1
ATOM 2584 C C . SER A 1 326 ? -24.152 17.366 -16.653 1.00 75.19 326 SER A C 1
ATOM 2586 O O . SER A 1 326 ? -24.560 16.218 -16.781 1.00 75.19 326 SER A O 1
ATOM 2588 N N . LYS A 1 327 ? -24.998 18.404 -16.700 1.00 76.75 327 LYS A N 1
ATOM 2589 C CA . LYS A 1 327 ? -26.464 18.290 -16.870 1.00 76.75 327 LYS A CA 1
ATOM 2590 C C . LYS A 1 327 ? -26.921 17.556 -18.136 1.00 76.75 327 LYS A C 1
ATOM 2592 O O . LYS A 1 327 ? -28.036 17.037 -18.165 1.00 76.75 327 LYS A O 1
ATOM 2597 N N . ASP A 1 328 ? -26.085 17.557 -19.175 1.00 77.25 328 ASP A N 1
ATOM 2598 C CA . ASP A 1 328 ? -26.357 16.885 -20.450 1.00 77.25 328 ASP A CA 1
ATOM 2599 C C . ASP A 1 328 ? -25.946 15.395 -20.403 1.00 77.25 328 ASP A C 1
ATOM 2601 O O . ASP A 1 328 ? -26.372 14.608 -21.251 1.00 77.25 328 ASP A O 1
ATOM 2605 N N . ASP A 1 329 ? -25.193 14.995 -19.368 1.00 75.50 329 ASP A N 1
ATOM 2606 C CA . ASP A 1 329 ? -24.664 13.642 -19.159 1.00 75.50 329 ASP A CA 1
ATOM 2607 C C . ASP A 1 329 ? -25.339 12.907 -17.989 1.00 75.50 329 ASP A C 1
ATOM 2609 O O . ASP A 1 329 ? -25.570 11.698 -18.051 1.00 75.50 329 ASP A O 1
ATOM 2613 N N . VAL A 1 330 ? -25.653 13.622 -16.902 1.00 82.00 330 VAL A N 1
ATOM 2614 C CA . VAL A 1 330 ? -26.208 13.070 -15.661 1.00 82.00 330 VAL A CA 1
ATOM 2615 C C . VAL A 1 330 ? -27.398 13.899 -15.211 1.00 82.00 330 VAL A C 1
ATOM 2617 O O . VAL A 1 330 ? -27.276 15.093 -14.947 1.00 82.00 330 VAL A O 1
ATOM 2620 N N . GLN A 1 331 ? -28.536 13.226 -15.055 1.00 86.75 331 GLN A N 1
ATOM 2621 C CA . GLN A 1 331 ? -29.738 13.793 -14.459 1.00 86.75 331 GLN A CA 1
ATOM 2622 C C . GLN A 1 331 ? -30.318 12.826 -13.430 1.00 86.75 331 GLN A C 1
ATOM 2624 O O . GLN A 1 331 ? -30.326 11.608 -13.628 1.00 86.75 331 GLN A O 1
ATOM 2629 N N . VAL A 1 332 ? -30.826 13.373 -12.331 1.00 88.88 332 VAL A N 1
ATOM 2630 C CA . VAL A 1 332 ? -31.488 12.637 -11.254 1.00 88.88 332 VAL A CA 1
ATOM 2631 C C . VAL A 1 332 ? -32.908 13.139 -11.053 1.00 88.88 332 VAL A C 1
ATOM 2633 O O . VAL A 1 332 ? -33.248 14.285 -11.342 1.00 88.88 332 VAL A O 1
ATOM 2636 N N . ARG A 1 333 ? -33.756 12.264 -10.528 1.00 89.25 333 ARG A N 1
ATOM 2637 C CA . ARG A 1 333 ? -35.110 12.598 -10.095 1.00 89.25 333 ARG A CA 1
ATOM 2638 C C . ARG A 1 333 ? -35.540 11.641 -8.998 1.00 89.25 333 ARG A C 1
ATOM 2640 O O . ARG A 1 333 ? -35.053 10.513 -8.954 1.00 89.25 333 ARG A O 1
ATOM 2647 N N . GLN A 1 334 ? -36.509 12.067 -8.202 1.00 87.38 334 GLN A N 1
ATOM 2648 C CA . GLN A 1 334 ? -37.122 11.274 -7.139 1.00 87.38 334 GLN A CA 1
ATOM 2649 C C . GLN A 1 334 ? -36.108 10.766 -6.097 1.00 87.38 334 GLN A C 1
ATOM 2651 O O . GLN A 1 334 ? -36.168 9.616 -5.664 1.00 87.38 334 GLN A O 1
ATOM 2656 N N . LEU A 1 335 ? -35.180 11.628 -5.677 1.00 88.62 335 LEU A N 1
ATOM 2657 C CA . LEU A 1 335 ? -34.349 11.389 -4.506 1.00 88.62 335 LEU A CA 1
ATOM 2658 C C . LEU A 1 335 ? -35.233 11.319 -3.260 1.00 88.62 335 LEU A C 1
ATOM 2660 O O . LEU A 1 335 ? -36.018 12.218 -2.966 1.00 88.62 335 LEU A O 1
ATOM 2664 N N . LEU A 1 336 ? -35.088 10.231 -2.511 1.00 84.88 336 LEU A N 1
ATOM 2665 C CA . LEU 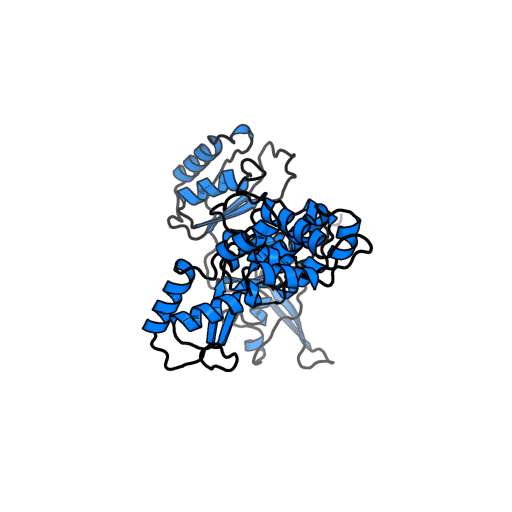A 1 336 ? -35.851 9.982 -1.297 1.00 84.88 336 LEU A CA 1
ATOM 2666 C C . LEU A 1 336 ? -35.003 9.237 -0.269 1.00 84.88 336 LEU A C 1
ATOM 2668 O O . LEU A 1 336 ? -34.142 8.424 -0.610 1.00 84.88 336 LEU A O 1
ATOM 2672 N N . GLN A 1 337 ? -35.265 9.502 1.009 1.00 81.62 337 GLN A N 1
ATOM 2673 C CA . GLN A 1 337 ? -34.614 8.791 2.101 1.00 81.62 337 GLN A CA 1
ATOM 2674 C C . GLN A 1 337 ? -35.213 7.392 2.273 1.00 81.62 337 GLN A C 1
ATOM 2676 O O . GLN A 1 337 ? -36.421 7.238 2.446 1.00 81.62 337 GLN A O 1
ATOM 2681 N N . VAL A 1 338 ? -34.352 6.376 2.323 1.00 71.81 338 VAL A N 1
ATOM 2682 C CA . VAL A 1 338 ? -34.731 4.999 2.668 1.00 71.81 338 VAL A CA 1
ATOM 2683 C C . VAL A 1 338 ? -34.217 4.692 4.077 1.00 71.81 338 VAL A C 1
ATOM 2685 O O . VAL A 1 338 ? -33.012 4.727 4.318 1.00 71.81 338 VAL A O 1
ATOM 2688 N N . GLN A 1 339 ? -35.109 4.406 5.030 1.00 54.69 339 GLN A N 1
ATOM 2689 C CA . GLN A 1 339 ? -34.706 4.022 6.389 1.00 54.69 339 GLN A CA 1
ATOM 2690 C C . GLN A 1 339 ? -34.247 2.555 6.433 1.00 54.69 339 GLN A C 1
ATOM 2692 O O . GLN A 1 339 ? -34.942 1.662 5.945 1.00 54.69 339 GLN A O 1
ATOM 2697 N N . SER A 1 340 ? -33.096 2.272 7.056 1.00 50.06 340 SER A N 1
ATOM 2698 C CA . SER A 1 340 ? -32.699 0.892 7.366 1.00 50.06 340 SER A CA 1
ATOM 2699 C C . SER A 1 340 ? -33.559 0.339 8.507 1.00 50.06 340 SER A C 1
ATOM 2701 O O . SER A 1 340 ? -33.765 1.035 9.501 1.00 50.06 340 SER A O 1
ATOM 2703 N N . ARG A 1 341 ? -34.011 -0.919 8.417 1.00 48.50 341 ARG A N 1
ATOM 2704 C CA . ARG A 1 341 ? -34.771 -1.579 9.497 1.00 48.50 341 ARG A CA 1
ATOM 2705 C C . ARG A 1 341 ? -33.972 -1.560 10.810 1.00 48.50 341 ARG A C 1
ATOM 2707 O O . ARG A 1 341 ? -32.834 -2.025 10.839 1.00 48.50 341 ARG A O 1
ATOM 2714 N N . ALA A 1 342 ? -34.583 -1.069 11.888 1.00 40.62 342 ALA A N 1
ATOM 2715 C CA . ALA A 1 342 ? -33.973 -1.015 13.215 1.00 40.62 342 ALA A CA 1
ATOM 2716 C C . ALA A 1 342 ? -33.550 -2.407 13.731 1.00 40.62 342 ALA A C 1
ATOM 2718 O O . ALA A 1 342 ? -34.134 -3.441 13.365 1.00 40.62 342 ALA A O 1
ATOM 2719 N N . ALA A 1 343 ? -32.536 -2.426 14.603 1.00 48.00 343 ALA A N 1
ATOM 2720 C CA . ALA A 1 343 ? -32.207 -3.593 15.411 1.00 48.00 343 ALA A CA 1
ATOM 2721 C C . ALA A 1 343 ? -33.356 -3.826 16.401 1.00 48.00 343 ALA A C 1
ATOM 2723 O O . ALA A 1 343 ? -33.553 -3.048 17.327 1.00 48.00 343 ALA A O 1
ATOM 2724 N N . ALA A 1 344 ? -34.135 -4.874 16.162 1.00 64.12 344 ALA A N 1
ATOM 2725 C CA . ALA A 1 344 ? -35.243 -5.290 17.006 1.00 64.12 344 ALA A CA 1
ATOM 2726 C C . ALA A 1 344 ? -35.106 -6.788 17.269 1.00 64.12 344 ALA A C 1
ATOM 2728 O O . ALA A 1 344 ? -34.676 -7.528 16.375 1.00 64.12 344 ALA A O 1
ATOM 2729 N N . VAL A 1 345 ? -35.478 -7.219 18.475 1.00 71.81 345 VAL A N 1
ATOM 2730 C CA . VAL A 1 345 ? -35.718 -8.636 18.756 1.00 71.81 345 VAL A CA 1
ATOM 2731 C C . VAL A 1 345 ? -36.893 -9.061 17.882 1.00 71.81 345 VAL A C 1
ATOM 2733 O O . VAL A 1 345 ? -37.923 -8.390 17.853 1.00 71.81 345 VAL A O 1
ATOM 2736 N N . ARG A 1 346 ? -36.700 -10.120 17.098 1.00 81.00 346 ARG A N 1
ATOM 2737 C CA . ARG A 1 346 ? -37.734 -10.677 16.230 1.00 81.00 346 ARG A CA 1
ATOM 2738 C C . ARG A 1 346 ? -37.948 -12.108 16.650 1.00 81.00 346 ARG A C 1
ATOM 2740 O O . ARG A 1 346 ? -37.025 -12.911 16.564 1.00 81.00 346 ARG A O 1
ATOM 2747 N N . GLU A 1 347 ? -39.161 -12.396 17.076 1.00 89.38 347 GLU A N 1
ATOM 2748 C CA . GLU A 1 347 ? -39.595 -13.765 17.265 1.00 89.38 347 GLU A CA 1
ATOM 2749 C C . GLU A 1 347 ? -39.722 -14.408 15.883 1.00 89.38 347 GLU A C 1
ATOM 2751 O O . GLU A 1 347 ? -40.265 -13.815 14.942 1.00 89.38 347 GLU A O 1
ATOM 2756 N N . LYS A 1 348 ? -39.099 -15.575 15.746 1.00 90.50 348 LYS A N 1
ATOM 2757 C CA . LYS A 1 348 ? -39.099 -16.388 14.538 1.00 90.50 348 LYS A CA 1
ATOM 2758 C C . LYS A 1 348 ? -39.441 -17.806 14.926 1.00 90.50 348 LYS A C 1
ATOM 2760 O O . LYS A 1 348 ? -38.932 -18.309 15.924 1.00 90.50 348 LYS A O 1
ATOM 2765 N N . GLU A 1 349 ? -40.296 -18.425 14.130 1.00 92.44 349 GLU A N 1
ATOM 2766 C CA . GLU A 1 349 ? -40.748 -19.783 14.380 1.00 92.44 349 GLU A CA 1
ATOM 2767 C C . GLU A 1 349 ? -39.958 -20.782 13.534 1.00 92.44 349 GLU A C 1
ATOM 2769 O O . GLU A 1 349 ? -39.792 -20.614 12.322 1.00 92.44 349 GLU A O 1
ATOM 2774 N N . ILE A 1 350 ? -39.468 -21.829 14.192 1.00 92.12 350 ILE A N 1
ATOM 2775 C CA . ILE A 1 350 ? -38.971 -23.035 13.541 1.00 92.12 350 ILE A CA 1
ATOM 2776 C C . ILE A 1 350 ? -40.114 -24.044 13.612 1.00 92.12 350 ILE A C 1
ATOM 2778 O O . ILE A 1 350 ? -40.418 -24.543 14.693 1.00 92.12 350 ILE A O 1
ATOM 2782 N N . HIS A 1 351 ? -40.770 -24.304 12.485 1.00 92.12 351 HIS A N 1
ATOM 2783 C CA . HIS A 1 351 ? -41.952 -25.164 12.426 1.00 92.12 351 HIS A CA 1
ATOM 2784 C C . HIS A 1 351 ? -41.596 -26.626 12.705 1.00 92.12 351 HIS A C 1
ATOM 2786 O O . HIS A 1 351 ? -42.294 -27.301 13.458 1.00 92.12 351 HIS A O 1
ATOM 2792 N N . PHE A 1 352 ? -40.477 -27.112 12.156 1.00 93.38 352 PHE A N 1
ATOM 2793 C CA . PHE A 1 352 ? -39.900 -28.386 12.576 1.00 93.38 352 PHE A CA 1
ATOM 2794 C C . PHE A 1 352 ? -38.384 -28.433 12.392 1.00 93.38 352 PHE A C 1
ATOM 2796 O O . PHE A 1 352 ? -37.804 -27.705 11.583 1.00 93.38 352 PHE A O 1
ATOM 2803 N N . VAL A 1 353 ? -37.765 -29.356 13.132 1.00 91.25 353 VAL A N 1
ATOM 2804 C CA . VAL A 1 353 ? -36.357 -29.737 13.006 1.00 91.25 353 VAL A CA 1
ATOM 2805 C C . VAL A 1 353 ? -36.259 -31.256 12.997 1.00 91.25 353 VAL A C 1
ATOM 2807 O O . VAL A 1 353 ? -36.761 -31.908 13.911 1.00 91.25 353 VAL A O 1
ATOM 2810 N N . ARG A 1 354 ? -35.575 -31.818 12.000 1.00 91.81 354 ARG A N 1
ATOM 2811 C CA . ARG A 1 354 ? -35.086 -33.202 12.020 1.00 91.81 354 ARG A CA 1
ATOM 2812 C C . ARG A 1 354 ? -33.565 -33.190 12.033 1.00 91.81 354 ARG A C 1
ATOM 2814 O O . ARG A 1 354 ? -32.960 -32.402 11.310 1.00 91.81 354 ARG A O 1
ATOM 2821 N N . ILE A 1 355 ? -32.974 -34.047 12.857 1.00 90.06 355 ILE A N 1
ATOM 2822 C CA . ILE A 1 355 ? -31.524 -34.190 12.979 1.00 90.06 355 ILE A CA 1
ATOM 2823 C C . ILE A 1 355 ? -31.165 -35.626 12.625 1.00 90.06 355 ILE A C 1
ATOM 2825 O O . ILE A 1 355 ? -31.610 -36.558 13.292 1.00 90.06 355 ILE A O 1
ATOM 2829 N N . ASP A 1 356 ? -30.351 -35.775 11.590 1.00 88.81 356 ASP A N 1
ATOM 2830 C CA . ASP A 1 356 ? -29.828 -37.046 11.118 1.00 88.81 356 ASP A CA 1
ATOM 2831 C C . ASP A 1 356 ? -28.323 -37.080 11.440 1.00 88.81 356 ASP A C 1
ATOM 2833 O O . ASP A 1 356 ? -27.535 -36.308 10.890 1.00 88.81 356 ASP A O 1
ATOM 2837 N N . CYS A 1 357 ? -27.912 -37.919 12.396 1.00 86.44 357 CYS A N 1
ATOM 2838 C CA . CYS A 1 357 ? -26.499 -38.055 12.766 1.00 86.44 357 CYS A CA 1
ATOM 2839 C C . CYS A 1 357 ? -25.707 -38.702 11.626 1.00 86.44 357 CYS A C 1
ATOM 2841 O O . CYS A 1 357 ? -26.188 -39.655 11.012 1.00 86.44 357 CYS A O 1
ATOM 2843 N N . VAL A 1 358 ? -24.480 -38.238 11.387 1.00 88.69 358 VAL A N 1
ATOM 2844 C CA . VAL A 1 358 ? -23.584 -38.859 10.404 1.00 88.69 358 VAL A CA 1
ATOM 2845 C C . VAL A 1 358 ? -22.902 -40.066 11.062 1.00 88.69 358 VAL A C 1
ATOM 2847 O O . VAL A 1 358 ? -22.159 -39.878 12.027 1.00 88.69 358 VAL A O 1
ATOM 2850 N N . PRO A 1 359 ? -23.144 -41.311 10.605 1.00 81.88 359 PRO A N 1
ATOM 2851 C CA . PRO A 1 359 ? -22.601 -42.503 11.261 1.00 81.88 359 PRO A CA 1
ATOM 2852 C C . PRO A 1 359 ? -21.070 -42.516 11.331 1.00 81.88 359 PRO A C 1
ATOM 2854 O O . PRO A 1 359 ? -20.500 -43.051 12.282 1.00 81.88 359 PRO A O 1
ATOM 2857 N N . GLU A 1 360 ? -20.409 -41.928 10.332 1.00 85.56 360 GLU A N 1
ATOM 2858 C CA . GLU A 1 360 ? -18.953 -41.889 10.215 1.00 85.56 360 GLU A CA 1
ATOM 2859 C C . GLU A 1 360 ? -18.285 -40.791 11.061 1.00 85.56 360 GLU A C 1
ATOM 2861 O O . GLU A 1 360 ? -17.072 -40.855 11.265 1.00 85.56 360 GLU A O 1
ATOM 2866 N N . ASP A 1 361 ? -19.035 -39.804 11.573 1.00 84.25 361 ASP A N 1
ATOM 2867 C CA . ASP A 1 361 ? -18.479 -38.694 12.356 1.00 84.25 361 ASP A CA 1
ATOM 2868 C C . ASP A 1 361 ? -19.442 -38.209 13.453 1.00 84.25 361 ASP A C 1
ATOM 2870 O O . ASP A 1 361 ? -20.480 -37.599 13.199 1.00 84.25 361 ASP A O 1
ATOM 2874 N N . GLN A 1 362 ? -19.043 -38.421 14.710 1.00 82.81 362 GLN A N 1
ATOM 2875 C CA . GLN A 1 362 ? -19.814 -38.048 15.902 1.00 82.81 362 GLN A CA 1
ATOM 2876 C C . GLN A 1 362 ? -19.923 -36.529 16.123 1.00 82.81 362 GLN A C 1
ATOM 2878 O O . GLN A 1 362 ? -20.673 -36.089 16.996 1.00 82.81 362 GLN A O 1
ATOM 2883 N N . HIS A 1 363 ? -19.174 -35.723 15.369 1.00 86.38 363 HIS A N 1
ATOM 2884 C CA . HIS A 1 363 ? -19.219 -34.264 15.410 1.00 86.38 363 HIS A CA 1
ATOM 2885 C C . HIS A 1 363 ? -20.067 -33.656 14.288 1.00 86.38 363 HIS A C 1
ATOM 2887 O O . HIS A 1 363 ? -20.243 -32.435 14.268 1.00 86.38 363 HIS A O 1
ATOM 2893 N N . LEU A 1 364 ? -20.610 -34.478 13.384 1.00 87.81 364 LEU A N 1
ATOM 2894 C CA . LEU A 1 364 ? -21.418 -34.034 12.256 1.00 87.81 364 LEU A CA 1
ATOM 2895 C C . LEU A 1 364 ? -22.859 -34.537 12.357 1.00 87.81 364 LEU A C 1
ATOM 2897 O O . LEU A 1 364 ? -23.144 -35.691 12.677 1.00 87.81 364 LEU A O 1
ATOM 2901 N N . ALA A 1 365 ? -23.788 -33.647 12.029 1.00 88.50 365 ALA A N 1
ATOM 2902 C CA . ALA A 1 365 ? -25.197 -33.966 11.891 1.00 88.50 365 ALA A CA 1
ATOM 2903 C C . ALA A 1 365 ? -25.797 -33.146 10.749 1.00 88.50 365 ALA A C 1
ATOM 2905 O O . ALA A 1 365 ? -25.418 -31.994 10.531 1.00 88.50 365 ALA A O 1
ATOM 2906 N N . ILE A 1 366 ? -26.750 -33.740 10.040 1.00 91.69 366 ILE A N 1
ATOM 2907 C CA . ILE A 1 366 ? -27.525 -33.088 8.991 1.00 91.69 366 ILE A CA 1
ATOM 2908 C C . ILE A 1 366 ? -28.834 -32.607 9.610 1.00 91.69 366 ILE A C 1
ATOM 2910 O O . ILE A 1 366 ? -29.556 -33.379 10.241 1.00 91.69 366 ILE A O 1
ATOM 2914 N N . LEU A 1 367 ? -29.138 -31.321 9.442 1.00 92.44 367 LEU A N 1
ATOM 2915 C CA . LEU A 1 367 ? -30.369 -30.718 9.939 1.00 92.44 367 LEU A CA 1
ATOM 2916 C C . LEU A 1 367 ? -31.321 -30.432 8.784 1.00 92.44 367 LEU A C 1
ATOM 2918 O O . LEU A 1 367 ? -30.980 -29.695 7.864 1.00 92.44 367 LEU A O 1
ATOM 2922 N N . THR A 1 368 ? -32.540 -30.958 8.875 1.00 92.56 368 THR A N 1
ATOM 2923 C CA . THR A 1 368 ? -33.650 -30.581 7.991 1.00 92.56 368 THR A CA 1
ATOM 2924 C C . THR A 1 368 ? -34.598 -29.667 8.759 1.00 92.56 368 THR A C 1
ATOM 2926 O O . THR A 1 368 ? -35.116 -30.055 9.808 1.00 92.56 368 THR A O 1
ATOM 2929 N N . LEU A 1 369 ? -34.809 -28.451 8.255 1.00 92.88 369 LEU A N 1
ATOM 2930 C CA . LEU A 1 369 ? -35.556 -27.390 8.933 1.00 92.88 369 LEU A CA 1
ATOM 2931 C C . LEU A 1 369 ? -36.688 -26.880 8.038 1.00 92.88 369 LEU A C 1
ATOM 2933 O O . LEU A 1 369 ? -36.463 -26.634 6.855 1.00 92.88 369 LEU A O 1
ATOM 2937 N N . ASN A 1 370 ? -37.858 -26.624 8.621 1.00 92.94 370 ASN A N 1
ATOM 2938 C CA . ASN A 1 370 ? -38.871 -25.745 8.029 1.00 92.94 370 ASN A CA 1
ATOM 2939 C C . ASN A 1 370 ? -39.101 -24.572 8.981 1.00 92.94 370 ASN A C 1
ATOM 2941 O O . ASN A 1 370 ? -39.211 -24.754 10.196 1.00 92.94 370 ASN A O 1
ATOM 2945 N N . THR A 1 371 ? -39.085 -23.355 8.448 1.00 92.81 371 THR A N 1
ATOM 2946 C CA . THR A 1 371 ? -39.008 -22.134 9.258 1.00 92.81 371 THR A CA 1
ATOM 2947 C C . THR A 1 371 ? -39.877 -21.039 8.683 1.00 92.81 371 THR A C 1
ATOM 2949 O O . THR A 1 371 ? -40.014 -20.935 7.465 1.00 92.81 371 THR A O 1
ATOM 2952 N N . GLN A 1 372 ? -40.337 -20.138 9.544 1.00 89.12 372 GLN A N 1
ATOM 2953 C CA . GLN A 1 372 ? -41.002 -18.917 9.123 1.00 89.12 372 GLN A CA 1
ATOM 2954 C C . GLN A 1 372 ? -40.118 -18.112 8.153 1.00 89.12 372 GLN A C 1
ATOM 2956 O O . GLN A 1 372 ? -38.897 -18.016 8.318 1.00 89.12 372 GLN A O 1
ATOM 2961 N N . ALA A 1 373 ? -40.736 -17.436 7.183 1.00 80.25 373 ALA A N 1
ATOM 2962 C CA . ALA A 1 373 ? -40.037 -16.564 6.245 1.00 80.25 373 ALA A CA 1
ATOM 2963 C C . ALA A 1 373 ? -39.113 -15.536 6.939 1.00 80.25 373 ALA A C 1
ATOM 2965 O O . ALA A 1 373 ? -39.472 -14.859 7.915 1.00 80.25 373 ALA A O 1
ATOM 2966 N N . GLY A 1 374 ? -37.901 -15.387 6.397 1.00 81.44 374 GLY A N 1
ATOM 2967 C CA . GLY A 1 374 ? -36.882 -14.471 6.916 1.00 81.44 374 GLY A CA 1
ATOM 2968 C C . GLY A 1 374 ? -36.250 -14.917 8.238 1.00 81.44 374 GLY A C 1
ATOM 2969 O O . GLY A 1 374 ? -35.757 -14.064 8.980 1.00 81.44 374 GLY A O 1
ATOM 2970 N N . THR A 1 375 ? -36.310 -16.211 8.557 1.00 86.62 375 THR A N 1
ATOM 2971 C CA . THR A 1 375 ? -35.534 -16.807 9.647 1.00 86.62 375 THR A CA 1
ATOM 2972 C C . THR A 1 375 ? -34.070 -16.943 9.244 1.00 86.62 375 THR A C 1
ATOM 2974 O O . THR A 1 375 ? -33.722 -17.273 8.113 1.00 86.62 375 THR A O 1
ATOM 2977 N N . TYR A 1 376 ? -33.205 -16.646 10.199 1.00 88.06 376 TYR A N 1
ATOM 2978 C CA . TYR A 1 376 ? -31.764 -16.573 10.045 1.00 88.06 376 TYR A CA 1
ATOM 2979 C C . TYR A 1 376 ? -31.148 -17.912 10.481 1.00 88.06 376 TYR A C 1
ATOM 2981 O O . TYR A 1 376 ? -30.810 -18.103 11.647 1.00 88.06 376 TYR A O 1
ATOM 2989 N N . ILE A 1 377 ? -31.096 -18.880 9.554 1.00 90.38 377 ILE A N 1
ATOM 2990 C CA . ILE A 1 377 ? -30.751 -20.285 9.855 1.00 90.38 377 ILE A CA 1
ATOM 2991 C C . ILE A 1 377 ? -29.343 -20.427 10.441 1.00 90.38 377 ILE A C 1
ATOM 2993 O O . ILE A 1 377 ? -29.142 -21.176 11.393 1.00 90.38 377 ILE A O 1
ATOM 2997 N N . LYS A 1 378 ? -28.370 -19.675 9.917 1.00 88.38 378 LYS A N 1
ATOM 2998 C CA . LYS A 1 378 ? -26.982 -19.720 10.404 1.00 88.38 378 LYS A CA 1
ATOM 2999 C C . LYS A 1 378 ? -26.923 -19.302 11.866 1.00 88.38 378 LYS A C 1
ATOM 3001 O O . LYS A 1 378 ? -26.369 -20.008 12.703 1.00 88.38 378 LYS A O 1
ATOM 3006 N N . GLU A 1 379 ? -27.585 -18.197 12.176 1.00 89.56 379 GLU A N 1
ATOM 3007 C CA . GLU A 1 379 ? -27.661 -17.632 13.511 1.00 89.56 379 GLU A CA 1
ATOM 3008 C C . GLU A 1 379 ? -28.440 -18.529 14.480 1.00 89.56 379 GLU A C 1
ATOM 3010 O O . GLU A 1 379 ? -28.079 -18.591 15.654 1.00 89.56 379 GLU A O 1
ATOM 3015 N N . PHE A 1 380 ? -29.462 -19.252 14.010 1.00 92.94 380 PHE A N 1
ATOM 3016 C CA . PHE A 1 380 ? -30.118 -20.303 14.793 1.00 92.94 380 PHE A CA 1
ATOM 3017 C C . PHE A 1 380 ? -29.160 -21.456 15.127 1.00 92.94 380 PHE A C 1
ATOM 3019 O O . PHE A 1 380 ? -29.233 -21.991 16.229 1.00 92.94 380 PHE A O 1
ATOM 3026 N N . VAL A 1 381 ? -28.228 -21.815 14.238 1.00 90.25 381 VAL A N 1
ATOM 3027 C CA . VAL A 1 381 ? -27.239 -22.877 14.493 1.00 90.25 381 VAL A CA 1
ATOM 3028 C C . VAL A 1 381 ? -26.163 -22.419 15.483 1.00 90.25 381 VAL A C 1
ATOM 3030 O O . VAL A 1 381 ? -26.026 -23.007 16.556 1.00 90.25 381 VAL A O 1
ATOM 3033 N N . HIS A 1 382 ? -25.429 -21.348 15.168 1.00 86.00 382 HIS A N 1
ATOM 3034 C CA . HIS A 1 382 ? -24.265 -20.921 15.961 1.00 86.00 382 HIS A CA 1
ATOM 3035 C C . HIS A 1 382 ? -24.592 -19.921 17.085 1.00 86.00 382 HIS A C 1
ATOM 3037 O O . HIS A 1 382 ? -23.702 -19.440 17.789 1.00 86.00 382 HIS A O 1
ATOM 3043 N N . GLY A 1 383 ? -25.864 -19.542 17.236 1.00 80.31 383 GLY A N 1
ATOM 3044 C CA . GLY A 1 383 ? -26.366 -18.690 18.318 1.00 80.31 383 GLY A CA 1
ATOM 3045 C C . GLY A 1 383 ? -25.967 -17.214 18.253 1.00 80.31 383 GLY A C 1
ATOM 3046 O O . GLY A 1 383 ? -26.265 -16.475 19.188 1.00 80.31 383 GLY A O 1
ATOM 3047 N N . ASP A 1 384 ? -25.283 -16.781 17.188 1.00 83.31 384 ASP A N 1
ATOM 3048 C CA . ASP A 1 384 ? -24.746 -15.419 16.995 1.00 83.31 384 ASP A CA 1
ATOM 3049 C C . ASP A 1 384 ? -24.152 -14.800 18.281 1.00 83.31 384 ASP A C 1
ATOM 3051 O O . ASP A 1 384 ? -24.556 -13.725 18.725 1.00 83.31 384 ASP A O 1
ATOM 3055 N N . LEU A 1 385 ? -23.223 -15.518 18.930 1.00 77.88 385 LEU A N 1
ATOM 3056 C CA . LEU A 1 385 ? -22.596 -15.108 20.201 1.00 77.88 385 LEU A CA 1
ATOM 3057 C C . LEU A 1 385 ? -23.607 -14.831 21.335 1.00 77.88 385 LEU A C 1
ATOM 3059 O O . LEU A 1 385 ? -23.397 -13.948 22.165 1.00 77.88 385 LEU A O 1
ATOM 3063 N N . GLY A 1 386 ? -24.711 -15.579 21.367 1.00 74.56 386 GLY A N 1
ATOM 3064 C CA . GLY A 1 386 ? -25.771 -15.460 22.370 1.00 74.56 386 GLY A CA 1
ATOM 3065 C C . GLY A 1 386 ? -26.890 -14.481 22.005 1.00 74.56 386 GLY A C 1
ATOM 3066 O O . GLY A 1 386 ? -27.754 -14.220 22.837 1.00 74.56 386 GLY A O 1
ATOM 3067 N N . ARG A 1 387 ? -26.903 -13.933 20.782 1.00 79.44 387 ARG A N 1
ATOM 3068 C CA . ARG A 1 387 ? -27.962 -13.020 20.312 1.00 79.44 387 ARG A CA 1
ATOM 3069 C C . ARG A 1 387 ? -29.206 -13.740 19.793 1.00 79.44 387 ARG A C 1
ATOM 3071 O O . ARG A 1 387 ? -30.269 -13.123 19.758 1.00 79.44 387 ARG A O 1
ATOM 3078 N N . THR A 1 388 ? -29.082 -15.010 19.414 1.00 87.62 388 THR A N 1
ATOM 3079 C CA . THR A 1 388 ? -30.209 -15.851 18.992 1.00 87.62 388 THR A CA 1
ATOM 3080 C C . THR A 1 388 ? -30.483 -16.899 20.060 1.00 87.62 388 THR A C 1
ATOM 3082 O O . THR A 1 388 ? -29.611 -17.715 20.374 1.00 87.62 388 THR A O 1
ATOM 3085 N N . LEU A 1 389 ? -31.690 -16.862 20.627 1.00 82.12 389 LEU A N 1
ATOM 3086 C CA . LEU A 1 389 ? -32.149 -17.780 21.665 1.00 82.12 389 LEU A CA 1
ATOM 3087 C C . LEU A 1 389 ? -33.613 -18.189 21.404 1.00 82.12 389 LEU A C 1
ATOM 3089 O O . LEU A 1 389 ? -34.429 -17.307 21.134 1.00 82.12 389 LEU A O 1
ATOM 3093 N N . PRO A 1 390 ? -33.956 -19.485 21.527 1.00 91.88 390 PRO A N 1
ATOM 3094 C CA . PRO A 1 390 ? -33.020 -20.606 21.635 1.00 91.88 390 PRO A CA 1
ATOM 3095 C C . PRO A 1 390 ? -32.227 -20.814 20.325 1.00 91.88 390 PRO A C 1
ATOM 3097 O O . PRO A 1 390 ? -32.665 -20.424 19.246 1.00 91.88 390 PRO A O 1
ATOM 3100 N N . ASN A 1 391 ? -31.040 -21.412 20.429 1.00 92.94 391 ASN A N 1
ATOM 3101 C CA . ASN A 1 391 ? -30.198 -21.822 19.293 1.00 92.94 391 ASN A CA 1
ATOM 3102 C C . ASN A 1 391 ? -29.830 -23.310 19.385 1.00 92.94 391 ASN A C 1
ATOM 3104 O O . ASN A 1 391 ? -29.956 -23.910 20.454 1.00 92.94 391 ASN A O 1
ATOM 3108 N N . LEU A 1 392 ? -29.345 -23.905 18.295 1.00 91.06 392 LEU A N 1
ATOM 3109 C CA . LEU A 1 392 ? -29.055 -25.338 18.224 1.00 91.06 392 LEU A CA 1
ATOM 3110 C C . LEU A 1 392 ? -28.097 -25.801 19.325 1.00 91.06 392 LEU A C 1
ATOM 3112 O O . LEU A 1 392 ? -28.374 -26.806 19.971 1.00 91.06 392 LEU A O 1
ATOM 3116 N N . ALA A 1 393 ? -27.014 -25.061 19.580 1.00 86.12 393 ALA A N 1
ATOM 3117 C CA . ALA A 1 393 ? -26.053 -25.423 20.622 1.00 86.12 393 ALA A CA 1
ATOM 3118 C C . ALA A 1 393 ? -26.713 -25.479 22.010 1.00 86.12 393 ALA A C 1
ATOM 3120 O O . ALA A 1 393 ? -26.526 -26.442 22.754 1.00 86.12 393 ALA A O 1
ATOM 3121 N N . SER A 1 394 ? -27.550 -24.481 22.321 1.00 88.94 394 SER A N 1
ATOM 3122 C CA . SER A 1 394 ? -28.305 -24.429 23.577 1.00 88.94 394 SER A CA 1
ATOM 3123 C C . SER A 1 394 ? -29.363 -25.531 23.691 1.00 88.94 394 SER A C 1
ATOM 3125 O O . SER A 1 394 ? -29.564 -26.060 24.780 1.00 88.94 394 SER A O 1
ATOM 3127 N N . ILE A 1 395 ? -30.002 -25.908 22.579 1.00 89.38 395 ILE A N 1
ATOM 3128 C CA . ILE A 1 395 ? -31.029 -26.958 22.535 1.00 89.38 395 ILE A CA 1
ATOM 3129 C C . ILE A 1 395 ? -30.386 -28.344 22.680 1.00 89.38 395 ILE A C 1
ATOM 3131 O O . ILE A 1 395 ? -30.876 -29.175 23.438 1.00 89.38 395 ILE A O 1
ATOM 3135 N N . ALA A 1 396 ? -29.277 -28.588 21.980 1.00 85.06 396 ALA A N 1
ATOM 3136 C CA . ALA A 1 396 ? -28.574 -29.869 21.972 1.00 85.06 396 ALA A CA 1
ATOM 3137 C C . ALA A 1 396 ? -27.660 -30.080 23.195 1.00 85.06 396 ALA A C 1
ATOM 3139 O O . ALA A 1 396 ? -27.083 -31.153 23.350 1.00 85.06 396 ALA A O 1
ATOM 3140 N N . GLY A 1 397 ? -27.495 -29.070 24.057 1.00 85.44 397 GLY A N 1
ATOM 3141 C CA . GLY A 1 397 ? -26.636 -29.156 25.241 1.00 85.44 397 GLY A CA 1
ATOM 3142 C C . GLY A 1 397 ? -25.139 -29.243 24.918 1.00 85.44 397 GLY A C 1
ATOM 3143 O O . GLY A 1 397 ? -24.366 -29.774 25.715 1.00 85.44 397 GLY A O 1
ATOM 3144 N N . VAL A 1 398 ? -24.715 -28.731 23.759 1.00 84.38 398 VAL A N 1
ATOM 3145 C CA . VAL A 1 398 ? -23.311 -28.738 23.318 1.00 84.38 398 VAL A CA 1
ATOM 3146 C C . VAL A 1 398 ? -22.673 -27.362 23.496 1.00 84.38 398 VAL A C 1
ATOM 3148 O O . VAL A 1 398 ? -23.345 -26.334 23.480 1.00 84.38 398 VAL A O 1
ATOM 3151 N N . LYS A 1 399 ? -21.344 -27.321 23.662 1.00 82.62 399 LYS A N 1
ATOM 3152 C CA . LYS A 1 399 ? -20.612 -26.063 23.913 1.00 82.62 399 LYS A CA 1
ATOM 3153 C C . LYS A 1 399 ? -20.736 -25.058 22.766 1.00 82.62 399 LYS A C 1
ATOM 3155 O O . LYS A 1 399 ? -20.756 -23.856 23.010 1.00 82.62 399 LYS A O 1
ATOM 3160 N N . ALA A 1 400 ? -20.761 -25.556 21.536 1.00 83.44 400 ALA A N 1
ATOM 3161 C CA . ALA A 1 400 ? -20.919 -24.774 20.324 1.00 83.44 400 ALA A CA 1
ATOM 3162 C C . ALA A 1 400 ? -21.397 -25.696 19.199 1.00 83.44 400 ALA A C 1
ATOM 3164 O O . ALA A 1 400 ? -21.066 -26.881 19.187 1.00 83.44 400 ALA A O 1
ATOM 3165 N N . ALA A 1 401 ? -22.141 -25.128 18.261 1.00 86.38 401 ALA A N 1
ATOM 3166 C CA . ALA A 1 401 ? -22.469 -25.732 16.981 1.00 86.38 401 ALA A CA 1
ATOM 3167 C C . ALA A 1 401 ? -22.125 -24.703 15.903 1.00 86.38 401 ALA A C 1
ATOM 3169 O O . ALA A 1 401 ? -22.303 -23.505 16.127 1.00 86.38 401 ALA A O 1
ATOM 3170 N N . ASP A 1 402 ? -21.610 -25.150 14.765 1.00 87.06 402 ASP A N 1
ATOM 3171 C CA . ASP A 1 402 ? -21.325 -24.278 13.629 1.00 87.06 402 ASP A CA 1
ATOM 3172 C C . ASP A 1 402 ? -21.906 -24.889 12.356 1.00 87.06 402 ASP A C 1
ATOM 3174 O O . ASP A 1 402 ? -22.101 -26.103 12.264 1.00 87.06 402 ASP A O 1
ATOM 3178 N N . LEU A 1 403 ? -22.226 -24.033 11.393 1.00 86.81 403 LEU A N 1
ATOM 3179 C CA . LEU A 1 403 ? -22.821 -24.443 10.132 1.00 86.81 403 LEU A CA 1
ATOM 3180 C C . LEU A 1 403 ? -21.712 -24.647 9.095 1.00 86.81 403 LEU A C 1
ATOM 3182 O O . LEU A 1 403 ? -21.075 -23.683 8.669 1.00 86.81 403 LEU A O 1
ATOM 3186 N N . ILE A 1 404 ? -21.524 -25.890 8.657 1.00 85.44 404 ILE A N 1
ATOM 3187 C CA . ILE A 1 404 ? -20.567 -26.223 7.593 1.00 85.44 404 ILE A CA 1
ATOM 3188 C C . ILE A 1 404 ? -21.156 -25.889 6.223 1.00 85.44 404 ILE A C 1
ATOM 3190 O O . ILE A 1 404 ? -20.506 -25.206 5.431 1.00 85.44 404 ILE A O 1
ATOM 3194 N N . ASP A 1 405 ? -22.392 -26.327 5.975 1.00 81.31 405 ASP A N 1
ATOM 3195 C CA . ASP A 1 405 ? -23.093 -26.105 4.712 1.00 81.31 405 ASP A CA 1
ATOM 3196 C C . ASP A 1 405 ? -24.598 -25.877 4.919 1.00 81.31 405 ASP A C 1
ATOM 3198 O O . ASP A 1 405 ? -25.146 -26.240 5.963 1.00 81.31 405 ASP A O 1
ATOM 3202 N N . LEU A 1 406 ? -25.252 -25.221 3.955 1.00 85.62 406 LEU A N 1
ATOM 3203 C CA . LEU A 1 406 ? -26.685 -24.912 3.995 1.00 85.62 406 LEU A CA 1
ATOM 3204 C C . LEU A 1 406 ? -27.289 -24.859 2.594 1.00 85.62 406 LEU A C 1
ATOM 3206 O O . LEU A 1 406 ? -27.008 -23.932 1.831 1.00 85.62 406 LEU A O 1
ATOM 3210 N N . ASP A 1 407 ? -28.240 -25.756 2.361 1.00 82.75 407 ASP A N 1
ATOM 3211 C CA . ASP A 1 407 ? -29.076 -25.786 1.168 1.00 82.75 407 ASP A CA 1
ATOM 3212 C C . ASP A 1 407 ? -30.505 -25.325 1.476 1.00 82.75 407 ASP A C 1
ATOM 3214 O O . ASP A 1 407 ? -31.043 -25.560 2.561 1.00 82.75 407 ASP A O 1
ATOM 3218 N N . VAL A 1 408 ? -31.141 -24.672 0.501 1.00 84.12 408 VAL A N 1
ATOM 3219 C CA . VAL A 1 408 ? -32.584 -24.390 0.526 1.00 84.12 408 VAL A CA 1
ATOM 3220 C C . VAL A 1 408 ? -33.273 -25.489 -0.274 1.00 84.12 408 VAL A C 1
ATOM 3222 O O . VAL A 1 408 ? -33.096 -25.559 -1.487 1.00 84.12 408 VAL A O 1
ATOM 3225 N N . LEU A 1 409 ? -34.031 -26.351 0.409 1.00 78.12 409 LEU A N 1
ATOM 3226 C CA . LEU A 1 409 ? -34.703 -27.495 -0.219 1.00 78.12 409 LEU A CA 1
ATOM 3227 C C . LEU A 1 409 ? -35.962 -27.077 -0.983 1.00 78.12 409 LEU A C 1
ATOM 3229 O O . LEU A 1 409 ? -36.182 -27.512 -2.109 1.00 78.12 409 LEU A O 1
ATOM 3233 N N . GLU A 1 410 ? -36.773 -26.222 -0.366 1.00 79.25 410 GLU A N 1
ATOM 3234 C CA . GLU A 1 410 ? -38.065 -25.786 -0.885 1.00 79.25 410 GLU A CA 1
ATOM 3235 C C . GLU A 1 410 ? -38.368 -24.366 -0.389 1.00 79.25 410 GLU A C 1
ATOM 3237 O O . GLU A 1 410 ? -37.861 -23.930 0.650 1.00 79.25 410 GLU A O 1
ATOM 3242 N N . VAL A 1 411 ? -39.164 -23.624 -1.157 1.00 80.19 411 VAL A N 1
ATOM 3243 C CA . VAL A 1 411 ? -39.707 -22.323 -0.760 1.00 80.19 411 VAL A CA 1
ATOM 3244 C C . VAL A 1 411 ? -41.220 -22.443 -0.834 1.00 80.19 411 VAL A C 1
ATOM 3246 O O . VAL A 1 411 ? -41.761 -22.508 -1.935 1.00 80.19 411 VAL A O 1
ATOM 3249 N N . ASP A 1 412 ? -41.877 -22.448 0.328 1.00 73.69 412 ASP A N 1
ATOM 3250 C CA . ASP A 1 412 ? -43.336 -22.562 0.479 1.00 73.69 412 ASP A CA 1
ATOM 3251 C C . ASP A 1 412 ? -44.042 -21.287 -0.030 1.00 73.69 412 ASP A C 1
ATOM 3253 O O . ASP A 1 412 ? -44.535 -20.453 0.734 1.00 73.69 412 ASP A O 1
ATOM 3257 N N . LEU A 1 413 ? -44.022 -21.088 -1.347 1.00 69.62 413 LEU A N 1
ATOM 3258 C CA . LEU A 1 413 ? -44.632 -19.972 -2.053 1.00 69.62 413 LEU A CA 1
ATOM 3259 C C . LEU A 1 413 ? -45.400 -20.516 -3.259 1.00 69.62 413 LEU A C 1
ATOM 3261 O O . LEU A 1 413 ? -44.802 -20.919 -4.254 1.00 69.62 413 LEU A O 1
ATOM 3265 N N . GLU A 1 414 ? -46.730 -20.470 -3.199 1.00 66.56 414 GLU A N 1
ATOM 3266 C CA . GLU A 1 414 ? -47.590 -20.782 -4.345 1.00 66.56 414 GLU A CA 1
ATOM 3267 C C . GLU A 1 414 ? -47.528 -19.644 -5.377 1.00 66.56 414 GLU A C 1
ATOM 3269 O O . GLU A 1 414 ? -48.396 -18.768 -5.436 1.00 66.56 414 GLU A O 1
ATOM 3274 N N . TRP A 1 415 ? -46.453 -19.608 -6.169 1.00 55.00 415 TRP A N 1
ATOM 3275 C CA . TRP A 1 415 ? -46.310 -18.659 -7.267 1.00 55.00 415 TRP A CA 1
ATOM 3276 C C . TRP A 1 415 ? -45.330 -19.141 -8.358 1.00 55.00 415 TRP A C 1
ATOM 3278 O O . TRP A 1 415 ? -44.191 -19.484 -8.037 1.00 55.00 415 TRP A O 1
ATOM 3288 N N . PRO A 1 416 ? -45.706 -19.080 -9.652 1.00 45.66 416 PRO A N 1
ATOM 3289 C CA . PRO A 1 416 ? -47.019 -18.683 -10.167 1.00 45.66 416 PRO A CA 1
ATOM 3290 C C . PRO A 1 416 ? -48.100 -19.715 -9.793 1.00 45.66 416 PRO A C 1
ATOM 3292 O O . PRO A 1 416 ? -47.763 -20.871 -9.546 1.00 45.66 416 PRO A O 1
ATOM 3295 N N . PRO A 1 417 ? -49.385 -19.319 -9.707 1.00 61.28 417 PRO A N 1
ATOM 3296 C CA . PRO A 1 417 ? -50.461 -20.245 -9.364 1.00 61.28 417 PRO A CA 1
ATOM 3297 C C . PRO A 1 417 ? -50.435 -21.455 -10.302 1.00 61.28 417 PRO A C 1
ATOM 3299 O O . PRO A 1 417 ? -50.265 -21.298 -11.515 1.00 61.28 417 PRO A O 1
ATOM 3302 N N . SER A 1 418 ? -50.587 -22.652 -9.737 1.00 60.78 418 SER A N 1
ATOM 3303 C CA . SER A 1 418 ? -50.686 -23.887 -10.507 1.00 60.78 418 SER A CA 1
ATOM 3304 C C . SER A 1 418 ? -51.840 -23.765 -11.504 1.00 60.78 418 SER A C 1
ATOM 3306 O O . SER A 1 418 ? -52.969 -23.424 -11.146 1.00 60.78 418 SER A O 1
ATOM 3308 N N . LEU A 1 419 ? -51.552 -24.004 -12.786 1.00 58.09 419 LEU A N 1
ATOM 3309 C CA . LEU A 1 419 ? -52.602 -24.206 -13.778 1.00 58.09 419 LEU A CA 1
ATOM 3310 C C . LEU A 1 419 ? -53.367 -25.448 -13.324 1.00 58.09 419 LEU A C 1
ATOM 3312 O O . LEU A 1 419 ? -52.799 -26.538 -13.335 1.00 58.09 419 LEU A O 1
ATOM 3316 N N . MET A 1 420 ? -54.611 -25.280 -12.866 1.00 50.22 420 MET A N 1
ATOM 3317 C CA . MET A 1 420 ? -55.490 -26.422 -12.632 1.00 50.22 420 MET A CA 1
ATOM 3318 C C . MET A 1 420 ? -55.504 -27.259 -13.914 1.00 50.22 420 MET A C 1
ATOM 3320 O O . MET A 1 420 ? -55.823 -26.733 -14.982 1.00 50.22 420 MET A O 1
ATOM 3324 N N . GLU A 1 421 ? -55.104 -28.527 -13.803 1.00 49.47 421 GLU A N 1
ATOM 3325 C CA . GLU A 1 421 ? -55.248 -29.508 -14.873 1.00 49.47 421 GLU A CA 1
ATOM 3326 C C . GLU A 1 421 ? -56.736 -29.585 -15.239 1.00 49.47 421 GLU A C 1
ATOM 3328 O O . GLU A 1 421 ? -57.574 -29.948 -14.410 1.00 49.47 421 GLU A O 1
ATOM 3333 N N . GLY A 1 422 ? -57.054 -29.143 -16.457 1.00 44.16 422 GLY A N 1
ATOM 3334 C CA . GLY A 1 422 ? -58.349 -29.319 -17.107 1.00 44.16 422 GLY A CA 1
ATOM 3335 C C . GLY A 1 422 ? -58.323 -30.515 -18.037 1.00 44.16 422 GLY A C 1
ATOM 3336 O O . GLY A 1 422 ? -57.269 -30.715 -18.687 1.00 44.16 422 GLY A O 1
#

InterPro domains:
  IPR039894 tRNA pseudouridine synthase Pus10-like [PTHR21568] (243-341)
  IPR048741 Pus10-like, C-terminal [PF21238] (243-341)

Foldseek 3Di:
DQLLVVVVVQQQPQPQDDPPDGSNVLLLLLLVLQQVLQAQLLQSCLLSPPPPLVSLQDASVSSVVSCCVVDVPRDDHDPAQHLQQRCLSNCLQPCVVCVVVLVVCVVVPDPDLAEAEAEAGQLLNLVSSLLSLLSSLVSDDPRSNVRSVPPHGHDVGSSSCSNNQVNSCVRNVYHYDNPDPHYDYHYDYDPVCNCVLCLCCVFPPRQFDWDWDADPNDTDIPRPPSVSSNRSSVVDDSVSSVVSDDDDRPNDDPPPDDQCRLQFVLVCVLQVAPGKDKAWPDDDDPPDAADDPGTDIDMGGHPGPRLDDDPVVQVVSQVVSCPPPCVVPYHDDDDDDDDDDDDDDDDWDWPDWDWAQDPVDNLDIDIDTDIDPPDDLQCLQFVSVVSDPPHPCNVVVHPGGGDPDDDDPDDPDCPPPDDPDD
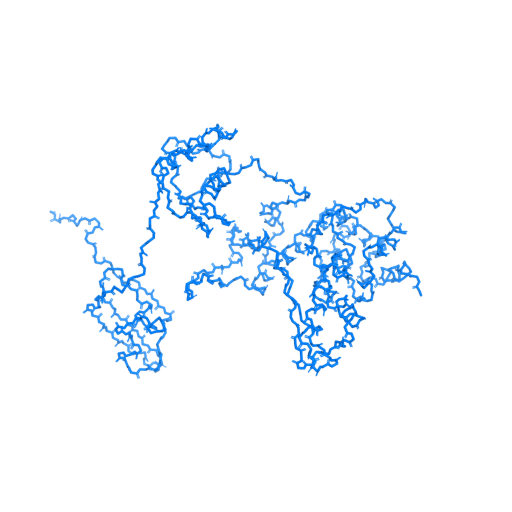
Radius of gyration: 28.82 Å; chains: 1; bounding box: 92×65×57 Å

Organism: NCBI:txid679940

pLDDT: mean 79.01, std 14.96, range [29.91, 95.81]

Sequence (422 aa):
MELTEKVRQWLELLPIRVRDSSSIDIAIQVFHSLRKIHCCHRCCLRFIGCRDLSLYRASEEELANAFRAFDQSATEESGAPCTACLGALQYADTAAFLDPVCERLEKENYESGYVNLTCTIPISVMHRDHLLSIYVCDQLDEEAKCQWKNHAVRDPKDPFKAIWGEKLTERSGLKIDPSSPLRMTVVLEHNETSSEHLFLTQTKVPLLKVRKFKKGGRVTRSGDSRSSIAEALRSLDDTEARSQTPWAVNGKKLAEKCVSECIGEVLKQHCRGDDYKFVPAGREDANVRMLGSGRPFYCEIINPRRPVLSAKEFKEMEDEINALPSKDDVQVRQLLQVQSRAAAVREKEIHFVRIDCVPEDQHLAILTLNTQAGTYIKEFVHGDLGRTLPNLASIAGVKAADLIDLDVLEVDLEWPPSLMEG

Secondary structure (DSSP, 8-state):
--HHHHHHHHHHT-S---SSS-HHHHHHHHHHHHHTTT--HHHHHHHHT---HHHHTS-HHHHHHHHHTT-TT-----SSPPTTTTTTTTSTT-HHHHHHHHHHHHHHT---SEEEEEEE--THHHHHHHHHHHHHHHHS-HHHHHHHTT--PPPTHHHHHHHHHHHHHHHH-PEE-TT-SSEEEEE---GGGTTGGGGGGSSSS-S--PEEEEETTEEEEES--HHHHHHHHHT--HHHHHHH-----TT--SSS--HHHHHHHHHHHHHT-SEEEEEESS---TT----TT---EEEEEES-S-----HHHHHHHHHHHHHSTTTTT---------PPPP-------EEEEEEEE-TT-TT-EEEEEEE-TT--HHHHHHGGGGTSSS-HHHHHT-S----S-----------SPP----